Protein AF-A0A166G961-F1 (afdb_monomer_lite)

pLDDT: mean 84.99, std 19.28, range [28.06, 98.31]

Structure (mmCIF, N/CA/C/O backbone):
data_AF-A0A166G961-F1
#
_entry.id   AF-A0A166G961-F1
#
loop_
_atom_site.group_PDB
_atom_site.id
_atom_site.type_symbol
_atom_site.label_atom_id
_atom_site.label_alt_id
_atom_site.label_comp_id
_atom_site.label_asym_id
_atom_site.label_entity_id
_atom_site.label_seq_id
_atom_site.pdbx_PDB_ins_code
_atom_site.Cartn_x
_atom_site.Cartn_y
_atom_site.Cartn_z
_atom_site.occupancy
_atom_site.B_iso_or_equiv
_atom_site.auth_seq_id
_atom_site.auth_comp_id
_atom_site.auth_asym_id
_atom_site.auth_atom_id
_atom_site.pdbx_PDB_model_num
ATOM 1 N N . MET A 1 1 ? 15.643 -26.902 12.613 1.00 58.84 1 MET A N 1
ATOM 2 C CA . MET A 1 1 ? 16.186 -26.284 11.371 1.00 58.84 1 MET A CA 1
ATOM 3 C C . MET A 1 1 ? 16.336 -24.780 11.645 1.00 58.84 1 MET A C 1
ATOM 5 O O . MET A 1 1 ? 16.051 -24.405 12.773 1.00 58.84 1 MET A O 1
ATOM 9 N N . PRO A 1 2 ? 16.830 -23.907 10.752 1.00 71.38 2 PRO A N 1
ATOM 10 C CA . PRO A 1 2 ? 16.683 -22.466 10.960 1.00 71.38 2 PRO A CA 1
ATOM 11 C C . PRO A 1 2 ? 15.249 -22.025 10.631 1.00 71.38 2 PRO A C 1
ATOM 13 O O . PRO A 1 2 ? 14.584 -22.643 9.792 1.00 71.38 2 PRO A O 1
ATOM 16 N N . ASP A 1 3 ? 14.775 -20.969 11.286 1.00 80.69 3 ASP A N 1
ATOM 17 C CA . ASP A 1 3 ? 13.484 -20.352 10.976 1.00 80.69 3 ASP A CA 1
ATOM 18 C C . ASP A 1 3 ? 13.474 -19.775 9.554 1.00 80.69 3 ASP A C 1
ATOM 20 O O . ASP A 1 3 ? 14.507 -19.360 9.009 1.00 80.69 3 ASP A O 1
ATOM 24 N N . ARG A 1 4 ? 12.291 -19.762 8.942 1.00 86.44 4 ARG A N 1
ATOM 25 C CA . ARG A 1 4 ? 12.065 -19.223 7.599 1.00 86.44 4 ARG A CA 1
ATOM 26 C C . ARG A 1 4 ? 11.143 -18.024 7.640 1.00 86.44 4 ARG A C 1
ATOM 28 O O . ARG A 1 4 ? 10.336 -17.889 8.546 1.00 86.44 4 ARG A O 1
ATOM 35 N N . LEU A 1 5 ? 11.247 -17.187 6.622 1.00 89.75 5 LEU A N 1
ATOM 36 C CA . LEU A 1 5 ? 10.311 -16.112 6.350 1.00 89.75 5 LEU A CA 1
ATOM 37 C C . LEU A 1 5 ? 9.464 -16.495 5.141 1.00 89.75 5 LEU A C 1
ATOM 39 O O . LEU A 1 5 ? 10.012 -16.827 4.087 1.00 89.75 5 LEU A O 1
ATOM 43 N N . LEU A 1 6 ? 8.145 -16.442 5.303 1.00 91.12 6 LEU A N 1
ATOM 44 C CA . LEU A 1 6 ? 7.184 -16.375 4.208 1.00 91.12 6 LEU A CA 1
ATOM 45 C C . LEU A 1 6 ? 6.730 -14.918 4.118 1.00 91.12 6 LEU A C 1
ATOM 47 O O . LEU A 1 6 ? 5.975 -14.451 4.966 1.00 91.12 6 LEU A O 1
ATOM 51 N N . HIS A 1 7 ? 7.251 -14.179 3.138 1.00 92.06 7 HIS A N 1
ATOM 52 C CA . HIS A 1 7 ? 7.160 -12.719 3.096 1.00 92.06 7 HIS A CA 1
ATOM 53 C C . HIS A 1 7 ? 7.692 -12.069 4.393 1.00 92.06 7 HIS A C 1
ATOM 55 O O . HIS A 1 7 ? 8.907 -11.993 4.573 1.00 92.06 7 HIS A O 1
ATOM 61 N N . ALA A 1 8 ? 6.806 -11.635 5.292 1.00 89.62 8 ALA A N 1
ATOM 62 C CA . ALA A 1 8 ? 7.128 -11.038 6.589 1.00 89.62 8 ALA A CA 1
ATOM 63 C C . ALA A 1 8 ? 6.877 -11.991 7.771 1.00 89.62 8 ALA A C 1
ATOM 65 O O . ALA A 1 8 ? 7.285 -11.697 8.895 1.00 89.62 8 ALA A O 1
ATOM 66 N N . LEU A 1 9 ? 6.205 -13.120 7.526 1.00 89.00 9 LEU A N 1
ATOM 67 C CA . LEU A 1 9 ? 5.737 -14.045 8.552 1.00 89.00 9 LEU A CA 1
ATOM 68 C C . LEU A 1 9 ? 6.834 -15.049 8.901 1.00 89.00 9 LEU A C 1
ATOM 70 O O . LEU A 1 9 ? 7.442 -15.660 8.016 1.00 89.00 9 LEU A O 1
ATOM 74 N N . ASN A 1 10 ? 7.095 -15.229 10.197 1.00 85.38 10 ASN A N 1
ATOM 75 C CA . ASN A 1 10 ? 8.080 -16.200 10.665 1.00 85.38 10 ASN A CA 1
ATOM 76 C C . ASN A 1 10 ? 7.460 -17.600 10.674 1.00 85.38 10 ASN A C 1
ATOM 78 O O . ASN A 1 10 ? 6.551 -17.872 11.452 1.00 85.38 10 ASN A O 1
ATOM 82 N N . VAL A 1 11 ? 7.991 -18.494 9.846 1.00 82.25 11 VAL A N 1
ATOM 83 C CA . VAL A 1 11 ? 7.646 -19.915 9.796 1.00 82.25 11 VAL A CA 1
ATOM 84 C C . VAL A 1 11 ? 8.654 -20.676 10.663 1.00 82.25 11 VAL A C 1
ATOM 86 O O . VAL A 1 11 ? 9.819 -20.826 10.254 1.00 82.25 11 VAL A O 1
ATOM 89 N N . PRO A 1 12 ? 8.246 -21.155 11.856 1.00 74.06 12 PRO A N 1
ATOM 90 C CA . PRO A 1 12 ? 9.151 -21.807 12.791 1.00 74.06 12 PRO A CA 1
ATOM 91 C C . PRO A 1 12 ? 9.812 -23.030 12.175 1.00 74.06 12 PRO A C 1
ATOM 93 O O . PRO A 1 12 ? 9.230 -23.743 11.356 1.00 74.06 12 PRO A O 1
ATOM 96 N N . SER A 1 13 ? 11.031 -23.324 12.607 1.00 70.88 13 SER A N 1
ATOM 97 C CA . SER A 1 13 ? 11.761 -24.469 12.070 1.00 70.88 13 SER A CA 1
ATOM 98 C C . SER A 1 13 ? 11.125 -25.836 12.353 1.00 70.88 13 SER A C 1
ATOM 100 O O . SER A 1 13 ? 11.340 -26.780 11.590 1.00 70.88 13 SER A O 1
ATOM 102 N N . ASP A 1 14 ? 10.323 -25.938 13.415 1.00 63.56 14 ASP A N 1
ATOM 103 C CA . ASP A 1 14 ? 9.535 -27.133 13.733 1.00 63.56 14 ASP A CA 1
ATOM 104 C C . ASP A 1 14 ? 8.380 -27.331 12.741 1.00 63.56 14 ASP A C 1
ATOM 106 O O . ASP A 1 14 ? 7.979 -28.466 12.499 1.00 63.56 14 ASP A O 1
ATOM 110 N N . ALA A 1 15 ? 7.941 -26.258 12.072 1.00 58.78 15 ALA A N 1
ATOM 111 C CA . ALA A 1 15 ? 6.956 -26.293 10.994 1.00 58.78 15 ALA A CA 1
ATOM 112 C C . ALA A 1 15 ? 7.522 -26.612 9.604 1.00 58.78 15 ALA A C 1
ATOM 114 O O . ALA A 1 15 ? 6.883 -26.425 8.570 1.00 58.78 15 ALA A O 1
ATOM 115 N N . GLN A 1 16 ? 8.759 -27.098 9.569 1.00 58.25 16 GLN A N 1
ATOM 116 C CA . GLN A 1 16 ? 9.409 -27.573 8.351 1.00 58.25 16 GLN A CA 1
ATOM 117 C C . GLN A 1 16 ? 9.561 -29.103 8.356 1.00 58.25 16 GLN A C 1
ATOM 119 O O . GLN A 1 16 ? 10.095 -29.666 7.399 1.00 58.25 16 GLN A O 1
ATOM 124 N N . GLN A 1 17 ? 9.115 -29.791 9.422 1.00 47.59 17 GLN A N 1
ATOM 125 C CA . GLN A 1 17 ? 9.337 -31.230 9.616 1.00 47.59 17 GLN A CA 1
ATOM 126 C C . GLN A 1 17 ? 8.611 -32.112 8.581 1.00 47.59 17 GLN A C 1
ATOM 128 O O . GLN A 1 17 ? 9.057 -33.235 8.344 1.00 47.59 17 GLN A O 1
ATOM 133 N N . GLU A 1 18 ? 7.602 -31.585 7.877 1.00 48.62 18 GLU A N 1
ATOM 134 C CA . GLU A 1 18 ? 6.911 -32.270 6.772 1.00 48.62 18 GLU A CA 1
ATOM 135 C C . GLU A 1 18 ? 7.065 -31.586 5.401 1.00 48.62 18 GLU A C 1
ATOM 137 O O . GLU A 1 18 ? 6.311 -31.875 4.468 1.00 48.62 18 GLU A O 1
ATOM 142 N N . SER A 1 19 ? 8.080 -30.730 5.207 1.00 46.69 19 SER A N 1
ATOM 143 C CA . SER A 1 19 ? 8.430 -30.206 3.874 1.00 46.69 19 SER A CA 1
ATOM 144 C C . SER A 1 19 ? 9.091 -31.288 3.002 1.00 46.69 19 SER A C 1
ATOM 146 O O . SER A 1 19 ? 10.233 -31.179 2.554 1.00 46.69 19 SER A O 1
ATOM 148 N N . GLY A 1 20 ? 8.372 -32.380 2.754 1.00 45.19 20 GLY A N 1
ATOM 149 C CA . GLY A 1 20 ? 8.705 -33.362 1.742 1.00 45.19 20 GLY A CA 1
ATOM 150 C C . GLY A 1 20 ? 8.335 -32.805 0.375 1.00 45.19 20 GLY A C 1
ATOM 151 O O . GLY A 1 20 ? 7.162 -32.594 0.079 1.00 45.19 20 GLY A O 1
ATOM 152 N N . SER A 1 21 ? 9.312 -32.606 -0.515 1.00 44.62 21 SER A N 1
ATOM 153 C CA . SER A 1 21 ? 8.990 -32.389 -1.926 1.00 44.62 21 SER A CA 1
ATOM 154 C C . SER A 1 21 ? 8.319 -33.663 -2.446 1.00 44.62 21 SER A C 1
ATOM 156 O O . SER A 1 21 ? 9.002 -34.646 -2.757 1.00 44.62 21 SER A O 1
ATOM 158 N N . THR A 1 22 ? 6.990 -33.688 -2.516 1.00 42.59 22 THR A N 1
ATOM 159 C CA . THR A 1 22 ? 6.258 -34.847 -3.028 1.00 42.59 22 THR A CA 1
ATOM 160 C C . THR A 1 22 ? 6.424 -34.885 -4.544 1.00 42.59 22 THR A C 1
ATOM 162 O O . THR A 1 22 ? 5.573 -34.462 -5.319 1.00 42.59 22 THR A O 1
ATOM 165 N N . ARG A 1 23 ? 7.559 -35.418 -5.007 1.00 40.88 23 ARG A N 1
ATOM 166 C CA . ARG A 1 23 ? 7.759 -35.822 -6.405 1.00 40.88 23 ARG A CA 1
ATOM 167 C C . ARG A 1 23 ? 7.054 -37.161 -6.633 1.00 40.88 23 ARG A C 1
ATOM 169 O O . ARG A 1 23 ? 7.698 -38.172 -6.906 1.00 40.88 23 ARG A O 1
ATOM 176 N N . GLN A 1 24 ? 5.728 -37.197 -6.505 1.00 39.88 24 GLN A N 1
ATOM 177 C CA . GLN A 1 24 ? 4.952 -38.375 -6.893 1.00 39.88 24 GLN A CA 1
ATOM 178 C C . GLN A 1 24 ? 4.930 -38.481 -8.424 1.00 39.88 24 GLN A C 1
ATOM 180 O O . GLN A 1 24 ? 4.097 -37.883 -9.097 1.00 39.88 24 GLN A O 1
ATOM 185 N N . ARG A 1 25 ? 5.822 -39.294 -9.004 1.00 37.28 25 ARG A N 1
ATOM 186 C CA . ARG A 1 25 ? 5.559 -39.881 -10.327 1.00 37.28 25 ARG A CA 1
ATOM 187 C C . ARG A 1 25 ? 4.490 -40.960 -10.151 1.00 37.28 25 ARG A C 1
ATOM 189 O O . ARG A 1 25 ? 4.819 -42.111 -9.875 1.00 37.28 25 ARG A O 1
ATOM 196 N N . LYS A 1 26 ? 3.211 -40.606 -10.308 1.00 34.12 26 LYS A N 1
ATOM 197 C CA . LYS A 1 26 ? 2.137 -41.599 -10.464 1.00 34.12 26 LYS A CA 1
ATOM 198 C C . LYS A 1 26 ? 2.248 -42.240 -11.852 1.00 34.12 26 LYS A C 1
ATOM 200 O O . LYS A 1 26 ? 1.677 -41.759 -12.821 1.00 34.12 26 LYS A O 1
ATOM 205 N N . LEU A 1 27 ? 2.996 -43.337 -11.949 1.00 40.50 27 LEU A N 1
ATOM 206 C CA . LEU A 1 27 ? 2.911 -44.259 -13.084 1.00 40.50 27 LEU A CA 1
ATOM 207 C C . LEU A 1 27 ? 1.727 -45.200 -12.838 1.00 40.50 27 LEU A C 1
ATOM 209 O O . LEU A 1 27 ? 1.864 -46.222 -12.170 1.00 40.50 27 LEU A O 1
ATOM 213 N N . SER A 1 28 ? 0.550 -44.838 -13.352 1.00 37.84 28 SER A N 1
ATOM 214 C CA . SER A 1 28 ? -0.574 -45.775 -13.431 1.00 37.84 28 SER A CA 1
ATOM 215 C C . SER A 1 28 ? -0.277 -46.795 -14.529 1.00 37.84 28 SER A C 1
ATOM 217 O O . SER A 1 28 ? -0.246 -46.463 -15.712 1.00 37.84 28 SER A O 1
ATOM 219 N N . LYS A 1 29 ? 0.001 -48.041 -14.136 1.00 36.59 29 LYS A N 1
ATOM 220 C CA . LYS A 1 29 ? 0.215 -49.161 -15.055 1.00 36.59 29 LYS A CA 1
ATOM 221 C C . LYS A 1 29 ? -1.124 -49.860 -15.274 1.00 36.59 29 LYS A C 1
ATOM 223 O O . LYS A 1 29 ? -1.462 -50.798 -14.556 1.00 36.59 29 LYS A O 1
ATOM 228 N N . GLN A 1 30 ? -1.897 -49.399 -16.252 1.00 35.41 30 GLN A N 1
ATOM 229 C CA . GLN A 1 30 ? -3.086 -50.121 -16.692 1.00 35.41 30 GLN A CA 1
ATOM 230 C C . GLN A 1 30 ? -2.628 -51.255 -17.619 1.00 35.41 30 GLN A C 1
ATOM 232 O O . GLN A 1 30 ? -2.226 -51.035 -18.758 1.00 35.41 30 GLN A O 1
ATOM 237 N N . GLY A 1 31 ? -2.579 -52.475 -17.084 1.00 35.53 31 GLY A N 1
ATOM 238 C CA . GLY A 1 31 ? -2.207 -53.663 -17.845 1.00 35.53 31 GLY A CA 1
ATOM 239 C C . GLY A 1 31 ? -3.312 -54.044 -18.823 1.00 35.53 31 GLY A C 1
ATOM 240 O O . GLY A 1 31 ? -4.262 -54.716 -18.436 1.00 35.53 31 GLY A O 1
ATOM 241 N N . VAL A 1 32 ? -3.172 -53.638 -20.083 1.00 35.78 32 VAL A N 1
ATOM 242 C CA . VAL A 1 32 ? -3.945 -54.187 -21.202 1.00 35.78 32 VAL A CA 1
ATOM 243 C C . VAL A 1 32 ? -3.059 -55.215 -21.905 1.00 35.78 32 VAL A C 1
ATOM 245 O O . VAL A 1 32 ? -1.975 -54.900 -22.394 1.00 35.78 32 VAL A O 1
ATOM 248 N N . LEU A 1 33 ? -3.487 -56.477 -21.880 1.00 48.84 33 LEU A N 1
ATOM 249 C CA . LEU A 1 33 ? -2.863 -57.566 -22.625 1.00 48.84 33 LEU A CA 1
ATOM 250 C C . LEU A 1 33 ? -3.054 -57.311 -24.128 1.00 48.84 33 LEU A C 1
ATOM 252 O O . LEU A 1 33 ? -4.184 -57.145 -24.570 1.00 48.84 33 LEU A O 1
ATOM 256 N N . GLN A 1 34 ? -1.946 -57.359 -24.876 1.00 45.62 34 GLN A N 1
ATOM 257 C CA . GLN A 1 34 ? -1.837 -57.302 -26.345 1.00 45.62 34 GLN A CA 1
ATOM 258 C C . GLN A 1 34 ? -1.965 -55.921 -27.016 1.00 45.62 34 GLN A C 1
ATOM 260 O O . GLN A 1 34 ? -2.997 -55.613 -27.595 1.00 45.62 34 GLN A O 1
ATOM 265 N N . SER A 1 35 ? -0.861 -55.166 -27.082 1.00 35.94 35 SER A N 1
ATOM 266 C CA . SER A 1 35 ? -0.426 -54.460 -28.309 1.00 35.94 35 SER A CA 1
ATOM 267 C C . SER A 1 35 ? 0.871 -53.682 -28.066 1.00 35.94 35 SER A C 1
ATOM 269 O O . SER A 1 35 ? 1.000 -52.961 -27.081 1.00 35.94 35 SER A O 1
ATOM 271 N N . ASP A 1 36 ? 1.821 -53.827 -28.984 1.00 43.16 36 ASP A N 1
ATOM 272 C CA . ASP A 1 36 ? 3.241 -53.476 -28.854 1.00 43.16 36 ASP A CA 1
ATOM 273 C C . ASP A 1 36 ? 3.564 -52.001 -29.189 1.00 43.16 36 ASP A C 1
ATOM 275 O O . ASP A 1 36 ? 4.529 -51.705 -29.888 1.00 43.16 36 ASP A O 1
ATOM 279 N N . VAL A 1 37 ? 2.750 -51.050 -28.709 1.00 40.81 37 VAL A N 1
ATOM 280 C CA . VAL A 1 37 ? 3.069 -49.608 -28.723 1.00 40.81 37 VAL A CA 1
ATOM 281 C C . VAL A 1 37 ? 2.449 -48.946 -27.490 1.00 40.81 37 VAL A C 1
ATOM 283 O O . VAL A 1 37 ? 1.241 -48.749 -27.406 1.00 40.81 37 VAL A O 1
ATOM 286 N N . SER A 1 38 ? 3.288 -48.600 -26.514 1.00 28.83 38 SER A N 1
ATOM 287 C CA . SER A 1 38 ? 2.902 -47.843 -25.320 1.00 28.83 38 SER A CA 1
ATOM 288 C C . SER A 1 38 ? 2.848 -46.349 -25.651 1.00 28.83 38 SER A C 1
ATOM 290 O O . SER A 1 38 ? 3.865 -45.664 -25.554 1.00 28.83 38 SER A O 1
ATOM 292 N N . SER A 1 39 ? 1.679 -45.820 -26.016 1.00 35.53 39 SER A N 1
ATOM 293 C CA . SER A 1 39 ? 1.454 -44.371 -26.014 1.00 35.53 39 SER A CA 1
ATOM 294 C C . SER A 1 39 ? 1.198 -43.912 -24.579 1.00 35.53 39 SER A C 1
ATOM 296 O O . SER A 1 39 ? 0.123 -44.111 -24.018 1.00 35.53 39 SER A O 1
ATOM 298 N N . THR A 1 40 ? 2.220 -43.338 -23.955 1.00 36.28 40 THR A N 1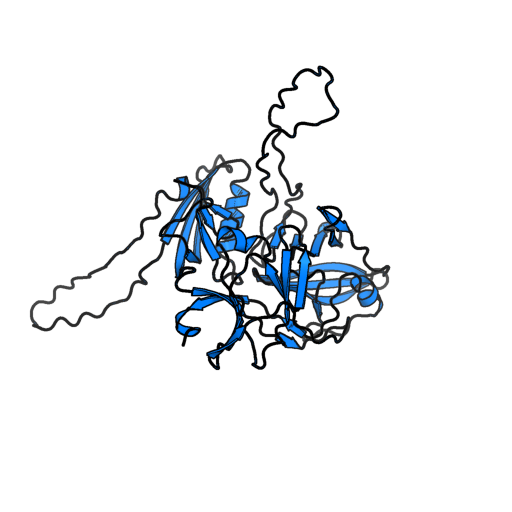
ATOM 299 C CA . THR A 1 40 ? 2.109 -42.692 -22.649 1.00 36.28 40 THR A CA 1
ATOM 300 C C . THR A 1 40 ? 1.415 -41.341 -22.812 1.00 36.28 40 THR A C 1
ATOM 302 O O . THR A 1 40 ? 2.034 -40.394 -23.294 1.00 36.28 40 THR A O 1
ATOM 305 N N . GLU A 1 41 ? 0.160 -41.217 -22.391 1.00 34.31 41 GLU A N 1
ATOM 306 C CA . GLU A 1 41 ? -0.425 -39.902 -22.121 1.00 34.31 41 GLU A CA 1
ATOM 307 C C . GLU A 1 41 ? -0.074 -39.501 -20.689 1.00 34.31 41 GLU A C 1
ATOM 309 O O . GLU A 1 41 ? -0.469 -40.135 -19.709 1.00 34.31 41 GLU A O 1
ATOM 314 N N . THR A 1 42 ? 0.756 -38.467 -20.571 1.00 28.06 42 THR A N 1
ATOM 315 C CA . THR A 1 42 ? 1.171 -37.924 -19.279 1.00 28.06 42 THR A CA 1
ATOM 316 C C . THR A 1 42 ? 0.042 -37.039 -18.767 1.00 28.06 42 THR A C 1
ATOM 318 O O . THR A 1 42 ? -0.073 -35.886 -19.174 1.00 28.06 42 THR A O 1
ATOM 321 N N . ILE A 1 43 ? -0.798 -37.558 -17.872 1.00 39.03 43 ILE A N 1
ATOM 322 C CA . ILE A 1 43 ? -1.698 -36.713 -17.080 1.00 39.03 43 ILE A CA 1
ATOM 323 C C . ILE A 1 43 ? -0.801 -35.953 -16.095 1.00 39.03 43 ILE A C 1
ATOM 325 O O . ILE A 1 43 ? -0.303 -36.512 -15.118 1.00 39.03 43 ILE A O 1
ATOM 329 N N . SER A 1 44 ? -0.493 -34.704 -16.439 1.00 31.25 44 SER A N 1
ATOM 330 C CA . SER A 1 44 ? 0.455 -33.845 -15.731 1.00 31.25 44 SER A CA 1
ATOM 331 C C . SER A 1 44 ? -0.065 -33.493 -14.333 1.00 31.25 44 SER A C 1
ATOM 333 O O . SER A 1 44 ? -0.909 -32.618 -14.175 1.00 31.25 44 SER A O 1
ATOM 335 N N . SER A 1 45 ? 0.450 -34.157 -13.299 1.00 39.47 45 SER A N 1
ATOM 336 C CA . SER A 1 45 ? 0.498 -33.584 -11.952 1.00 39.47 45 SER A CA 1
ATOM 337 C C . SER A 1 45 ? 1.559 -32.483 -11.963 1.00 39.47 45 SER A C 1
ATOM 339 O O . SER A 1 45 ? 2.716 -32.800 -12.252 1.00 39.47 45 SER A O 1
ATOM 341 N N . GLN A 1 46 ? 1.198 -31.226 -11.679 1.00 44.94 46 GLN A N 1
ATOM 342 C CA . GLN A 1 46 ? 2.149 -30.108 -11.619 1.00 44.94 46 GLN A CA 1
ATOM 343 C C . GLN A 1 46 ? 3.335 -30.474 -10.702 1.00 44.94 46 GLN A C 1
ATOM 345 O O . GLN A 1 46 ? 3.156 -30.631 -9.492 1.00 44.94 46 GLN A O 1
ATOM 350 N N . PRO A 1 47 ? 4.547 -30.679 -11.249 1.00 51.22 47 PRO A N 1
ATOM 351 C CA . PRO A 1 47 ? 5.701 -31.010 -10.436 1.00 51.22 47 PRO A CA 1
ATOM 352 C C . PRO A 1 47 ? 6.163 -29.760 -9.686 1.00 51.22 47 PRO A C 1
ATOM 354 O O . PRO A 1 47 ? 6.416 -28.736 -10.311 1.00 51.22 47 PRO A O 1
ATOM 357 N N . GLY A 1 48 ? 6.339 -29.864 -8.366 1.00 65.12 48 GLY A N 1
ATOM 358 C CA . GLY A 1 48 ? 7.065 -28.854 -7.588 1.00 65.12 48 GLY A CA 1
ATOM 359 C C . GLY A 1 48 ? 6.350 -28.265 -6.377 1.00 65.12 48 GLY A C 1
ATOM 360 O O . GLY A 1 48 ? 6.990 -27.488 -5.683 1.00 65.12 48 GLY A O 1
ATOM 361 N N . ARG A 1 49 ? 5.095 -28.631 -6.081 1.00 79.81 49 ARG A N 1
ATOM 362 C CA . ARG A 1 49 ? 4.416 -28.167 -4.858 1.00 79.81 49 ARG A CA 1
ATOM 363 C C . ARG A 1 49 ? 5.238 -28.472 -3.605 1.00 79.81 49 ARG A C 1
ATOM 365 O O . ARG A 1 49 ? 5.794 -29.567 -3.467 1.00 79.81 49 ARG A O 1
ATOM 372 N N . GLN A 1 50 ? 5.299 -27.490 -2.719 1.00 79.38 50 GLN A N 1
ATOM 373 C CA . GLN A 1 50 ? 5.968 -27.560 -1.435 1.00 79.38 50 GLN A CA 1
ATOM 374 C C . GLN A 1 50 ? 4.926 -27.403 -0.335 1.00 79.38 50 GLN A C 1
ATOM 376 O O . GLN A 1 50 ? 4.210 -26.409 -0.300 1.00 79.38 50 GLN A O 1
ATOM 381 N N . THR A 1 51 ? 4.847 -28.385 0.552 1.00 81.62 51 THR A N 1
ATOM 382 C CA . THR A 1 51 ? 4.026 -28.308 1.759 1.00 81.62 51 THR A CA 1
ATOM 383 C C . THR A 1 51 ? 4.823 -27.632 2.870 1.00 81.62 51 THR A C 1
ATOM 385 O O . THR A 1 51 ? 6.022 -27.895 3.051 1.00 81.62 51 THR A O 1
ATOM 388 N N . ILE A 1 52 ? 4.168 -26.729 3.587 1.00 79.75 52 ILE A N 1
ATOM 389 C CA . ILE A 1 52 ? 4.648 -26.157 4.840 1.00 79.75 52 ILE A CA 1
ATOM 390 C C . ILE A 1 52 ? 3.645 -26.568 5.906 1.00 79.75 52 ILE A C 1
ATOM 392 O O . ILE A 1 52 ? 2.463 -26.303 5.758 1.00 79.75 52 ILE A O 1
ATOM 396 N N . ALA A 1 53 ? 4.094 -27.266 6.939 1.00 80.06 53 ALA A N 1
ATOM 397 C CA . ALA A 1 53 ? 3.187 -27.755 7.962 1.00 80.06 53 ALA A CA 1
ATOM 398 C C . ALA A 1 53 ? 3.869 -27.730 9.317 1.00 80.06 53 ALA A C 1
ATOM 400 O O . ALA A 1 53 ? 4.990 -28.228 9.468 1.00 80.06 53 ALA A O 1
ATOM 401 N N . GLY A 1 54 ? 3.174 -27.185 10.305 1.00 76.81 54 GLY A N 1
ATOM 402 C CA . GLY A 1 54 ? 3.556 -27.329 11.693 1.00 76.81 54 GLY A CA 1
ATOM 403 C C . GLY A 1 54 ? 2.844 -26.376 12.607 1.00 76.81 54 GLY A C 1
ATOM 404 O O . GLY A 1 54 ? 1.678 -26.083 12.412 1.00 76.81 54 GLY A O 1
ATOM 405 N N . GLN A 1 55 ? 3.558 -25.950 13.643 1.00 81.81 55 GLN A N 1
ATOM 406 C CA . GLN A 1 55 ? 2.921 -25.431 14.835 1.00 81.81 55 GLN A CA 1
ATOM 407 C C . GLN A 1 55 ? 3.504 -24.083 15.233 1.00 81.81 55 GLN A C 1
ATOM 409 O O . GLN A 1 55 ? 4.715 -23.954 15.444 1.00 81.81 55 GLN A O 1
ATOM 414 N N . VAL A 1 56 ? 2.633 -23.091 15.391 1.00 80.81 56 VAL A N 1
ATOM 415 C CA . VAL A 1 56 ? 2.975 -21.828 16.040 1.00 80.81 56 VAL A CA 1
ATOM 416 C C . VAL A 1 56 ? 2.643 -21.947 17.519 1.00 80.81 56 VAL A C 1
ATOM 418 O O . VAL A 1 56 ? 1.579 -22.429 17.907 1.00 80.81 56 VAL A O 1
ATOM 421 N N . ARG A 1 57 ? 3.582 -21.521 18.367 1.00 81.00 57 ARG A N 1
ATOM 422 C CA . ARG A 1 57 ? 3.438 -21.577 19.822 1.00 81.00 57 ARG A CA 1
ATOM 423 C C . ARG A 1 57 ? 3.621 -20.212 20.453 1.00 81.00 57 ARG A C 1
ATOM 425 O O . ARG A 1 57 ? 4.455 -19.419 20.024 1.00 81.00 57 ARG A O 1
ATOM 432 N N . GLY A 1 58 ? 2.915 -19.999 21.553 1.00 82.44 58 GLY A N 1
ATOM 433 C CA . GLY A 1 58 ? 3.073 -18.839 22.415 1.00 82.44 58 GLY A CA 1
ATOM 434 C C . GLY A 1 58 ? 1.885 -17.893 22.361 1.00 82.44 58 GLY A C 1
ATOM 435 O O . GLY A 1 58 ? 0.855 -18.158 21.754 1.00 82.44 58 GLY A O 1
ATOM 436 N N . ARG A 1 59 ? 2.028 -16.759 23.047 1.00 81.81 59 ARG A N 1
ATOM 437 C CA . ARG A 1 59 ? 0.927 -15.813 23.266 1.00 81.81 59 ARG A CA 1
ATOM 438 C C . ARG A 1 59 ? 0.356 -15.219 21.976 1.00 81.81 59 ARG A C 1
ATOM 440 O O . ARG A 1 59 ? -0.817 -14.872 21.948 1.00 81.81 59 ARG A O 1
ATOM 447 N N . LEU A 1 60 ? 1.191 -15.064 20.952 1.00 85.62 60 LEU A N 1
ATOM 448 C CA . LEU A 1 60 ? 0.800 -14.512 19.655 1.00 85.62 60 LEU A CA 1
ATOM 449 C C . LEU A 1 60 ? 0.514 -15.612 18.620 1.00 85.62 60 LEU A C 1
ATOM 451 O O . LEU A 1 60 ? 0.387 -15.297 17.446 1.00 85.62 60 LEU A O 1
ATOM 455 N N . ALA A 1 61 ? 0.413 -16.886 19.023 1.00 85.69 61 ALA A N 1
ATOM 456 C CA . ALA A 1 61 ? 0.149 -17.973 18.081 1.00 85.69 61 ALA A CA 1
ATOM 457 C C . ALA A 1 61 ? -1.170 -17.804 17.305 1.00 85.69 61 ALA A C 1
ATOM 459 O O . ALA A 1 61 ? -1.110 -17.944 16.089 1.00 85.69 61 ALA A O 1
ATOM 460 N N . PRO A 1 62 ? -2.306 -17.418 17.930 1.00 87.81 62 PRO A N 1
ATOM 461 C CA . PRO A 1 62 ? -3.532 -17.128 17.181 1.00 87.81 62 PRO A CA 1
ATOM 462 C C . PRO A 1 62 ? -3.370 -16.002 16.158 1.00 87.81 62 PRO A C 1
ATOM 464 O O . PRO A 1 62 ? -3.928 -16.077 15.076 1.00 87.81 62 PRO A O 1
ATOM 467 N N . LEU A 1 63 ? -2.586 -14.974 16.503 1.00 90.19 63 LEU A N 1
ATOM 468 C CA . LEU A 1 63 ? -2.343 -13.822 15.633 1.00 90.19 63 LEU A CA 1
ATOM 469 C C . LEU A 1 63 ? -1.563 -14.245 14.384 1.00 90.19 63 LEU A C 1
ATOM 471 O O . LEU A 1 63 ? -1.959 -13.947 13.271 1.00 90.19 63 LEU A O 1
ATOM 475 N N . ILE A 1 64 ? -0.465 -14.977 14.579 1.00 88.75 64 ILE A N 1
ATOM 476 C CA . ILE A 1 64 ? 0.397 -15.440 13.484 1.00 88.75 64 ILE A CA 1
ATOM 477 C C . ILE A 1 64 ? -0.336 -16.454 12.596 1.00 88.75 64 ILE A C 1
ATOM 479 O O . ILE A 1 64 ? -0.102 -16.468 11.393 1.00 88.75 64 ILE A O 1
ATOM 483 N N . ALA A 1 65 ? -1.180 -17.308 13.185 1.00 89.12 65 ALA A N 1
ATOM 484 C CA . ALA A 1 65 ? -2.037 -18.221 12.435 1.00 89.12 65 ALA A CA 1
ATOM 485 C C . ALA A 1 65 ? -2.992 -17.417 11.537 1.00 89.12 65 ALA A C 1
ATOM 487 O O . ALA A 1 65 ? -2.860 -17.476 10.326 1.00 89.12 65 ALA A O 1
ATOM 488 N N . ALA A 1 66 ? -3.773 -16.489 12.097 1.00 92.06 66 ALA A N 1
ATOM 489 C CA . ALA A 1 66 ? -4.656 -15.634 11.300 1.00 92.06 66 ALA A CA 1
ATOM 490 C C . ALA A 1 66 ? -3.926 -14.853 10.179 1.00 92.06 66 ALA A C 1
ATOM 492 O O . ALA A 1 66 ? -4.423 -14.767 9.059 1.00 92.06 66 ALA A O 1
ATOM 493 N N . GLU A 1 67 ? -2.711 -14.340 10.426 1.00 94.00 67 GLU A N 1
ATOM 494 C CA . GLU A 1 67 ? -1.889 -13.705 9.378 1.00 94.00 67 GLU A CA 1
ATOM 495 C C . GLU A 1 67 ? -1.508 -14.675 8.244 1.00 94.00 67 GLU A C 1
ATOM 497 O O . GLU A 1 67 ? -1.436 -14.273 7.078 1.00 94.00 67 GLU A O 1
ATOM 502 N N . LEU A 1 68 ? -1.219 -15.940 8.573 1.00 92.38 68 LEU A N 1
ATOM 503 C CA . LEU A 1 68 ? -0.956 -16.985 7.587 1.00 92.38 68 LEU A CA 1
ATOM 504 C C . LEU A 1 68 ? -2.233 -17.308 6.810 1.00 92.38 68 LEU A C 1
ATOM 506 O O . LEU A 1 68 ? -2.181 -17.290 5.581 1.00 92.38 68 LEU A O 1
ATOM 510 N N . GLU A 1 69 ? -3.360 -17.542 7.485 1.00 92.69 69 GLU A N 1
ATOM 511 C CA . GLU A 1 69 ? -4.655 -17.783 6.843 1.00 92.69 69 GLU A CA 1
ATOM 512 C C . GLU A 1 69 ? -4.973 -16.712 5.797 1.00 92.69 69 GLU A C 1
ATOM 514 O O . GLU A 1 69 ? -5.234 -17.010 4.627 1.00 92.69 69 GLU A O 1
ATOM 519 N N . GLU A 1 70 ? -4.874 -15.448 6.194 1.00 95.44 70 GLU A N 1
ATOM 520 C CA . GLU A 1 70 ? -5.159 -14.330 5.309 1.00 95.44 70 GLU A CA 1
ATOM 521 C C . GLU A 1 70 ? -4.183 -14.229 4.144 1.00 95.44 70 GLU A C 1
ATOM 523 O O . GLU A 1 70 ? -4.611 -13.994 3.015 1.00 95.44 70 GLU A O 1
ATOM 528 N N . LEU A 1 71 ? -2.882 -14.440 4.371 1.00 94.88 71 LEU A N 1
ATOM 529 C CA . LEU A 1 71 ? -1.900 -14.398 3.288 1.00 94.88 71 LEU A CA 1
ATOM 530 C C . LEU A 1 71 ? -2.189 -15.458 2.216 1.00 94.88 71 LEU A C 1
ATOM 532 O O . LEU A 1 71 ? -1.946 -15.224 1.032 1.00 94.88 71 LEU A O 1
ATOM 536 N N . PHE A 1 72 ? -2.692 -16.626 2.614 1.00 94.19 72 PHE A N 1
ATOM 537 C CA . PHE A 1 72 ? -3.057 -17.697 1.688 1.00 94.19 72 PHE A CA 1
ATOM 538 C C . PHE A 1 72 ? -4.378 -17.445 0.955 1.00 94.19 72 PHE A C 1
ATOM 540 O O . PHE A 1 72 ? -4.547 -17.945 -0.157 1.00 94.19 72 PHE A O 1
ATOM 547 N N . ASN A 1 73 ? -5.275 -16.654 1.543 1.00 93.88 73 ASN A N 1
ATOM 548 C CA . ASN A 1 73 ? -6.540 -16.237 0.936 1.00 93.88 73 ASN A CA 1
ATOM 549 C C . ASN A 1 73 ? -6.439 -14.892 0.185 1.00 93.88 73 ASN A C 1
ATOM 551 O O . ASN A 1 73 ? -7.407 -14.448 -0.435 1.00 93.88 73 ASN A O 1
ATOM 555 N N . ALA A 1 74 ? -5.271 -14.248 0.205 1.00 93.50 74 ALA A N 1
ATOM 556 C CA . ALA A 1 74 ? -5.043 -12.932 -0.373 1.00 93.50 74 ALA A CA 1
ATOM 557 C C . ALA A 1 74 ? -5.146 -12.938 -1.906 1.00 93.50 74 ALA A C 1
ATOM 559 O O . ALA A 1 74 ? -4.280 -13.457 -2.610 1.00 93.50 74 ALA A O 1
ATOM 560 N N . SER A 1 75 ? -6.158 -12.265 -2.453 1.00 91.25 75 SER A N 1
ATOM 561 C CA . SER A 1 75 ? -6.323 -12.139 -3.908 1.00 91.25 75 SER A CA 1
ATOM 562 C C . SER A 1 75 ? -5.396 -11.104 -4.554 1.00 91.25 75 SER A C 1
ATOM 564 O O . SER A 1 75 ? -5.221 -11.117 -5.769 1.00 91.25 75 SER A O 1
ATOM 566 N N . GLY A 1 76 ? -4.842 -10.168 -3.777 1.00 89.56 76 GLY A N 1
ATOM 567 C CA . GLY A 1 76 ? -3.922 -9.134 -4.270 1.00 89.56 76 GLY A CA 1
ATOM 568 C C . GLY A 1 76 ? -2.438 -9.475 -4.098 1.00 89.56 76 GLY A C 1
ATOM 569 O O . GLY A 1 76 ? -1.578 -8.651 -4.423 1.00 89.56 76 GLY A O 1
ATOM 570 N N . VAL A 1 77 ? -2.118 -10.674 -3.594 1.00 93.06 77 VAL A N 1
ATOM 571 C CA . VAL A 1 77 ? -0.745 -11.130 -3.336 1.00 93.06 77 VAL A CA 1
ATOM 572 C C . VAL A 1 77 ? -0.487 -12.473 -4.022 1.00 93.06 77 VAL A C 1
ATOM 574 O O . VAL A 1 77 ? -0.556 -13.538 -3.420 1.00 93.06 77 VAL A O 1
ATOM 577 N N . ASP A 1 78 ? -0.109 -12.425 -5.298 1.00 91.75 78 ASP A N 1
ATOM 578 C CA . ASP A 1 78 ? 0.098 -13.646 -6.089 1.00 91.75 78 ASP A CA 1
ATOM 579 C C . ASP A 1 78 ? 1.390 -14.398 -5.740 1.00 91.75 78 ASP A C 1
ATOM 581 O O . ASP A 1 78 ? 1.465 -15.630 -5.828 1.00 91.75 78 ASP A O 1
ATOM 585 N N . VAL A 1 79 ? 2.456 -13.651 -5.433 1.00 94.69 79 VAL A N 1
ATOM 586 C CA . VAL A 1 79 ? 3.813 -14.189 -5.284 1.00 94.69 79 VAL A CA 1
ATOM 587 C C . VAL A 1 79 ? 4.547 -13.521 -4.133 1.00 94.69 79 VAL A C 1
ATOM 589 O O . VAL A 1 79 ? 4.710 -12.298 -4.110 1.00 94.69 79 VAL A O 1
ATOM 592 N N . VAL A 1 80 ? 5.090 -14.350 -3.244 1.00 95.19 80 VAL A N 1
ATOM 593 C CA . VAL A 1 80 ? 5.873 -13.955 -2.073 1.00 95.19 80 VAL A CA 1
ATOM 594 C C . VAL A 1 80 ? 7.225 -14.667 -2.021 1.00 95.19 80 VAL A C 1
ATOM 596 O O . VAL A 1 80 ? 7.371 -15.778 -2.548 1.00 95.19 80 VAL A O 1
ATOM 599 N N . PRO A 1 81 ? 8.243 -14.063 -1.387 1.00 95.06 81 PRO A N 1
ATOM 600 C CA . PRO A 1 81 ? 9.481 -14.766 -1.100 1.00 95.06 81 PRO A CA 1
ATOM 601 C C . PRO A 1 81 ? 9.277 -15.784 0.030 1.00 95.06 81 PRO A C 1
ATOM 603 O O . PRO A 1 81 ? 8.635 -15.496 1.037 1.00 95.06 81 PRO A O 1
ATOM 606 N N . TYR A 1 82 ? 9.877 -16.962 -0.118 1.00 93.62 82 TYR A N 1
ATOM 607 C CA . TYR A 1 82 ? 10.048 -17.939 0.955 1.00 93.62 82 TYR A CA 1
ATOM 608 C C . TYR A 1 82 ? 11.538 -18.222 1.108 1.00 93.62 82 TYR A C 1
ATOM 610 O O . TYR A 1 82 ? 12.179 -18.705 0.171 1.00 93.62 82 TYR A O 1
ATOM 618 N N . THR A 1 83 ? 12.107 -17.877 2.260 1.00 92.38 83 THR A N 1
ATOM 619 C CA . THR A 1 83 ? 13.562 -17.860 2.466 1.00 92.38 83 THR A CA 1
ATOM 620 C C . THR A 1 83 ? 13.936 -18.268 3.881 1.00 92.38 83 THR A C 1
ATOM 622 O O . THR A 1 83 ? 13.130 -18.125 4.796 1.00 92.38 83 THR A O 1
ATOM 625 N N . LEU A 1 84 ? 15.161 -18.748 4.103 1.00 88.00 84 LEU A N 1
ATOM 626 C CA . LEU A 1 84 ? 15.717 -18.767 5.458 1.00 88.00 84 LEU A CA 1
ATOM 627 C C . LEU A 1 84 ? 15.807 -17.341 6.010 1.00 88.00 84 LEU A C 1
ATOM 629 O O . LEU A 1 84 ? 16.123 -16.404 5.274 1.00 88.00 84 LEU A O 1
ATOM 633 N N . ARG A 1 85 ? 15.539 -17.189 7.312 1.00 79.19 85 ARG A N 1
ATOM 634 C CA . ARG A 1 85 ? 15.711 -15.911 8.013 1.00 79.19 85 ARG A CA 1
ATOM 635 C C . ARG A 1 85 ? 17.180 -15.495 8.061 1.00 79.19 85 ARG A C 1
ATOM 637 O O . ARG A 1 85 ? 17.495 -14.319 7.922 1.00 79.19 85 ARG A O 1
ATOM 644 N N . GLU A 1 86 ? 18.064 -16.475 8.228 1.00 77.69 86 GLU A N 1
ATOM 645 C CA . GLU A 1 86 ? 19.512 -16.299 8.205 1.00 77.69 86 GLU A CA 1
ATOM 646 C C . GLU A 1 86 ? 20.166 -17.358 7.312 1.00 77.69 86 GLU A C 1
ATOM 648 O O . GLU A 1 86 ? 19.904 -18.557 7.444 1.00 77.69 86 GLU A O 1
ATOM 653 N N . GLY A 1 87 ? 21.054 -16.908 6.423 1.00 77.31 87 GLY A N 1
ATOM 654 C CA . GLY A 1 87 ? 21.754 -17.759 5.462 1.00 77.31 87 GLY A CA 1
ATOM 655 C C . GLY A 1 87 ? 20.967 -18.010 4.174 1.00 77.31 87 GLY A C 1
ATOM 656 O O . GLY A 1 87 ? 19.948 -17.380 3.920 1.00 77.31 87 GLY A O 1
ATOM 657 N N . ASP A 1 88 ? 21.477 -18.937 3.363 1.00 78.50 88 ASP A N 1
ATOM 658 C CA . ASP A 1 88 ? 20.889 -19.325 2.080 1.00 78.50 88 ASP A CA 1
ATOM 659 C C . ASP A 1 88 ? 20.505 -20.812 2.096 1.00 78.50 88 ASP A C 1
ATOM 661 O O . ASP A 1 88 ? 21.234 -21.661 2.622 1.00 78.50 88 ASP A O 1
ATOM 665 N N . SER A 1 89 ? 19.397 -21.152 1.445 1.00 83.31 89 SER A N 1
ATOM 666 C CA . SER A 1 89 ? 18.956 -22.523 1.202 1.00 83.31 89 SER A CA 1
ATOM 667 C C . SER A 1 89 ? 18.672 -22.787 -0.270 1.00 83.31 89 SER A C 1
ATOM 669 O O . SER A 1 89 ? 18.288 -21.920 -1.049 1.00 83.31 89 SER A O 1
ATOM 671 N N . THR A 1 90 ? 18.787 -24.057 -0.656 1.00 82.19 90 THR A N 1
ATOM 672 C CA . THR A 1 90 ? 18.405 -24.518 -2.001 1.00 82.19 90 THR A CA 1
ATOM 673 C C . THR A 1 90 ? 16.908 -24.400 -2.292 1.00 82.19 90 THR A C 1
ATOM 675 O O . THR A 1 90 ? 16.513 -24.498 -3.451 1.00 82.19 90 THR A O 1
ATOM 678 N N . THR A 1 91 ? 16.085 -24.202 -1.261 1.00 84.38 91 THR A N 1
ATOM 679 C CA . THR A 1 91 ? 14.632 -24.020 -1.371 1.00 84.38 91 THR A CA 1
ATOM 680 C C . THR A 1 91 ? 14.217 -22.553 -1.249 1.00 84.38 91 THR A C 1
ATOM 682 O O . THR A 1 91 ? 13.037 -22.284 -1.064 1.00 84.38 91 THR A O 1
ATOM 685 N N . ASP A 1 92 ? 15.160 -21.608 -1.285 1.00 91.81 92 ASP A N 1
ATOM 686 C CA . ASP A 1 92 ? 14.814 -20.190 -1.223 1.00 91.81 92 ASP A CA 1
ATOM 687 C C . ASP A 1 92 ? 14.372 -19.697 -2.601 1.00 91.81 92 ASP A C 1
ATOM 689 O O . ASP A 1 92 ? 15.073 -19.851 -3.613 1.00 91.81 92 ASP A O 1
ATOM 693 N N . GLY A 1 93 ? 13.188 -19.100 -2.657 1.00 94.38 93 GLY A N 1
ATOM 694 C CA . GLY A 1 93 ? 12.494 -18.883 -3.916 1.00 94.38 93 GLY A CA 1
ATOM 695 C C . GLY A 1 93 ? 11.312 -17.940 -3.812 1.00 94.38 93 GLY A C 1
ATOM 696 O O . GLY A 1 93 ? 10.950 -17.461 -2.742 1.00 94.38 93 GLY A O 1
ATOM 697 N N . TYR A 1 94 ? 10.704 -17.712 -4.966 1.00 96.00 94 TYR A N 1
ATOM 698 C CA . TYR A 1 94 ? 9.406 -17.080 -5.105 1.00 96.00 94 TYR A CA 1
ATOM 699 C C . TYR A 1 94 ? 8.338 -18.159 -5.170 1.00 96.00 94 TYR A C 1
ATOM 701 O O . TYR A 1 94 ? 8.453 -19.097 -5.968 1.00 96.00 94 TYR A O 1
ATOM 709 N N . TYR A 1 95 ? 7.306 -18.011 -4.353 1.00 95.12 95 TYR A N 1
ATOM 710 C CA . TYR A 1 95 ? 6.229 -18.974 -4.200 1.00 95.12 95 TYR A CA 1
ATOM 711 C C . TYR A 1 95 ? 4.882 -18.270 -4.240 1.00 95.12 95 TYR A C 1
ATOM 713 O O . TYR A 1 95 ? 4.770 -17.103 -3.883 1.00 95.12 95 TYR A O 1
ATOM 721 N N . SER A 1 96 ? 3.870 -18.999 -4.684 1.00 94.38 96 SER A N 1
ATOM 722 C CA . SER A 1 96 ? 2.475 -18.580 -4.635 1.00 94.38 96 SER A CA 1
ATOM 723 C C . SER A 1 96 ? 1.764 -19.424 -3.580 1.00 94.38 96 SER A C 1
ATOM 725 O O . SER A 1 96 ? 1.812 -20.658 -3.695 1.00 94.38 96 SER A O 1
ATOM 727 N N . PRO A 1 97 ? 1.205 -18.798 -2.533 1.00 92.38 97 PRO A N 1
ATOM 728 C CA . PRO A 1 97 ? 0.321 -19.467 -1.586 1.00 92.38 97 PRO A CA 1
ATOM 729 C C . PRO A 1 97 ? -0.930 -19.967 -2.321 1.00 92.38 97 PRO A C 1
ATOM 731 O O . PRO A 1 97 ? -1.479 -19.239 -3.140 1.00 92.38 97 PRO A O 1
ATOM 734 N N . GLU A 1 98 ? -1.343 -21.220 -2.104 1.00 87.56 98 GLU A N 1
ATOM 735 C CA . GLU A 1 98 ? -2.536 -21.774 -2.775 1.00 87.56 98 GLU A CA 1
ATOM 736 C C . GLU A 1 98 ? -3.667 -22.126 -1.814 1.00 87.56 98 GLU A C 1
ATOM 738 O O . GLU A 1 98 ? -4.822 -21.870 -2.121 1.00 87.56 98 GLU A O 1
ATOM 743 N N . ASN A 1 99 ? -3.354 -22.813 -0.716 1.00 82.75 99 ASN A N 1
ATOM 744 C CA . ASN A 1 99 ? -4.326 -23.231 0.293 1.00 82.75 99 ASN A CA 1
ATOM 745 C C . ASN A 1 99 ? -3.618 -23.368 1.633 1.00 82.75 99 ASN A C 1
ATOM 747 O O . ASN A 1 99 ? -2.455 -23.783 1.654 1.00 82.75 99 ASN A O 1
ATOM 751 N N . ILE A 1 100 ? -4.343 -23.111 2.713 1.00 88.81 100 ILE A N 1
ATOM 752 C CA . ILE A 1 100 ? -3.930 -23.399 4.080 1.00 88.81 100 ILE A CA 1
ATOM 753 C C . ILE A 1 100 ? -5.112 -23.986 4.841 1.00 88.81 100 ILE A C 1
ATOM 755 O O . ILE A 1 100 ? -6.257 -23.615 4.598 1.00 88.81 100 ILE A O 1
ATOM 759 N N . ASN A 1 101 ? -4.830 -24.944 5.712 1.00 82.94 101 ASN A N 1
ATOM 760 C CA . ASN A 1 101 ? -5.758 -25.396 6.734 1.00 82.94 101 ASN A CA 1
ATOM 761 C C . ASN A 1 101 ? -5.158 -25.036 8.084 1.00 82.94 101 ASN A C 1
ATOM 763 O O . ASN A 1 101 ? -3.985 -25.331 8.322 1.00 82.94 101 ASN A O 1
ATOM 767 N N . GLU A 1 102 ? -5.965 -24.440 8.949 1.00 78.88 102 GLU A N 1
ATOM 768 C CA . GLU A 1 102 ? -5.586 -24.128 10.320 1.00 78.88 102 GLU A CA 1
ATOM 769 C C . GLU A 1 102 ? -6.465 -24.916 11.273 1.00 78.88 102 GLU A C 1
ATOM 771 O O . GLU A 1 102 ? -7.683 -24.983 11.109 1.00 78.88 102 GLU A O 1
ATOM 776 N N . ASP A 1 103 ? -5.829 -25.533 12.260 1.00 75.75 103 ASP A N 1
ATOM 777 C CA . ASP A 1 103 ? -6.496 -26.328 13.275 1.00 75.75 103 ASP A CA 1
ATOM 778 C C . ASP A 1 103 ? -5.914 -25.991 14.650 1.00 75.75 103 ASP A C 1
ATOM 780 O O . ASP A 1 103 ? -4.708 -25.808 14.837 1.00 75.75 103 ASP A O 1
ATOM 784 N N . PHE A 1 104 ? -6.776 -25.981 15.665 1.00 66.75 104 PHE A N 1
ATOM 785 C CA . PHE A 1 104 ? -6.305 -25.940 17.044 1.00 66.75 104 PHE A CA 1
ATOM 786 C C . PHE A 1 104 ? -5.579 -27.248 17.360 1.00 66.75 104 PHE A C 1
ATOM 788 O O . PHE A 1 104 ? -6.195 -28.318 17.376 1.00 66.75 104 PHE A O 1
ATOM 795 N N . ALA A 1 105 ? -4.293 -27.159 17.698 1.00 68.62 105 ALA A N 1
ATOM 796 C CA . ALA A 1 105 ? -3.519 -28.329 18.105 1.00 68.62 105 ALA A CA 1
ATOM 797 C C . ALA A 1 105 ? -4.072 -28.955 19.401 1.00 68.62 105 ALA A C 1
ATOM 799 O O . ALA A 1 105 ? -4.053 -30.173 19.594 1.00 68.62 105 ALA A O 1
ATOM 800 N N . ASP A 1 106 ? -4.580 -28.107 20.302 1.00 72.94 106 ASP A N 1
ATOM 801 C CA . ASP A 1 106 ? -5.328 -28.497 21.492 1.00 72.94 106 ASP A CA 1
ATOM 802 C C . ASP A 1 106 ? -6.527 -27.556 21.663 1.00 72.94 106 ASP A C 1
ATOM 804 O O . ASP A 1 106 ? -6.373 -26.354 21.864 1.00 72.94 106 ASP A O 1
ATOM 808 N N . ALA A 1 107 ? -7.742 -28.108 21.664 1.00 73.56 107 ALA A N 1
ATOM 809 C CA . ALA A 1 107 ? -8.975 -27.346 21.881 1.00 73.56 107 ALA A CA 1
ATOM 810 C C . ALA A 1 107 ? -9.037 -26.629 23.249 1.00 73.56 107 ALA A C 1
ATOM 812 O O . ALA A 1 107 ? -9.970 -25.868 23.508 1.00 73.56 107 ALA A O 1
ATOM 813 N N . ARG A 1 108 ? -8.097 -26.909 24.162 1.00 77.94 108 ARG A N 1
ATOM 814 C CA . ARG A 1 108 ? -7.992 -26.281 25.485 1.00 77.94 108 ARG A CA 1
ATOM 815 C C . ARG A 1 108 ? -6.905 -25.210 25.582 1.00 77.94 108 ARG A C 1
ATOM 817 O O . ARG A 1 108 ? -6.882 -24.522 26.602 1.00 77.94 108 ARG A O 1
ATOM 824 N N . ASP A 1 109 ? -6.015 -25.088 24.597 1.00 81.56 109 ASP A N 1
ATOM 825 C CA . ASP A 1 109 ? -4.906 -24.126 24.615 1.00 81.56 109 ASP A CA 1
ATOM 826 C C . ASP A 1 109 ? -4.738 -23.469 23.239 1.00 81.56 109 ASP A C 1
ATOM 828 O O . ASP A 1 109 ? -4.116 -24.014 22.331 1.00 81.56 109 ASP A O 1
ATOM 832 N N . ASP A 1 110 ? -5.274 -22.258 23.106 1.00 80.44 110 ASP A N 1
ATOM 833 C CA . ASP A 1 110 ? -5.205 -21.441 21.891 1.00 80.44 110 ASP A CA 1
ATOM 834 C C . ASP A 1 110 ? -3.787 -20.948 21.567 1.00 80.44 110 ASP A C 1
ATOM 836 O O . ASP A 1 110 ? -3.517 -20.495 20.454 1.00 80.44 110 ASP A O 1
ATOM 840 N N . ARG A 1 111 ? -2.844 -21.075 22.506 1.00 84.44 111 ARG A N 1
ATOM 841 C CA . ARG A 1 111 ? -1.435 -20.702 22.320 1.00 84.44 111 ARG A CA 1
ATOM 842 C C . ARG A 1 111 ? -0.663 -21.718 21.489 1.00 84.44 111 ARG A C 1
ATOM 844 O O . ARG A 1 111 ? 0.559 -21.594 21.382 1.00 84.44 111 ARG A O 1
ATOM 851 N N . ILE A 1 112 ? -1.337 -22.738 20.967 1.00 83.62 112 ILE A N 1
ATOM 852 C CA . ILE A 1 112 ? -0.769 -23.756 20.100 1.00 83.62 112 ILE A CA 1
ATOM 853 C C . ILE A 1 112 ? -1.700 -23.921 18.894 1.00 83.62 112 ILE A C 1
ATOM 855 O O . ILE A 1 112 ? -2.779 -24.498 19.009 1.00 83.62 112 ILE A O 1
ATOM 859 N N . GLN A 1 113 ? -1.267 -23.406 17.746 1.00 84.06 113 GLN A N 1
ATOM 860 C CA . GLN A 1 113 ? -2.003 -23.470 16.481 1.00 84.06 113 GLN A CA 1
ATOM 861 C C . GLN A 1 113 ? -1.228 -24.341 15.500 1.00 84.06 113 GLN A C 1
ATOM 863 O O . GLN A 1 113 ? -0.030 -24.107 15.310 1.00 84.06 113 GLN A O 1
ATOM 868 N N . ASP A 1 114 ? -1.893 -25.329 14.910 1.00 85.25 114 ASP A N 1
ATOM 869 C CA . ASP A 1 114 ? -1.353 -26.115 13.808 1.00 85.25 114 ASP A CA 1
ATOM 870 C C . ASP A 1 114 ? -1.808 -25.500 12.482 1.00 85.25 114 ASP A C 1
ATOM 872 O O . ASP A 1 114 ? -2.940 -25.045 12.343 1.00 85.25 114 ASP A O 1
ATOM 876 N N . PHE A 1 115 ? -0.920 -25.498 11.495 1.00 85.00 115 PHE A N 1
ATOM 877 C CA . PHE A 1 115 ? -1.224 -25.071 10.138 1.00 85.00 115 PHE A CA 1
ATOM 878 C C . PHE A 1 115 ? -0.605 -26.033 9.124 1.00 85.00 115 PHE A C 1
ATOM 880 O O . PHE A 1 115 ? 0.494 -26.556 9.334 1.00 85.00 115 PHE A O 1
ATOM 887 N N . ASP A 1 116 ? -1.293 -26.234 8.004 1.00 86.94 116 ASP A N 1
ATOM 888 C CA . ASP A 1 116 ? -0.819 -26.987 6.842 1.00 86.94 116 ASP A CA 1
ATOM 889 C C . ASP A 1 116 ? -1.154 -26.223 5.558 1.00 86.94 116 ASP A C 1
ATOM 891 O O . ASP A 1 116 ? -2.308 -26.134 5.139 1.00 86.94 116 ASP A O 1
ATOM 895 N N . GLY A 1 117 ? -0.121 -25.646 4.948 1.00 86.94 117 GLY A N 1
ATOM 896 C CA . GLY A 1 117 ? -0.195 -24.828 3.749 1.00 86.94 117 GLY A CA 1
ATOM 897 C C . GLY A 1 117 ? 0.513 -25.454 2.550 1.00 86.94 117 GLY A C 1
ATOM 898 O O . GLY A 1 117 ? 1.560 -26.096 2.657 1.00 86.94 117 GLY A O 1
ATOM 899 N N . THR A 1 118 ? -0.015 -25.206 1.352 1.00 90.56 118 THR A N 1
ATOM 900 C CA . THR A 1 118 ? 0.624 -25.582 0.084 1.00 90.56 118 THR A CA 1
ATOM 901 C C . THR A 1 118 ? 1.131 -24.356 -0.665 1.00 90.56 118 THR A C 1
ATOM 903 O O . THR A 1 118 ? 0.372 -23.444 -0.987 1.00 90.56 118 THR A O 1
ATOM 906 N N . LEU A 1 119 ? 2.419 -24.379 -1.005 1.00 91.31 119 LEU A N 1
ATOM 907 C CA . LEU A 1 119 ? 3.101 -23.375 -1.810 1.00 91.31 119 LEU A CA 1
ATOM 908 C C . LEU A 1 119 ? 3.449 -23.934 -3.195 1.00 91.31 119 LEU A C 1
ATOM 910 O O . LEU A 1 119 ? 4.036 -25.017 -3.319 1.00 91.31 119 LEU A O 1
ATOM 914 N N . THR A 1 120 ? 3.188 -23.160 -4.246 1.00 92.75 120 THR A N 1
ATOM 915 C CA . THR A 1 120 ? 3.633 -23.485 -5.608 1.00 92.75 120 THR A CA 1
ATOM 916 C C . THR A 1 120 ? 4.847 -22.641 -5.995 1.00 92.75 120 THR A C 1
ATOM 918 O O . THR A 1 120 ? 4.759 -21.411 -5.994 1.00 92.75 120 THR A O 1
ATOM 921 N N . PRO A 1 121 ? 5.991 -23.256 -6.358 1.00 93.62 121 PRO A N 1
ATOM 922 C CA . PRO A 1 121 ? 7.183 -22.514 -6.739 1.00 93.62 121 PRO A CA 1
ATOM 923 C C . PRO A 1 121 ? 6.949 -21.770 -8.054 1.00 93.62 121 PRO A C 1
ATOM 925 O O . PRO A 1 121 ? 6.557 -22.355 -9.065 1.00 93.62 121 PRO A O 1
ATOM 928 N N . LYS A 1 122 ? 7.248 -20.475 -8.050 1.00 95.31 122 LYS A N 1
ATOM 929 C CA . LYS A 1 122 ? 7.240 -19.610 -9.235 1.00 95.31 122 LYS A CA 1
ATOM 930 C C . LYS A 1 122 ? 8.641 -19.433 -9.797 1.00 95.31 122 LYS A C 1
ATOM 932 O O . LYS A 1 122 ? 8.809 -19.362 -11.008 1.00 95.31 122 LYS A O 1
ATOM 937 N N . GLY A 1 123 ? 9.661 -19.446 -8.943 1.00 94.12 123 GLY A N 1
ATOM 938 C CA . GLY A 1 123 ? 11.041 -19.346 -9.389 1.00 94.12 123 GLY A CA 1
ATOM 939 C C . GLY A 1 123 ? 12.010 -18.987 -8.280 1.00 94.12 123 GLY A C 1
ATOM 940 O O . GLY A 1 123 ? 11.755 -19.196 -7.104 1.00 94.12 123 GLY A O 1
ATOM 941 N N . THR A 1 124 ? 13.150 -18.438 -8.672 1.00 95.75 124 THR A N 1
ATOM 942 C CA . THR A 1 124 ? 14.198 -17.945 -7.775 1.00 95.75 124 THR A CA 1
ATOM 943 C C . THR A 1 124 ? 14.753 -16.641 -8.327 1.00 95.75 124 THR A C 1
ATOM 945 O O . THR A 1 124 ? 14.655 -16.405 -9.531 1.00 95.75 124 THR A O 1
ATOM 948 N N . ARG A 1 125 ? 15.464 -15.854 -7.517 1.00 94.75 125 ARG A N 1
ATOM 949 C CA . ARG A 1 125 ? 16.200 -14.656 -7.973 1.00 94.75 125 ARG A CA 1
ATOM 950 C C . ARG A 1 125 ? 17.145 -14.902 -9.153 1.00 94.75 125 ARG A C 1
ATOM 952 O O . ARG A 1 125 ? 17.451 -13.984 -9.909 1.00 94.75 125 ARG A O 1
ATOM 959 N N . ARG A 1 126 ? 17.623 -16.141 -9.339 1.00 93.69 126 ARG A N 1
ATOM 960 C CA . ARG A 1 126 ? 18.485 -16.538 -10.471 1.00 93.69 126 ARG A CA 1
ATOM 961 C C . ARG A 1 126 ? 17.726 -16.862 -11.753 1.00 93.69 126 ARG A C 1
ATOM 963 O O . ARG A 1 126 ? 18.345 -16.868 -12.808 1.00 93.69 126 ARG A O 1
ATOM 970 N N . SER A 1 127 ? 16.436 -17.171 -11.672 1.00 95.69 127 SER A N 1
ATOM 971 C CA . SER A 1 127 ? 15.597 -17.520 -12.829 1.00 95.69 127 SER A CA 1
ATOM 972 C C . SER A 1 127 ? 14.580 -16.432 -13.168 1.00 95.69 127 SER A C 1
ATOM 974 O O . SER A 1 127 ? 14.172 -16.325 -14.321 1.00 95.69 127 SER A O 1
ATOM 976 N N . HIS A 1 128 ? 14.209 -15.614 -12.186 1.00 97.19 128 HIS A N 1
ATOM 977 C CA . HIS A 1 128 ? 13.213 -14.561 -12.294 1.00 97.19 128 HIS A CA 1
ATOM 978 C C . HIS A 1 128 ? 13.741 -13.250 -11.708 1.00 97.19 128 HIS A C 1
ATOM 980 O O . HIS A 1 128 ? 14.617 -13.239 -10.838 1.00 97.19 128 HIS A O 1
ATOM 986 N N . TRP A 1 129 ? 13.202 -12.157 -12.221 1.00 97.44 129 TRP A N 1
ATOM 987 C CA . TRP A 1 129 ? 13.241 -10.832 -11.629 1.00 97.44 129 TRP A CA 1
ATOM 988 C C . TRP A 1 129 ? 12.017 -10.645 -10.740 1.00 97.44 129 TRP A C 1
ATOM 990 O O . TRP A 1 129 ? 10.950 -11.179 -11.057 1.00 97.44 129 TRP A O 1
ATOM 1000 N N . ARG A 1 130 ? 12.150 -9.857 -9.671 1.00 97.19 130 ARG A N 1
ATOM 1001 C CA . ARG A 1 130 ? 10.975 -9.273 -9.027 1.00 97.19 130 ARG A CA 1
ATOM 1002 C C . ARG A 1 130 ? 10.442 -8.167 -9.929 1.00 97.19 130 ARG A C 1
ATOM 1004 O O . ARG A 1 130 ? 11.233 -7.521 -10.617 1.00 97.19 130 ARG A O 1
ATOM 1011 N N . ALA A 1 131 ? 9.130 -7.994 -9.968 1.00 96.94 131 ALA A N 1
ATOM 1012 C CA . ALA A 1 131 ? 8.488 -7.046 -10.860 1.00 96.94 131 ALA A CA 1
ATOM 1013 C C . ALA A 1 131 ? 7.359 -6.299 -10.154 1.00 96.94 131 ALA A C 1
ATOM 1015 O O . ALA A 1 131 ? 6.641 -6.880 -9.342 1.00 96.94 131 ALA A O 1
ATOM 1016 N N . VAL A 1 132 ? 7.177 -5.032 -10.516 1.00 96.75 132 VAL A N 1
ATOM 1017 C CA . VAL A 1 132 ? 5.947 -4.290 -10.251 1.00 96.75 132 VAL A CA 1
ATOM 1018 C C . VAL A 1 132 ? 5.365 -3.823 -11.576 1.00 96.75 132 VAL A C 1
ATOM 1020 O O . VAL A 1 132 ? 5.989 -3.066 -12.322 1.00 96.75 132 VAL A O 1
ATOM 1023 N N . ARG A 1 133 ? 4.161 -4.298 -11.882 1.00 95.94 133 ARG A N 1
ATOM 1024 C CA . ARG A 1 133 ? 3.376 -3.844 -13.032 1.00 95.94 133 ARG A CA 1
ATOM 1025 C C . ARG A 1 133 ? 2.740 -2.518 -12.657 1.00 95.94 133 ARG A C 1
ATOM 1027 O O . ARG A 1 133 ? 2.011 -2.481 -11.677 1.00 95.94 133 ARG A O 1
ATOM 1034 N N . THR A 1 134 ? 3.037 -1.449 -13.391 1.00 95.12 134 THR A N 1
ATOM 1035 C CA . THR A 1 134 ? 2.633 -0.093 -12.979 1.00 95.12 134 THR A CA 1
ATOM 1036 C C . THR A 1 134 ? 1.291 0.350 -13.552 1.00 95.12 134 THR A C 1
ATOM 1038 O O . THR A 1 134 ? 0.552 1.041 -12.870 1.00 95.12 134 THR A O 1
ATOM 1041 N N . ASN A 1 135 ? 0.977 -0.028 -14.795 1.00 93.56 135 ASN A N 1
ATOM 1042 C CA . ASN A 1 135 ? -0.249 0.335 -15.520 1.00 93.56 135 ASN A CA 1
ATOM 1043 C C . ASN A 1 135 ? -0.845 1.719 -15.141 1.00 93.56 135 ASN A C 1
ATOM 1045 O O . ASN A 1 135 ? -1.945 1.764 -14.589 1.00 93.56 135 ASN A O 1
ATOM 1049 N N . PRO A 1 136 ? -0.149 2.842 -15.411 1.00 94.00 136 PRO A N 1
ATOM 1050 C CA . PRO A 1 136 ? -0.638 4.168 -15.035 1.00 94.00 136 PRO A CA 1
ATOM 1051 C C . PRO A 1 136 ? -1.993 4.470 -15.682 1.00 94.00 136 PRO A C 1
ATOM 1053 O O . PRO A 1 136 ? -2.144 4.258 -16.887 1.00 94.00 136 PRO A O 1
ATOM 1056 N N . GLN A 1 137 ? -2.959 4.969 -14.915 1.00 93.6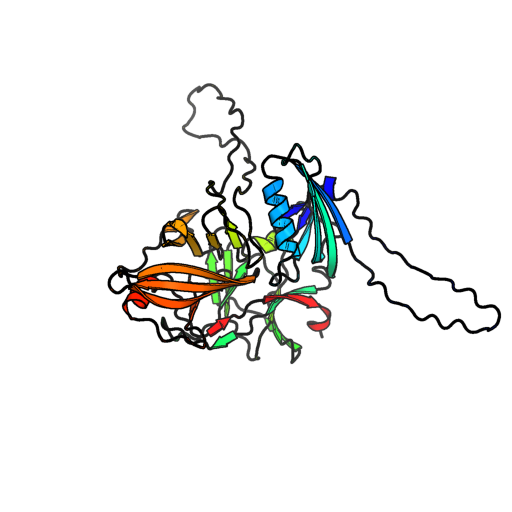2 137 GLN A N 1
ATOM 1057 C CA . GLN A 1 137 ? -4.278 5.397 -15.401 1.00 93.62 137 GLN A CA 1
ATOM 1058 C C . GLN A 1 137 ? -4.509 6.870 -15.069 1.00 93.62 137 GLN A C 1
ATOM 1060 O O . GLN A 1 137 ? -3.975 7.362 -14.079 1.00 93.62 137 GLN A O 1
ATOM 1065 N N . THR A 1 138 ? -5.269 7.568 -15.912 1.00 94.81 138 THR A N 1
ATOM 1066 C CA . THR A 1 138 ? -5.741 8.925 -15.611 1.00 94.81 138 THR A CA 1
ATOM 1067 C C . THR A 1 138 ? -7.078 8.823 -14.896 1.00 94.81 138 THR A C 1
ATOM 1069 O O . THR A 1 138 ? -8.003 8.220 -15.437 1.00 94.81 138 THR A O 1
ATOM 1072 N N . GLU A 1 139 ? -7.169 9.428 -13.721 1.00 94.75 139 GLU A N 1
ATOM 1073 C CA . GLU A 1 139 ? -8.337 9.388 -12.845 1.00 94.75 139 GLU A CA 1
ATOM 1074 C C . GLU A 1 139 ? -8.850 10.807 -12.553 1.00 94.75 139 GLU A C 1
ATOM 1076 O O . GLU A 1 139 ? -8.129 11.792 -12.710 1.00 94.75 139 GLU A O 1
ATOM 1081 N N . ASP A 1 140 ? -10.106 10.922 -12.118 1.00 95.50 140 ASP A N 1
ATOM 1082 C CA . ASP A 1 140 ? -10.686 12.200 -11.690 1.00 95.50 140 ASP A CA 1
ATOM 1083 C C . ASP A 1 140 ? -10.210 12.540 -10.267 1.00 95.50 140 ASP A C 1
ATOM 1085 O O . ASP A 1 140 ? -10.823 12.117 -9.281 1.00 95.50 140 ASP A O 1
ATOM 1089 N N . ASN A 1 141 ? -9.076 13.243 -10.160 1.00 96.25 141 ASN A N 1
ATOM 1090 C CA . ASN A 1 141 ? -8.517 13.714 -8.892 1.00 96.25 141 ASN A CA 1
ATOM 1091 C C . ASN A 1 141 ? -8.967 15.167 -8.603 1.00 96.25 141 ASN A C 1
ATOM 1093 O O . ASN A 1 141 ? -8.532 16.099 -9.281 1.00 96.25 141 ASN A O 1
ATOM 1097 N N . PRO A 1 142 ? -9.791 15.410 -7.566 1.00 96.56 142 PRO A N 1
ATOM 1098 C CA . PRO A 1 142 ? -10.255 16.754 -7.225 1.00 96.56 142 PRO A CA 1
ATOM 1099 C C . PRO A 1 142 ? -9.208 17.617 -6.493 1.00 96.56 142 PRO A C 1
ATOM 1101 O O . PRO A 1 142 ? -9.464 18.796 -6.244 1.00 96.56 142 PRO A O 1
ATOM 1104 N N . PHE A 1 143 ? -8.049 17.057 -6.134 1.00 96.31 143 PHE A N 1
ATOM 1105 C CA . PHE A 1 143 ? -6.969 17.728 -5.403 1.00 96.31 143 PHE A CA 1
ATOM 1106 C C . PHE A 1 143 ? -5.857 18.256 -6.315 1.00 96.31 143 PHE A C 1
ATOM 1108 O O . PHE A 1 143 ? -5.068 19.098 -5.886 1.00 96.31 143 PHE A O 1
ATOM 1115 N N . GLY A 1 144 ? -5.811 17.835 -7.582 1.00 92.56 144 GLY A N 1
ATOM 1116 C CA . GLY A 1 144 ? -4.799 18.317 -8.511 1.00 92.56 144 GLY A CA 1
ATOM 1117 C C . GLY A 1 144 ? -4.846 17.689 -9.897 1.00 92.56 144 GLY A C 1
ATOM 1118 O O . GLY A 1 144 ? -5.728 16.910 -10.232 1.00 92.56 144 GLY A O 1
ATOM 1119 N N . THR A 1 145 ? -3.894 18.113 -10.727 1.00 92.38 145 THR A N 1
ATOM 1120 C CA . THR A 1 145 ? -3.723 17.665 -12.124 1.00 92.38 145 THR A CA 1
ATOM 1121 C C . THR A 1 145 ? -2.249 17.406 -12.443 1.00 92.38 145 THR A C 1
ATOM 1123 O O . THR A 1 145 ? -1.817 17.517 -13.592 1.00 92.38 145 THR A O 1
ATOM 1126 N N . ALA A 1 146 ? -1.429 17.142 -11.419 1.00 87.88 146 ALA A N 1
ATOM 1127 C CA . ALA A 1 146 ? -0.063 16.701 -11.655 1.00 87.88 146 ALA A CA 1
ATOM 1128 C C . ALA A 1 146 ? -0.121 15.347 -12.378 1.00 87.88 146 ALA A C 1
ATOM 1130 O O . ALA A 1 146 ? -0.957 14.514 -12.079 1.00 87.88 146 ALA A O 1
ATOM 1131 N N . SER A 1 147 ? 0.720 15.106 -13.377 1.00 87.69 147 SER A N 1
ATOM 1132 C CA . SER A 1 147 ? 0.610 13.888 -14.196 1.00 87.69 147 SER A CA 1
ATOM 1133 C C . SER A 1 147 ? 1.798 12.956 -13.979 1.00 87.69 147 SER A C 1
ATOM 1135 O O . SER A 1 147 ? 2.397 12.482 -14.947 1.00 87.69 147 SER A O 1
ATOM 1137 N N . THR A 1 148 ? 2.148 12.712 -12.715 1.00 91.50 148 THR A N 1
ATOM 1138 C CA . THR A 1 148 ? 3.339 11.954 -12.297 1.00 91.50 148 THR A CA 1
ATOM 1139 C C . THR A 1 148 ? 2.939 10.650 -11.596 1.00 91.50 148 THR A C 1
ATOM 1141 O O . THR A 1 148 ? 2.688 10.650 -10.391 1.00 91.50 148 THR A O 1
ATOM 1144 N N . PRO A 1 149 ? 2.845 9.525 -12.329 1.00 94.81 149 PRO A N 1
ATOM 1145 C CA . PRO A 1 149 ? 2.528 8.226 -11.748 1.00 94.81 149 PRO A CA 1
ATOM 1146 C C . PRO A 1 149 ? 3.761 7.613 -11.073 1.00 94.81 149 PRO A C 1
ATOM 1148 O O . PRO A 1 149 ? 4.588 6.970 -11.722 1.00 94.81 149 PRO A O 1
ATOM 1151 N N . GLU A 1 150 ? 3.882 7.786 -9.760 1.00 96.31 150 GLU A N 1
ATOM 1152 C CA . GLU A 1 150 ? 5.082 7.402 -9.013 1.00 96.31 150 GLU A CA 1
ATOM 1153 C C . GLU A 1 150 ? 4.943 6.111 -8.198 1.00 96.31 150 GLU A C 1
ATOM 1155 O O . GLU A 1 150 ? 3.860 5.728 -7.760 1.00 96.31 150 GLU A O 1
ATOM 1160 N N . ILE A 1 151 ? 6.073 5.437 -7.968 1.00 96.81 151 ILE A N 1
ATOM 1161 C CA . ILE A 1 151 ? 6.176 4.280 -7.075 1.00 96.81 151 ILE A CA 1
ATOM 1162 C C . ILE A 1 151 ? 7.553 4.202 -6.407 1.00 96.81 151 ILE A C 1
ATOM 1164 O O . ILE A 1 151 ? 8.581 4.442 -7.044 1.00 96.81 151 ILE A O 1
ATOM 1168 N N . GLY A 1 152 ? 7.591 3.838 -5.124 1.00 96.75 152 GLY A N 1
ATOM 1169 C CA . GLY A 1 152 ? 8.827 3.636 -4.371 1.00 96.75 152 GLY A CA 1
ATOM 1170 C C . GLY A 1 152 ? 9.316 2.187 -4.354 1.00 96.75 152 GLY A C 1
ATOM 1171 O O . GLY A 1 152 ? 8.534 1.252 -4.183 1.00 96.75 152 GLY A O 1
ATOM 1172 N N . LEU A 1 153 ? 10.634 1.997 -4.455 1.00 96.94 153 LEU A N 1
ATOM 1173 C CA . LEU A 1 153 ? 11.318 0.736 -4.144 1.00 96.94 153 LEU A CA 1
ATOM 1174 C C . LEU A 1 153 ? 12.396 0.963 -3.081 1.00 96.94 153 LEU A C 1
ATOM 1176 O O . LEU A 1 153 ? 13.056 1.998 -3.080 1.00 96.94 153 LEU A O 1
ATOM 1180 N N . SER A 1 154 ? 12.640 -0.029 -2.219 1.00 96.69 154 SER A N 1
ATOM 1181 C CA . SER A 1 154 ? 13.788 -0.003 -1.300 1.00 96.69 154 SER A CA 1
ATOM 1182 C C . SER A 1 154 ? 15.104 0.203 -2.061 1.00 96.69 154 SER A C 1
ATOM 1184 O O . SER A 1 154 ? 15.351 -0.435 -3.086 1.00 96.69 154 SER A O 1
ATOM 1186 N N . ILE A 1 155 ? 16.009 1.001 -1.489 1.00 96.19 155 ILE A N 1
ATOM 1187 C CA . ILE A 1 155 ? 17.388 1.197 -1.969 1.00 96.19 155 ILE A CA 1
ATOM 1188 C C . ILE A 1 155 ? 18.191 -0.115 -2.078 1.00 96.19 155 ILE A C 1
ATOM 1190 O O . ILE A 1 155 ? 19.230 -0.181 -2.741 1.00 96.19 155 ILE A O 1
ATOM 1194 N N . ARG A 1 156 ? 17.743 -1.185 -1.406 1.00 96.25 156 ARG A N 1
ATOM 1195 C CA . ARG A 1 156 ? 18.360 -2.516 -1.494 1.00 96.25 156 ARG A CA 1
ATOM 1196 C C . ARG A 1 156 ? 18.034 -3.227 -2.803 1.00 96.25 156 ARG A C 1
ATOM 1198 O O . ARG A 1 156 ? 18.735 -4.186 -3.141 1.00 96.25 156 ARG A O 1
ATOM 1205 N N . ALA A 1 157 ? 17.027 -2.765 -3.546 1.00 96.94 157 ALA A N 1
ATOM 1206 C CA . ALA A 1 157 ? 16.773 -3.211 -4.904 1.00 96.94 157 ALA A CA 1
ATOM 1207 C C . ALA A 1 157 ? 17.966 -2.860 -5.806 1.00 96.94 157 ALA A C 1
ATOM 1209 O O . ALA A 1 157 ? 18.548 -1.778 -5.753 1.00 96.94 157 ALA A O 1
ATOM 1210 N N . ARG A 1 158 ? 18.372 -3.810 -6.644 1.00 96.94 158 ARG A N 1
ATOM 1211 C CA . ARG A 1 158 ? 19.497 -3.673 -7.571 1.00 96.94 158 ARG A CA 1
ATOM 1212 C C . ARG A 1 158 ? 19.068 -4.037 -8.977 1.00 96.94 158 ARG A C 1
ATOM 1214 O O . ARG A 1 158 ? 18.131 -4.805 -9.174 1.00 96.94 158 ARG A O 1
ATOM 1221 N N . LYS A 1 159 ? 19.840 -3.545 -9.952 1.00 96.62 159 LYS A N 1
ATOM 1222 C CA . LYS A 1 159 ? 19.610 -3.792 -11.386 1.00 96.62 159 LYS A CA 1
ATOM 1223 C C . LYS A 1 159 ? 18.180 -3.407 -11.794 1.00 96.62 159 LYS A C 1
ATOM 1225 O O . LYS A 1 159 ? 17.520 -4.166 -12.496 1.00 96.62 159 LYS A O 1
ATOM 1230 N N . VAL A 1 160 ? 17.716 -2.265 -11.287 1.00 98.25 160 VAL A N 1
ATOM 1231 C CA . VAL A 1 160 ? 16.360 -1.767 -11.518 1.00 98.25 160 VAL A CA 1
ATOM 1232 C C . VAL A 1 160 ? 16.240 -1.286 -12.963 1.00 98.25 160 VAL A C 1
ATOM 1234 O O . VAL A 1 160 ? 17.080 -0.515 -13.431 1.00 98.25 160 VAL A O 1
ATOM 1237 N N . ARG A 1 161 ? 15.235 -1.782 -13.685 1.00 98.06 161 ARG A N 1
ATOM 1238 C CA . ARG A 1 161 ? 15.013 -1.501 -15.109 1.00 98.06 161 ARG A CA 1
ATOM 1239 C C . ARG A 1 161 ? 13.529 -1.412 -15.420 1.00 98.06 161 ARG A C 1
ATOM 1241 O O . ARG A 1 161 ? 12.731 -2.115 -14.807 1.00 98.06 161 ARG A O 1
ATOM 1248 N N . TRP A 1 162 ? 13.183 -0.609 -16.414 1.00 98.00 162 TRP A N 1
ATOM 1249 C CA . TRP A 1 162 ? 11.875 -0.660 -17.049 1.00 98.00 162 TRP A CA 1
ATOM 1250 C C . TRP A 1 162 ? 11.872 -1.738 -18.129 1.00 98.00 162 TRP A C 1
ATOM 1252 O O . TRP A 1 162 ? 12.807 -1.834 -18.927 1.00 98.00 162 TRP A O 1
ATOM 1262 N N . PHE A 1 163 ? 10.812 -2.535 -18.154 1.00 97.56 163 PHE A N 1
ATOM 1263 C CA . PHE A 1 163 ? 10.585 -3.605 -19.113 1.00 97.56 163 PHE A CA 1
ATOM 1264 C C . PHE A 1 163 ? 9.220 -3.433 -19.781 1.00 97.56 163 PHE A C 1
ATOM 1266 O O . PHE A 1 163 ? 8.212 -3.246 -19.100 1.00 97.56 163 PHE A O 1
ATOM 1273 N N . ASP A 1 164 ? 9.206 -3.502 -21.107 1.00 96.06 164 ASP A N 1
ATOM 1274 C CA . ASP A 1 164 ? 8.000 -3.567 -21.928 1.00 96.06 164 ASP A CA 1
ATOM 1275 C C . ASP A 1 164 ? 7.614 -5.039 -22.113 1.00 96.06 164 ASP A C 1
ATOM 1277 O O . ASP A 1 164 ? 8.285 -5.781 -22.837 1.00 96.06 164 ASP A O 1
ATOM 1281 N N . ASP A 1 165 ? 6.545 -5.480 -21.452 1.00 90.88 165 ASP A N 1
ATOM 1282 C CA . ASP A 1 165 ? 6.107 -6.875 -21.506 1.00 90.88 165 ASP A CA 1
ATOM 1283 C C . ASP A 1 165 ? 5.438 -7.260 -22.838 1.00 90.88 165 ASP A C 1
ATOM 1285 O O . ASP A 1 165 ? 5.271 -8.452 -23.119 1.00 90.88 165 ASP A O 1
ATOM 1289 N N . VAL A 1 166 ? 5.121 -6.276 -23.688 1.00 89.56 166 VAL A N 1
ATOM 1290 C CA . VAL A 1 166 ? 4.553 -6.474 -25.025 1.00 89.56 166 VAL A CA 1
ATOM 1291 C C . VAL A 1 166 ? 5.644 -6.420 -26.095 1.00 89.56 166 VAL A C 1
ATOM 1293 O O . VAL A 1 166 ? 5.776 -7.351 -26.894 1.00 89.56 166 VAL A O 1
ATOM 1296 N N . GLY A 1 167 ? 6.421 -5.337 -26.134 1.00 88.62 167 GLY A N 1
ATOM 1297 C CA . GLY A 1 167 ? 7.453 -5.091 -27.145 1.00 88.62 167 GLY A CA 1
ATOM 1298 C C . GLY A 1 167 ? 8.830 -5.667 -26.808 1.00 88.62 167 GLY A C 1
ATOM 1299 O O . GLY A 1 167 ? 9.670 -5.791 -27.701 1.00 88.62 167 GLY A O 1
ATOM 1300 N N . GLY A 1 168 ? 9.072 -6.059 -25.554 1.00 93.00 168 GLY A N 1
ATOM 1301 C CA . GLY A 1 168 ? 10.328 -6.660 -25.096 1.00 93.00 168 GLY A CA 1
ATOM 1302 C C . GLY A 1 168 ? 11.480 -5.670 -24.901 1.00 93.00 168 GLY A C 1
ATOM 1303 O O . GLY A 1 168 ? 12.616 -6.093 -24.692 1.00 93.00 168 GLY A O 1
ATOM 1304 N N . ALA A 1 169 ? 11.221 -4.362 -24.990 1.00 94.81 169 ALA A N 1
ATOM 1305 C CA . ALA A 1 169 ? 12.221 -3.331 -24.745 1.00 94.81 169 ALA A CA 1
ATOM 1306 C C . ALA A 1 169 ? 12.633 -3.294 -23.265 1.00 94.81 169 ALA A C 1
ATOM 1308 O O . ALA A 1 169 ? 11.817 -3.485 -22.364 1.00 94.81 169 ALA A O 1
ATOM 1309 N N . VAL A 1 170 ? 13.912 -3.011 -23.015 1.00 96.69 170 VAL A N 1
ATOM 1310 C CA . VAL A 1 170 ? 14.471 -2.869 -21.667 1.00 96.69 170 VAL A CA 1
ATOM 1311 C C . VAL A 1 170 ? 15.290 -1.589 -21.613 1.00 96.69 170 VAL A C 1
ATOM 1313 O O . VAL A 1 170 ? 16.188 -1.396 -22.435 1.00 96.69 170 VAL A O 1
ATOM 1316 N N . VAL A 1 171 ? 15.014 -0.734 -20.631 1.00 97.19 171 VAL A N 1
ATOM 1317 C CA . VAL A 1 171 ? 15.801 0.477 -20.361 1.00 97.19 171 VAL A CA 1
ATOM 1318 C C . VAL A 1 171 ? 16.146 0.555 -18.877 1.00 97.19 171 VAL A C 1
ATOM 1320 O O . VAL A 1 171 ? 15.386 0.089 -18.029 1.00 97.19 171 VAL A O 1
ATOM 1323 N N . ASP A 1 172 ? 17.318 1.097 -18.543 1.00 97.31 172 ASP A N 1
ATOM 1324 C CA . ASP A 1 172 ? 17.694 1.287 -17.139 1.00 97.31 172 ASP A CA 1
ATOM 1325 C C . ASP A 1 172 ? 16.759 2.321 -16.487 1.00 97.31 172 ASP A C 1
ATOM 1327 O O . ASP A 1 172 ? 16.465 3.359 -17.079 1.00 97.31 172 ASP A O 1
ATOM 1331 N N . ALA A 1 173 ? 16.273 2.023 -15.279 1.00 97.81 173 ALA A N 1
ATOM 1332 C CA . ALA A 1 173 ? 15.354 2.904 -14.566 1.00 97.81 173 ALA A CA 1
ATOM 1333 C C . ALA A 1 173 ? 16.141 3.937 -13.752 1.00 97.81 173 ALA A C 1
ATOM 1335 O O . ALA A 1 173 ? 17.020 3.574 -12.963 1.00 97.81 173 ALA A O 1
ATOM 1336 N N . THR A 1 174 ? 15.804 5.216 -13.913 1.00 97.38 174 THR A N 1
ATOM 1337 C CA . THR A 1 174 ? 16.432 6.304 -13.154 1.00 97.38 174 THR A CA 1
ATOM 1338 C C . THR A 1 174 ? 15.513 6.733 -12.010 1.00 97.38 174 THR A C 1
ATOM 1340 O O . THR A 1 174 ? 14.354 7.063 -12.264 1.00 97.38 174 THR A O 1
ATOM 1343 N N . PRO A 1 175 ? 15.987 6.735 -10.752 1.00 97.56 175 PRO A N 1
ATOM 1344 C CA . PRO A 1 175 ? 15.190 7.246 -9.647 1.00 97.56 175 PRO A CA 1
ATOM 1345 C C . PRO A 1 175 ? 15.053 8.770 -9.754 1.00 97.56 175 PRO A C 1
ATOM 1347 O O . PRO A 1 175 ? 16.047 9.475 -9.936 1.00 97.56 175 PRO A O 1
ATOM 1350 N N . GLN A 1 176 ? 13.830 9.276 -9.613 1.00 97.25 176 GLN A N 1
ATOM 1351 C CA . GLN A 1 176 ? 13.516 10.708 -9.645 1.00 97.25 176 GLN A CA 1
ATOM 1352 C C . GLN A 1 176 ? 13.981 11.401 -8.366 1.00 97.25 176 GLN A C 1
ATOM 1354 O O . GLN A 1 176 ? 14.542 12.497 -8.389 1.00 97.25 176 GLN A O 1
ATOM 1359 N N . ARG A 1 177 ? 13.768 10.734 -7.228 1.00 97.31 177 ARG A N 1
ATOM 1360 C CA . ARG A 1 177 ? 14.233 11.180 -5.916 1.00 97.31 177 ARG A CA 1
ATOM 1361 C C . ARG A 1 177 ? 14.471 10.002 -4.985 1.00 97.31 177 ARG A C 1
ATOM 1363 O O . ARG A 1 177 ? 13.927 8.920 -5.185 1.00 97.31 177 ARG A O 1
ATOM 1370 N N . ARG A 1 178 ? 15.254 10.255 -3.939 1.00 97.50 178 ARG A N 1
ATOM 1371 C CA . ARG A 1 178 ? 15.429 9.354 -2.800 1.00 97.50 178 ARG A CA 1
ATOM 1372 C C . ARG A 1 178 ? 14.768 9.952 -1.572 1.00 97.50 178 ARG A C 1
ATOM 1374 O O . ARG A 1 178 ? 14.970 11.129 -1.280 1.00 97.50 178 ARG A O 1
ATOM 1381 N N . VAL A 1 179 ? 14.024 9.128 -0.855 1.00 97.06 179 VAL A N 1
ATOM 1382 C CA . VAL A 1 179 ? 13.305 9.487 0.366 1.00 97.06 179 VAL A CA 1
ATOM 1383 C C . VAL A 1 179 ? 13.638 8.496 1.477 1.00 97.06 179 VAL A C 1
ATOM 1385 O O . VAL A 1 179 ? 14.140 7.406 1.213 1.00 97.06 179 VAL A O 1
ATOM 1388 N N . GLU A 1 180 ? 13.402 8.882 2.724 1.00 96.88 180 GLU A N 1
ATOM 1389 C CA . GLU A 1 180 ? 13.612 8.027 3.894 1.00 96.88 180 GLU A CA 1
ATOM 1390 C C . GLU A 1 180 ? 12.250 7.624 4.468 1.00 96.88 180 GLU A C 1
ATOM 1392 O O . GLU A 1 180 ? 11.384 8.487 4.649 1.00 96.88 180 GLU A O 1
ATOM 1397 N N . GLY A 1 181 ? 12.054 6.324 4.693 1.00 94.81 181 GLY A N 1
ATOM 1398 C CA . GLY A 1 181 ? 10.879 5.743 5.343 1.00 94.81 181 GLY A CA 1
ATOM 1399 C C . GLY A 1 181 ? 11.224 5.100 6.684 1.00 94.81 181 GLY A C 1
ATOM 1400 O O . GLY A 1 181 ? 12.357 5.209 7.159 1.00 94.81 181 GLY A O 1
ATOM 1401 N N . GLU A 1 182 ? 10.237 4.464 7.315 1.00 92.81 182 GLU A N 1
ATOM 1402 C CA . GLU A 1 182 ? 10.377 3.831 8.633 1.00 92.81 182 GLU A CA 1
ATOM 1403 C C . GLU A 1 182 ? 11.476 2.761 8.649 1.00 92.81 182 GLU A C 1
ATOM 1405 O O . GLU A 1 182 ? 12.243 2.678 9.612 1.00 92.81 182 GLU A O 1
ATOM 1410 N N . HIS A 1 183 ? 11.578 1.957 7.588 1.00 91.31 183 HIS A N 1
ATOM 1411 C CA . HIS A 1 183 ? 12.462 0.789 7.582 1.00 91.31 183 HIS A CA 1
ATOM 1412 C C . HIS A 1 183 ? 13.727 0.940 6.725 1.00 91.31 183 HIS A C 1
ATOM 1414 O O . HIS A 1 183 ? 14.702 0.204 6.941 1.00 91.31 183 HIS A O 1
ATOM 1420 N N . ASP A 1 184 ? 13.720 1.816 5.718 1.00 91.75 184 ASP A N 1
ATOM 1421 C CA . ASP A 1 184 ? 14.852 2.010 4.808 1.00 91.75 184 ASP A CA 1
ATOM 1422 C C . ASP A 1 184 ? 14.753 3.322 4.011 1.00 91.75 184 ASP A C 1
ATOM 1424 O O . ASP A 1 184 ? 13.748 4.032 4.040 1.00 91.75 184 ASP A O 1
ATOM 1428 N N . TYR A 1 185 ? 15.791 3.615 3.226 1.00 96.19 185 TYR A N 1
ATOM 1429 C CA . TYR A 1 185 ? 15.661 4.565 2.123 1.00 96.19 185 TYR A CA 1
ATOM 1430 C C . TYR A 1 185 ? 14.897 3.936 0.956 1.00 96.19 185 TYR A C 1
ATOM 1432 O O . TYR A 1 185 ? 15.109 2.765 0.618 1.00 96.19 185 TYR A O 1
ATOM 1440 N N . LEU A 1 186 ? 14.077 4.745 0.288 1.00 97.31 186 LEU A N 1
ATOM 1441 C CA . LEU A 1 186 ? 13.366 4.378 -0.929 1.00 97.31 186 LEU A CA 1
ATOM 1442 C C . LEU A 1 186 ? 13.781 5.279 -2.088 1.00 97.31 186 LEU A C 1
ATOM 1444 O O . LEU A 1 186 ? 13.900 6.496 -1.945 1.00 97.31 186 LEU A O 1
ATOM 1448 N N . ASP A 1 187 ? 13.969 4.666 -3.244 1.00 98.19 187 ASP A N 1
ATOM 1449 C CA . ASP A 1 187 ? 14.120 5.345 -4.520 1.00 98.19 187 ASP A CA 1
ATOM 1450 C C . ASP A 1 187 ? 12.741 5.408 -5.199 1.00 98.19 187 ASP A C 1
ATOM 1452 O O . ASP A 1 187 ? 12.070 4.384 -5.349 1.00 98.19 187 ASP A O 1
ATOM 1456 N N . ILE A 1 188 ? 12.306 6.616 -5.569 1.00 97.94 188 ILE A N 1
ATOM 1457 C CA . ILE A 1 188 ? 11.022 6.868 -6.234 1.00 97.94 188 ILE A CA 1
ATOM 1458 C C . ILE A 1 188 ? 11.227 6.888 -7.744 1.00 97.94 188 ILE A C 1
ATOM 1460 O O . ILE A 1 188 ? 12.106 7.589 -8.250 1.00 97.94 188 ILE A O 1
ATOM 1464 N N . TYR A 1 189 ? 10.397 6.138 -8.455 1.00 98.12 189 TYR A N 1
ATOM 1465 C CA . TYR A 1 189 ? 10.416 5.997 -9.903 1.00 98.12 189 TYR A CA 1
ATOM 1466 C C . TYR A 1 189 ? 9.118 6.535 -10.502 1.00 98.12 189 TYR A C 1
ATOM 1468 O O . TYR A 1 189 ? 8.045 6.289 -9.959 1.00 98.12 189 TYR A O 1
ATOM 1476 N N . ASP A 1 190 ? 9.224 7.226 -11.635 1.00 96.81 190 ASP A N 1
ATOM 1477 C CA . ASP A 1 190 ? 8.082 7.709 -12.415 1.00 96.81 190 ASP A CA 1
ATOM 1478 C C . ASP A 1 190 ? 7.784 6.714 -13.541 1.00 96.81 190 ASP A C 1
ATOM 1480 O O . ASP A 1 190 ? 8.605 6.493 -14.432 1.00 96.81 190 ASP A O 1
ATOM 1484 N N . ALA A 1 191 ? 6.601 6.106 -13.500 1.00 96.00 191 ALA A N 1
ATOM 1485 C CA . ALA A 1 191 ? 6.141 5.131 -14.480 1.00 96.00 191 ALA A CA 1
ATOM 1486 C C . ALA A 1 191 ? 5.817 5.740 -15.859 1.00 96.00 191 ALA A C 1
ATOM 1488 O O . ALA A 1 191 ? 5.393 5.017 -16.756 1.00 96.00 191 ALA A O 1
ATOM 1489 N N . SER A 1 192 ? 5.994 7.046 -16.051 1.00 95.19 192 SER A N 1
ATOM 1490 C CA . SER A 1 192 ? 5.918 7.720 -17.351 1.00 95.19 192 SER A CA 1
ATOM 1491 C C . SER A 1 192 ? 7.283 8.024 -17.983 1.00 95.19 192 SER A C 1
ATOM 1493 O O . SER A 1 192 ? 7.329 8.440 -19.139 1.00 95.19 192 SER A O 1
ATOM 1495 N N . ASP A 1 193 ? 8.385 7.771 -17.265 1.00 95.19 193 ASP A N 1
ATOM 1496 C CA . ASP A 1 193 ? 9.763 7.934 -17.753 1.00 95.19 193 ASP A CA 1
ATOM 1497 C C . ASP A 1 193 ? 10.092 7.082 -19.004 1.00 95.19 193 ASP A C 1
ATOM 1499 O O . ASP A 1 193 ? 10.650 7.616 -19.970 1.00 95.19 193 ASP A O 1
ATOM 1503 N N . PRO A 1 194 ? 9.754 5.775 -19.072 1.00 95.19 194 PRO A N 1
ATOM 1504 C CA . PRO A 1 194 ? 10.009 4.995 -20.279 1.00 95.19 194 PRO A CA 1
ATOM 1505 C C . PRO A 1 194 ? 9.030 5.354 -21.409 1.00 95.19 194 PRO A C 1
ATOM 1507 O O . PRO A 1 194 ? 7.855 5.625 -21.194 1.00 95.19 194 PRO A O 1
ATOM 1510 N N . ALA A 1 195 ? 9.500 5.273 -22.657 1.00 93.88 195 ALA A N 1
ATOM 1511 C CA . ALA A 1 195 ? 8.733 5.675 -23.844 1.00 93.88 195 ALA A CA 1
ATOM 1512 C C . ALA A 1 195 ? 7.641 4.678 -24.299 1.00 93.88 195 ALA A C 1
ATOM 1514 O O . ALA A 1 195 ? 7.079 4.853 -25.381 1.00 93.88 195 ALA A O 1
ATOM 1515 N N . PHE A 1 196 ? 7.388 3.613 -23.538 1.00 92.62 196 PHE A N 1
ATOM 1516 C CA . PHE A 1 196 ? 6.426 2.563 -23.878 1.00 92.62 196 PHE A CA 1
ATOM 1517 C C . PHE A 1 196 ? 5.264 2.522 -22.889 1.00 92.62 196 PHE A C 1
ATOM 1519 O O . PHE A 1 196 ? 5.396 2.885 -21.721 1.00 92.62 196 PHE A O 1
ATOM 1526 N N . ASP A 1 197 ? 4.122 2.049 -23.378 1.00 87.31 197 ASP A N 1
ATOM 1527 C CA . ASP A 1 197 ? 2.905 1.946 -22.587 1.00 87.31 197 ASP A CA 1
ATOM 1528 C C . ASP A 1 197 ? 3.016 0.817 -21.550 1.00 87.31 197 ASP A C 1
ATOM 1530 O O . ASP A 1 197 ? 3.561 -0.249 -21.824 1.00 87.31 197 ASP A O 1
ATOM 1534 N N . ARG A 1 198 ? 2.438 1.037 -20.362 1.00 90.25 198 ARG A N 1
ATOM 1535 C CA . ARG A 1 198 ? 2.308 0.040 -19.276 1.00 90.25 198 ARG A CA 1
ATOM 1536 C C . ARG A 1 198 ? 3.650 -0.575 -18.829 1.00 90.25 198 ARG A C 1
ATOM 1538 O O . ARG A 1 198 ? 3.778 -1.799 -18.779 1.00 90.25 198 ARG A O 1
ATOM 1545 N N . PRO A 1 199 ? 4.642 0.242 -18.443 1.00 96.25 199 PRO A N 1
ATOM 1546 C CA . PRO A 1 199 ? 5.959 -0.271 -18.105 1.00 96.25 199 PRO A CA 1
ATOM 1547 C C . PRO A 1 199 ? 5.945 -1.158 -16.855 1.00 96.25 199 PRO A C 1
ATOM 1549 O O . PRO A 1 199 ? 5.237 -0.907 -15.875 1.00 96.25 199 PRO A O 1
ATOM 1552 N N . VAL A 1 200 ? 6.774 -2.196 -16.862 1.00 97.56 200 VAL A N 1
ATOM 1553 C CA . VAL A 1 200 ? 6.996 -3.071 -15.709 1.00 97.56 200 VAL A CA 1
ATOM 1554 C C . VAL A 1 200 ? 8.343 -2.725 -15.089 1.00 97.56 200 VAL A C 1
ATOM 1556 O O . VAL A 1 200 ? 9.375 -2.796 -15.756 1.00 97.56 200 VAL A O 1
ATOM 1559 N N . LEU A 1 201 ? 8.354 -2.357 -13.810 1.00 97.69 201 LEU A N 1
ATOM 1560 C CA . LEU A 1 201 ? 9.589 -2.089 -13.078 1.00 97.69 201 LEU A CA 1
ATOM 1561 C C . LEU A 1 201 ? 10.155 -3.413 -12.564 1.00 97.69 201 LEU A C 1
ATOM 1563 O O . LEU A 1 201 ? 9.592 -4.014 -11.650 1.00 97.69 201 LEU A O 1
ATOM 1567 N N . ILE A 1 202 ? 11.249 -3.886 -13.155 1.00 98.00 202 ILE A N 1
ATOM 1568 C CA . ILE A 1 202 ? 11.914 -5.134 -12.766 1.00 98.00 202 ILE A CA 1
ATOM 1569 C C . ILE A 1 202 ? 13.172 -4.859 -11.945 1.00 98.00 202 ILE A C 1
ATOM 1571 O O . ILE A 1 202 ? 13.894 -3.894 -12.192 1.00 98.00 202 ILE A O 1
ATOM 1575 N N . TYR A 1 203 ? 13.455 -5.716 -10.967 1.00 98.00 203 TYR A N 1
ATOM 1576 C CA . TYR A 1 203 ? 14.595 -5.556 -10.066 1.00 98.00 203 TYR A CA 1
ATOM 1577 C C . TYR A 1 203 ? 14.998 -6.869 -9.385 1.00 98.00 203 TYR A C 1
ATOM 1579 O O . TYR A 1 203 ? 14.310 -7.891 -9.440 1.00 98.00 203 TYR A O 1
ATOM 1587 N N . ASP A 1 204 ? 16.167 -6.850 -8.751 1.00 97.62 204 ASP A N 1
ATOM 1588 C CA . ASP A 1 204 ? 16.676 -7.917 -7.894 1.00 97.62 204 ASP A CA 1
ATOM 1589 C C . ASP A 1 204 ? 16.850 -7.392 -6.465 1.00 97.62 204 ASP A C 1
ATOM 1591 O O . ASP A 1 204 ? 17.582 -6.430 -6.245 1.00 97.62 204 ASP A O 1
ATOM 1595 N N . ILE A 1 205 ? 16.209 -8.032 -5.491 1.00 95.69 205 ILE A N 1
ATOM 1596 C CA . ILE A 1 205 ? 16.278 -7.673 -4.070 1.00 95.69 205 ILE A CA 1
ATOM 1597 C C . ILE A 1 205 ? 16.508 -8.941 -3.235 1.00 95.69 205 ILE A C 1
ATOM 1599 O O . ILE A 1 205 ? 16.010 -10.008 -3.611 1.00 95.69 205 ILE A O 1
ATOM 1603 N N . PRO A 1 206 ? 17.286 -8.896 -2.136 1.00 94.38 206 PRO A N 1
ATOM 1604 C CA . PRO A 1 206 ? 17.345 -10.013 -1.200 1.00 94.38 206 PRO A CA 1
ATOM 1605 C C . PRO A 1 206 ? 15.958 -10.352 -0.642 1.00 94.38 206 PRO A C 1
ATOM 1607 O O . PRO A 1 206 ? 15.203 -9.459 -0.275 1.00 94.38 206 PRO A O 1
ATOM 1610 N N . TYR A 1 207 ? 15.637 -11.644 -0.543 1.00 94.38 207 TYR A N 1
ATOM 1611 C CA . TYR A 1 207 ? 14.310 -12.104 -0.116 1.00 94.38 207 TYR A CA 1
ATOM 1612 C C . TYR A 1 207 ? 13.889 -11.545 1.252 1.00 94.38 207 TYR A C 1
ATOM 1614 O O . TYR A 1 207 ? 12.758 -11.104 1.414 1.00 94.38 207 TYR A O 1
ATOM 1622 N N . ALA A 1 208 ? 14.813 -11.520 2.218 1.00 90.06 208 ALA A N 1
ATOM 1623 C CA . ALA A 1 208 ? 14.560 -11.040 3.578 1.00 90.06 208 ALA A CA 1
ATOM 1624 C C . ALA A 1 208 ? 14.402 -9.508 3.688 1.00 90.06 208 ALA A C 1
ATOM 1626 O O . ALA A 1 208 ? 14.029 -9.007 4.747 1.00 90.06 208 ALA A O 1
ATOM 1627 N N . ASP A 1 209 ? 14.698 -8.765 2.618 1.00 91.38 209 ASP A N 1
ATOM 1628 C CA . ASP A 1 209 ? 14.569 -7.307 2.574 1.00 91.38 209 ASP A CA 1
ATOM 1629 C C . ASP A 1 209 ? 13.295 -6.843 1.858 1.00 91.38 209 ASP A C 1
ATOM 1631 O O . ASP A 1 209 ? 12.955 -5.666 1.940 1.00 91.38 209 ASP A O 1
ATOM 1635 N N . GLU A 1 210 ? 12.593 -7.743 1.164 1.00 90.25 210 GLU A N 1
ATOM 1636 C CA . GLU A 1 210 ? 11.510 -7.373 0.253 1.00 90.25 210 GLU A CA 1
ATOM 1637 C C . GLU A 1 210 ? 10.312 -6.746 0.972 1.00 90.25 210 GLU A C 1
ATOM 1639 O O . GLU A 1 210 ? 9.838 -5.700 0.554 1.00 90.25 210 GLU A O 1
ATOM 1644 N N . TYR A 1 211 ? 9.875 -7.335 2.086 1.00 91.19 211 TYR A N 1
ATOM 1645 C CA . TYR A 1 211 ? 8.623 -6.967 2.755 1.00 91.19 211 TYR A CA 1
ATOM 1646 C C . TYR A 1 211 ? 8.653 -5.623 3.500 1.00 91.19 211 TYR A C 1
ATOM 1648 O O . TYR A 1 211 ? 7.613 -5.146 3.946 1.00 91.19 211 TYR A O 1
ATOM 1656 N N . ARG A 1 212 ? 9.837 -5.047 3.737 1.00 90.19 212 ARG A N 1
ATOM 1657 C CA . ARG A 1 212 ? 10.011 -3.946 4.704 1.00 90.19 212 ARG A CA 1
ATOM 1658 C C . ARG A 1 212 ? 9.378 -2.639 4.251 1.00 90.19 212 ARG A C 1
ATOM 1660 O O . ARG A 1 212 ? 8.889 -1.890 5.078 1.00 90.19 212 ARG A O 1
ATOM 1667 N N . THR A 1 213 ? 9.418 -2.384 2.951 1.00 90.69 213 THR A N 1
ATOM 1668 C CA . THR A 1 213 ? 8.897 -1.156 2.343 1.00 90.69 213 THR A CA 1
ATOM 1669 C C . THR A 1 213 ? 7.545 -1.374 1.675 1.00 90.69 213 THR A C 1
ATOM 1671 O O . THR A 1 213 ? 7.110 -0.517 0.919 1.00 90.69 213 THR A O 1
ATOM 1674 N N . ASP A 1 214 ? 6.928 -2.543 1.853 1.00 95.00 214 ASP A N 1
ATOM 1675 C CA . ASP A 1 214 ? 5.663 -2.888 1.211 1.00 95.00 214 ASP A CA 1
ATOM 1676 C C . ASP A 1 214 ? 4.498 -2.184 1.913 1.00 95.00 214 ASP A C 1
ATOM 1678 O O . ASP A 1 214 ? 4.549 -1.909 3.116 1.00 95.00 214 ASP A O 1
ATOM 1682 N N . CYS A 1 215 ? 3.429 -1.911 1.163 1.00 96.50 215 CYS A N 1
ATOM 1683 C CA . CYS A 1 215 ? 2.197 -1.434 1.771 1.00 96.50 215 CYS A CA 1
ATOM 1684 C C . CYS A 1 215 ? 1.698 -2.481 2.767 1.00 96.50 215 CYS A C 1
ATOM 1686 O O . CYS A 1 215 ? 1.671 -3.673 2.456 1.00 96.50 215 CYS A O 1
ATOM 1688 N N . THR A 1 216 ? 1.332 -2.038 3.965 1.00 95.88 216 THR A N 1
ATOM 1689 C CA . THR A 1 216 ? 0.877 -2.933 5.029 1.00 95.88 216 THR A CA 1
ATOM 1690 C C . THR A 1 216 ? -0.412 -2.406 5.631 1.00 95.88 216 THR A C 1
ATOM 1692 O O . THR A 1 216 ? -0.550 -1.208 5.872 1.00 95.88 216 THR A O 1
ATOM 1695 N N . ILE A 1 217 ? -1.344 -3.319 5.880 1.00 97.50 217 ILE A N 1
ATOM 1696 C CA . ILE A 1 217 ? -2.563 -3.058 6.632 1.00 97.50 217 ILE A CA 1
ATOM 1697 C C . ILE A 1 217 ? -2.430 -3.750 7.983 1.00 97.50 217 ILE A C 1
ATOM 1699 O O . ILE A 1 217 ? -1.930 -4.875 8.044 1.00 97.50 217 ILE A O 1
ATOM 1703 N N . TRP A 1 218 ? -2.858 -3.083 9.050 1.00 97.44 218 TRP A N 1
ATOM 1704 C CA . TRP A 1 218 ? -2.852 -3.649 10.389 1.00 97.44 218 TRP A CA 1
ATOM 1705 C C . TRP A 1 218 ? -4.206 -3.544 11.077 1.00 97.44 218 TRP A C 1
ATOM 1707 O O . TRP A 1 218 ? -4.793 -2.464 11.074 1.00 97.44 218 TRP A O 1
ATOM 1717 N N . ASP A 1 219 ? -4.617 -4.615 11.756 1.00 97.38 219 ASP A N 1
ATOM 1718 C CA . ASP A 1 219 ? -5.567 -4.539 12.870 1.00 97.38 219 ASP A CA 1
ATOM 1719 C C . ASP A 1 219 ? -4.773 -4.377 14.174 1.00 97.38 219 ASP A C 1
ATOM 1721 O O . ASP A 1 219 ? -3.911 -5.195 14.527 1.00 97.38 219 ASP A O 1
ATOM 1725 N N . THR A 1 220 ? -5.047 -3.295 14.904 1.00 95.88 220 THR A N 1
ATOM 1726 C CA . THR A 1 220 ? -4.357 -3.014 16.166 1.00 95.88 220 THR A CA 1
ATOM 1727 C C . THR A 1 220 ? -4.738 -3.947 17.313 1.00 95.88 220 THR A C 1
ATOM 1729 O O . THR A 1 220 ? -4.024 -3.981 18.324 1.00 95.88 220 THR A O 1
ATOM 1732 N N . TYR A 1 221 ? -5.863 -4.662 17.222 1.00 93.62 221 TYR A N 1
ATOM 1733 C CA . TYR A 1 221 ? -6.448 -5.454 18.308 1.00 93.62 221 TYR A CA 1
ATOM 1734 C C . TYR A 1 221 ? -6.651 -4.649 19.609 1.00 93.62 221 TYR A C 1
ATOM 1736 O O . TYR A 1 221 ? -6.677 -5.223 20.705 1.00 93.62 221 TYR A O 1
ATOM 1744 N N . ASN A 1 222 ? -6.739 -3.314 19.515 1.00 92.38 222 ASN A N 1
ATOM 1745 C CA . ASN A 1 222 ? -6.725 -2.379 20.646 1.00 92.38 222 ASN A CA 1
ATOM 1746 C C . ASN A 1 222 ? -5.504 -2.561 21.568 1.00 92.38 222 ASN A C 1
ATOM 1748 O O . ASN A 1 222 ? -5.590 -2.461 22.798 1.00 92.38 22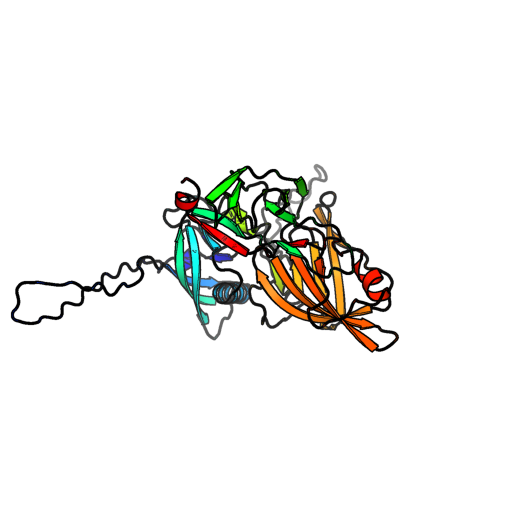2 ASN A O 1
ATOM 1752 N N . ARG A 1 223 ? -4.347 -2.878 20.979 1.00 91.00 223 ARG A N 1
ATOM 1753 C CA . ARG A 1 223 ? -3.080 -3.133 21.677 1.00 91.00 223 ARG A CA 1
ATOM 1754 C C . ARG A 1 223 ? -1.990 -2.175 21.197 1.00 91.00 223 ARG A C 1
ATOM 1756 O O . ARG A 1 223 ? -2.076 -1.630 20.101 1.00 91.00 223 ARG A O 1
ATOM 1763 N N . PRO A 1 224 ? -0.919 -1.960 21.976 1.00 88.06 224 PRO A N 1
ATOM 1764 C CA . PRO A 1 224 ? 0.276 -1.289 21.470 1.00 88.06 224 PRO A CA 1
ATOM 1765 C C . PRO A 1 224 ? 0.939 -2.108 20.353 1.00 88.06 224 PRO A C 1
ATOM 1767 O O . PRO A 1 224 ? 1.058 -3.322 20.495 1.00 88.06 224 PRO A O 1
ATOM 1770 N N . LYS A 1 225 ? 1.467 -1.451 19.304 1.00 84.94 225 LYS A N 1
ATOM 1771 C CA . LYS A 1 225 ? 2.166 -2.129 18.185 1.00 84.94 225 LYS A CA 1
ATOM 1772 C C . LYS A 1 225 ? 3.257 -3.073 18.680 1.00 84.94 225 LYS A C 1
ATOM 1774 O O . LYS A 1 225 ? 3.409 -4.167 18.167 1.00 84.94 225 LYS A O 1
ATOM 1779 N N . ILE A 1 226 ? 4.004 -2.661 19.701 1.00 83.00 226 ILE A N 1
ATOM 1780 C CA . ILE A 1 226 ? 5.191 -3.365 20.190 1.00 83.00 226 ILE A CA 1
ATOM 1781 C C . ILE A 1 226 ? 4.896 -4.067 21.514 1.00 83.00 226 ILE A C 1
ATOM 1783 O O . ILE A 1 226 ? 4.585 -3.412 22.513 1.00 83.00 226 ILE A O 1
ATOM 1787 N N . TYR A 1 227 ? 5.112 -5.386 21.557 1.00 73.94 227 TYR A N 1
ATOM 1788 C CA . TYR A 1 227 ? 5.239 -6.084 22.832 1.00 73.94 227 TYR A CA 1
ATOM 1789 C C . TYR A 1 227 ? 6.625 -5.857 23.432 1.00 73.94 227 TYR A C 1
ATOM 1791 O O . TYR A 1 227 ? 7.642 -6.083 22.779 1.00 73.94 227 TYR A O 1
ATOM 1799 N N . LYS A 1 228 ? 6.669 -5.463 24.706 1.00 68.62 228 LYS A N 1
ATOM 1800 C CA . LYS A 1 228 ? 7.893 -5.495 25.509 1.00 68.62 228 LYS A CA 1
ATOM 1801 C C . LYS A 1 228 ? 7.706 -6.539 26.596 1.00 68.62 228 LYS A C 1
ATOM 1803 O O . LYS A 1 228 ? 6.915 -6.336 27.517 1.00 68.62 228 LYS A O 1
ATOM 1808 N N . GLU A 1 229 ? 8.413 -7.655 26.481 1.00 60.75 229 GLU A N 1
ATOM 1809 C CA . GLU A 1 229 ? 8.528 -8.581 27.600 1.00 60.75 229 GLU A CA 1
ATOM 1810 C C . GLU A 1 229 ? 9.452 -7.952 28.648 1.00 60.75 229 GLU A C 1
ATOM 1812 O O . GLU A 1 229 ? 10.540 -7.468 28.328 1.00 60.75 229 GLU A O 1
ATOM 1817 N N . SER A 1 230 ? 9.004 -7.904 29.903 1.00 54.88 230 SER A N 1
ATOM 1818 C CA . SER A 1 230 ? 9.858 -7.465 31.002 1.00 54.88 230 SER A CA 1
ATOM 1819 C C . SER A 1 230 ? 10.868 -8.573 31.280 1.00 54.88 230 SER A C 1
ATOM 1821 O O . SER A 1 230 ? 10.595 -9.468 32.074 1.00 54.88 230 SER A O 1
ATOM 1823 N N . GLY A 1 231 ? 12.028 -8.531 30.627 1.00 50.25 231 GLY A N 1
ATOM 1824 C CA . GLY A 1 231 ? 13.178 -9.301 31.089 1.00 50.25 231 GLY A CA 1
ATOM 1825 C C . GLY A 1 231 ? 13.526 -8.869 32.514 1.00 50.25 231 GLY A C 1
ATOM 1826 O O . GLY A 1 231 ? 13.401 -7.688 32.844 1.00 50.25 231 GLY A O 1
ATOM 1827 N N . ASP A 1 232 ? 13.940 -9.809 33.363 1.00 42.44 232 ASP A N 1
ATOM 1828 C CA . ASP A 1 232 ? 14.551 -9.497 34.656 1.00 42.44 232 ASP A CA 1
ATOM 1829 C C . ASP A 1 232 ? 15.776 -8.611 34.388 1.00 42.44 232 ASP A C 1
ATOM 1831 O O . ASP A 1 232 ? 16.864 -9.079 34.041 1.00 42.44 232 ASP A O 1
ATOM 1835 N N . VAL A 1 233 ? 15.589 -7.294 34.479 1.00 44.19 233 VAL A N 1
ATOM 1836 C CA . VAL A 1 233 ? 16.693 -6.348 34.418 1.00 44.19 233 VAL A CA 1
ATOM 1837 C C . VAL A 1 233 ? 17.452 -6.564 35.713 1.00 44.19 233 VAL A C 1
ATOM 1839 O O . VAL A 1 233 ? 17.033 -6.116 36.779 1.00 44.19 233 VAL A O 1
ATOM 1842 N N . ALA A 1 234 ? 18.566 -7.289 35.638 1.00 39.81 234 ALA A N 1
ATOM 1843 C CA . ALA A 1 234 ? 19.545 -7.290 36.704 1.00 39.81 234 ALA A CA 1
ATOM 1844 C C . ALA A 1 234 ? 19.963 -5.832 36.937 1.00 39.81 234 ALA A C 1
ATOM 1846 O O . ALA A 1 234 ? 20.767 -5.270 36.193 1.00 39.81 234 ALA A O 1
ATOM 1847 N N . THR A 1 235 ? 19.379 -5.201 37.956 1.00 39.56 235 THR A N 1
ATOM 1848 C CA . THR A 1 235 ? 19.810 -3.905 38.467 1.00 39.56 235 THR A CA 1
ATOM 1849 C C . THR A 1 235 ? 21.237 -4.085 38.968 1.00 39.56 235 THR A C 1
ATOM 1851 O O . THR A 1 235 ? 21.464 -4.524 40.096 1.00 39.56 235 THR A O 1
ATOM 1854 N N . VAL A 1 236 ? 22.223 -3.801 38.118 1.00 39.47 236 VAL A N 1
ATOM 1855 C CA . VAL A 1 236 ? 23.613 -3.715 38.558 1.00 39.47 236 VAL A CA 1
ATOM 1856 C C . VAL A 1 236 ? 23.667 -2.521 39.503 1.00 39.47 236 VAL A C 1
ATOM 1858 O O . VAL A 1 236 ? 23.392 -1.391 39.099 1.00 39.47 236 VAL A O 1
ATOM 1861 N N . GLY A 1 237 ? 23.924 -2.792 40.784 1.00 37.78 237 GLY A N 1
ATOM 1862 C CA . GLY A 1 237 ? 23.977 -1.783 41.833 1.00 37.78 237 GLY A CA 1
ATOM 1863 C C . GLY A 1 237 ? 24.817 -0.587 41.395 1.00 37.78 237 GLY A C 1
ATOM 1864 O O . GLY A 1 237 ? 25.967 -0.731 40.982 1.00 37.78 237 GLY A O 1
ATOM 1865 N N . SER A 1 238 ? 24.215 0.595 41.463 1.00 37.69 238 SER A N 1
ATOM 1866 C CA . SER A 1 238 ? 24.818 1.863 41.083 1.00 37.69 238 SER A CA 1
ATOM 1867 C C . SER A 1 238 ? 26.049 2.167 41.946 1.00 37.69 238 SER A C 1
ATOM 1869 O O . SER A 1 238 ? 25.933 2.724 43.037 1.00 37.69 238 SER A O 1
ATOM 1871 N N . ALA A 1 239 ? 27.240 1.850 41.444 1.00 39.00 239 ALA A N 1
ATOM 1872 C CA . ALA A 1 239 ? 28.412 2.675 41.690 1.00 39.00 239 ALA A CA 1
ATOM 1873 C C . ALA A 1 239 ? 28.504 3.648 40.511 1.00 39.00 239 ALA A C 1
ATOM 1875 O O . ALA A 1 239 ? 28.714 3.242 39.372 1.00 39.00 239 ALA A O 1
ATOM 1876 N N . THR A 1 240 ? 28.255 4.925 40.787 1.00 45.41 240 THR A N 1
ATOM 1877 C CA . THR A 1 240 ? 28.225 6.021 39.818 1.00 45.41 240 THR A CA 1
ATOM 1878 C C . THR A 1 240 ? 29.483 6.046 38.947 1.00 45.41 240 THR A C 1
ATOM 1880 O O . THR A 1 240 ? 30.536 6.494 39.397 1.00 45.41 240 THR A O 1
ATOM 1883 N N . VAL A 1 241 ? 29.358 5.637 37.682 1.00 36.41 241 VAL A N 1
ATOM 1884 C CA . VAL A 1 241 ? 30.300 5.983 36.610 1.00 36.41 241 VAL A CA 1
ATOM 1885 C C . VAL A 1 241 ? 29.495 6.327 35.355 1.00 36.41 241 VAL A C 1
ATOM 1887 O O . VAL A 1 241 ? 29.186 5.460 34.550 1.00 36.41 241 VAL A O 1
ATOM 1890 N N . GLY A 1 242 ? 29.147 7.606 35.199 1.00 37.75 242 GLY A N 1
ATOM 1891 C CA . GLY A 1 242 ? 28.540 8.139 33.975 1.00 37.75 242 GLY A CA 1
ATOM 1892 C C . GLY A 1 242 ? 27.063 7.776 33.780 1.00 37.75 242 GLY A C 1
ATOM 1893 O O . GLY A 1 242 ? 26.614 6.672 34.057 1.00 37.75 242 GLY A O 1
ATOM 1894 N N . SER A 1 243 ? 26.280 8.726 33.282 1.00 40.50 243 SER A N 1
ATOM 1895 C CA . SER A 1 243 ? 24.856 8.574 32.955 1.00 40.50 243 SER A CA 1
ATOM 1896 C C . SER A 1 243 ? 24.625 7.767 31.667 1.00 40.50 243 SER A C 1
ATOM 1898 O O . SER A 1 243 ? 23.794 8.136 30.842 1.00 40.50 243 SER A O 1
ATOM 1900 N N . ALA A 1 244 ? 25.401 6.706 31.451 1.00 37.72 244 ALA A N 1
ATOM 1901 C CA . ALA A 1 244 ? 25.222 5.816 30.318 1.00 37.72 244 ALA A CA 1
ATOM 1902 C C . ALA A 1 244 ? 24.287 4.680 30.737 1.00 37.72 244 ALA A C 1
ATOM 1904 O O . ALA A 1 244 ? 24.693 3.738 31.416 1.00 37.72 244 ALA A O 1
ATOM 1905 N N . THR A 1 245 ? 23.024 4.773 30.329 1.00 35.44 245 THR A N 1
ATOM 1906 C CA . THR A 1 245 ? 22.132 3.615 30.286 1.00 35.44 245 THR A CA 1
ATOM 1907 C C . THR A 1 245 ? 22.746 2.608 29.319 1.00 35.44 245 THR A C 1
ATOM 1909 O O . THR A 1 245 ? 22.734 2.814 28.107 1.00 35.44 245 THR A O 1
ATOM 1912 N N . VAL A 1 246 ? 23.330 1.532 29.843 1.00 40.66 246 VAL A N 1
ATOM 1913 C CA . VAL A 1 246 ? 23.718 0.378 29.029 1.00 40.66 246 VAL A CA 1
ATOM 1914 C C . VAL A 1 246 ? 22.410 -0.292 28.601 1.00 40.66 246 VAL A C 1
ATOM 1916 O O . VAL A 1 246 ? 21.772 -0.956 29.414 1.00 40.66 246 VAL A O 1
ATOM 1919 N N . SER A 1 247 ? 21.963 -0.052 27.364 1.00 39.09 247 SER A N 1
ATOM 1920 C CA . SER A 1 247 ? 20.812 -0.745 26.772 1.00 39.09 247 SER A CA 1
ATOM 1921 C C . SER A 1 247 ? 21.144 -2.235 26.709 1.00 39.09 247 SER A C 1
ATOM 1923 O O . SER A 1 247 ? 21.924 -2.668 25.863 1.00 39.09 247 SER A O 1
ATOM 1925 N N . GLY A 1 248 ? 20.641 -3.005 27.674 1.00 38.38 248 GLY A N 1
ATOM 1926 C CA . GLY A 1 248 ? 20.732 -4.457 27.656 1.00 38.38 248 GLY A CA 1
ATOM 1927 C C . GLY A 1 248 ? 19.900 -5.005 26.502 1.00 38.38 248 GLY A C 1
ATOM 1928 O O . GLY A 1 248 ? 18.738 -4.643 26.411 1.00 38.38 248 GLY A O 1
ATOM 1929 N N . TYR A 1 249 ? 20.547 -5.836 25.679 1.00 38.97 249 TYR A N 1
ATOM 1930 C CA . TYR A 1 249 ? 20.045 -6.871 24.760 1.00 38.97 249 TYR A CA 1
ATOM 1931 C C . TYR A 1 249 ? 18.798 -6.584 23.904 1.00 38.97 249 TYR A C 1
ATOM 1933 O O . TYR A 1 249 ? 17.788 -6.079 24.378 1.00 38.97 249 TYR A O 1
ATOM 1941 N N . ASP A 1 250 ? 18.854 -7.006 22.636 1.00 38.44 250 ASP A N 1
ATOM 1942 C CA . ASP A 1 250 ? 17.726 -6.995 21.702 1.00 38.44 250 ASP A CA 1
ATOM 1943 C C . ASP A 1 250 ? 16.499 -7.666 22.337 1.00 38.44 250 ASP A C 1
ATOM 1945 O O . ASP A 1 250 ? 16.387 -8.892 22.413 1.00 38.44 250 ASP A O 1
ATOM 1949 N N . ILE A 1 251 ? 15.569 -6.849 22.831 1.00 44.19 251 ILE A N 1
ATOM 1950 C CA . ILE A 1 251 ? 14.224 -7.305 23.150 1.00 44.19 251 ILE A CA 1
ATOM 1951 C C . ILE A 1 251 ? 13.639 -7.713 21.802 1.00 44.19 251 ILE A C 1
ATOM 1953 O O . ILE A 1 251 ? 13.537 -6.879 20.901 1.00 44.19 251 ILE A O 1
ATOM 1957 N N . TYR A 1 252 ? 13.274 -8.986 21.644 1.00 46.50 252 TYR A N 1
ATOM 1958 C CA . TYR A 1 252 ? 12.480 -9.422 20.500 1.00 46.50 252 TYR A CA 1
ATOM 1959 C C . TYR A 1 252 ? 11.132 -8.705 20.564 1.00 46.50 252 TYR A C 1
ATOM 1961 O O . TYR A 1 252 ? 10.207 -9.110 21.265 1.00 46.50 252 TYR A O 1
ATOM 1969 N N . VAL A 1 253 ? 11.052 -7.585 19.856 1.00 59.75 253 VAL A N 1
ATOM 1970 C CA . VAL A 1 253 ? 9.846 -6.791 19.694 1.00 59.75 253 VAL A CA 1
ATOM 1971 C C . VAL A 1 253 ? 9.016 -7.460 18.604 1.00 59.75 253 VAL A C 1
ATOM 1973 O O . VAL A 1 253 ? 9.214 -7.221 17.416 1.00 59.75 253 VAL A O 1
ATOM 1976 N N . ALA A 1 254 ? 8.119 -8.357 19.005 1.00 68.38 254 ALA A N 1
ATOM 1977 C CA . ALA A 1 254 ? 7.078 -8.844 18.109 1.00 68.38 254 ALA A CA 1
ATOM 1978 C C . ALA A 1 254 ? 5.972 -7.787 17.996 1.00 68.38 254 ALA A C 1
ATOM 1980 O O . ALA A 1 254 ? 5.601 -7.163 19.002 1.00 68.38 254 ALA A O 1
ATOM 1981 N N . SER A 1 255 ? 5.455 -7.599 16.778 1.00 84.12 255 SER A N 1
ATOM 1982 C CA . SER A 1 255 ? 4.230 -6.827 16.584 1.00 84.12 255 SER A CA 1
ATOM 1983 C C . SER A 1 255 ? 3.085 -7.529 17.313 1.00 84.12 255 SER A C 1
ATOM 1985 O O . SER A 1 255 ? 2.971 -8.750 17.238 1.00 84.12 255 SER A O 1
ATOM 1987 N N . GLN A 1 256 ? 2.261 -6.782 18.044 1.00 89.31 256 GLN A N 1
ATOM 1988 C CA . GLN A 1 256 ? 0.986 -7.296 18.566 1.00 89.31 256 GLN A CA 1
ATOM 1989 C C . GLN A 1 256 ? -0.190 -7.004 17.640 1.00 89.31 256 GLN A C 1
ATOM 1991 O O . GLN A 1 256 ? -1.305 -7.426 17.941 1.00 89.31 256 GLN A O 1
ATOM 1996 N N . TRP A 1 257 ? 0.060 -6.239 16.582 1.00 94.38 257 TRP A N 1
ATOM 1997 C CA . TRP A 1 257 ? -0.906 -5.952 15.537 1.00 94.38 257 TRP A CA 1
ATOM 1998 C C . TRP A 1 257 ? -0.847 -7.047 14.486 1.00 94.38 257 TRP A C 1
ATOM 2000 O O . TRP A 1 257 ? 0.259 -7.478 14.146 1.00 94.38 257 TRP A O 1
ATOM 2010 N N . GLN A 1 258 ? -2.015 -7.444 13.990 1.00 95.38 258 GLN A N 1
ATOM 2011 C CA . GLN A 1 258 ? -2.162 -8.407 12.904 1.00 95.38 258 GLN A CA 1
ATOM 2012 C C . GLN A 1 258 ? -1.928 -7.714 11.575 1.00 95.38 258 GLN A C 1
ATOM 2014 O O . GLN A 1 258 ? -2.540 -6.678 11.327 1.00 95.38 258 GLN A O 1
ATOM 2019 N N . ARG A 1 259 ? -1.087 -8.278 10.713 1.00 95.69 259 ARG A N 1
ATOM 2020 C CA . ARG A 1 259 ? -1.062 -7.914 9.295 1.00 95.69 259 ARG A CA 1
ATOM 2021 C C . ARG A 1 259 ? -2.311 -8.437 8.606 1.00 95.69 259 ARG A C 1
ATOM 2023 O O . ARG A 1 259 ? -2.599 -9.624 8.699 1.00 95.69 259 ARG A O 1
ATOM 2030 N N . VAL A 1 260 ? -2.974 -7.559 7.866 1.00 97.00 260 VAL A N 1
ATOM 2031 C CA . VAL A 1 260 ? -4.177 -7.896 7.107 1.00 97.00 260 VAL A CA 1
ATOM 2032 C C . VAL A 1 260 ? -3.851 -8.009 5.619 1.00 97.00 260 VAL A C 1
ATOM 2034 O O . VAL A 1 260 ? -3.202 -7.121 5.056 1.00 97.00 260 VAL A O 1
ATOM 2037 N N . TYR A 1 261 ? -4.294 -9.093 4.978 1.00 96.62 261 TYR A N 1
ATOM 2038 C CA . TYR A 1 261 ? -4.050 -9.365 3.551 1.00 96.62 261 TYR A CA 1
ATOM 2039 C C . TYR A 1 261 ? -5.323 -9.486 2.702 1.00 96.62 261 TYR A C 1
ATOM 2041 O O . TYR A 1 261 ? -5.231 -9.540 1.471 1.00 96.62 261 TYR A O 1
ATOM 2049 N N . VAL A 1 262 ? -6.495 -9.512 3.334 1.00 96.69 262 VAL A N 1
ATOM 2050 C CA . VAL A 1 262 ? -7.799 -9.654 2.671 1.00 96.69 262 VAL A CA 1
ATOM 2051 C C . VAL A 1 262 ? -8.666 -8.412 2.874 1.00 96.69 262 VAL A C 1
ATOM 2053 O O . VAL A 1 262 ? -8.473 -7.639 3.809 1.00 96.69 262 VAL A O 1
ATOM 2056 N N . THR A 1 263 ? -9.611 -8.183 1.963 1.00 96.81 263 THR A N 1
ATOM 2057 C CA . THR A 1 263 ? -10.507 -7.013 2.001 1.00 96.81 263 THR A CA 1
ATOM 2058 C C . THR A 1 263 ? -11.672 -7.175 2.976 1.00 96.81 263 THR A C 1
ATOM 2060 O O . THR A 1 263 ? -12.236 -6.179 3.412 1.00 96.81 263 THR A O 1
ATOM 2063 N N . ASP A 1 264 ? -12.047 -8.412 3.302 1.00 95.06 264 ASP A N 1
ATOM 2064 C CA . ASP A 1 264 ? -13.199 -8.790 4.130 1.00 95.06 264 ASP A CA 1
ATOM 2065 C C . ASP A 1 264 ? -12.811 -9.183 5.568 1.00 95.06 264 ASP A C 1
ATOM 2067 O O . ASP A 1 264 ? -13.532 -9.927 6.232 1.00 95.06 264 ASP A O 1
ATOM 2071 N N . HIS A 1 265 ? -11.675 -8.672 6.051 1.00 95.75 265 HIS A N 1
ATOM 2072 C CA . HIS A 1 265 ? -11.212 -8.855 7.426 1.00 95.75 265 HIS A CA 1
ATOM 2073 C C . HIS A 1 265 ? -12.203 -8.268 8.448 1.00 95.75 265 HIS A C 1
ATOM 2075 O O . HIS A 1 265 ? -12.720 -7.165 8.258 1.00 95.75 265 HIS A O 1
ATOM 2081 N N . ASP A 1 266 ? -12.436 -8.995 9.545 1.00 94.38 266 ASP A N 1
ATOM 2082 C CA . ASP A 1 266 ? -13.293 -8.558 10.653 1.00 94.38 266 ASP A CA 1
ATOM 2083 C C . ASP A 1 266 ? -12.461 -7.860 11.737 1.00 94.38 266 ASP A C 1
ATOM 2085 O O . ASP A 1 266 ? -11.646 -8.487 12.415 1.00 94.38 266 ASP A O 1
ATOM 2089 N N . TRP A 1 267 ? -12.670 -6.554 11.885 1.00 94.31 267 TRP A N 1
ATOM 2090 C CA . TRP A 1 267 ? -11.825 -5.673 12.688 1.00 94.31 267 TRP A CA 1
ATOM 2091 C C . TRP A 1 267 ? -12.133 -5.768 14.180 1.00 94.31 267 TRP A C 1
ATOM 2093 O O . TRP A 1 267 ? -13.271 -5.579 14.617 1.00 94.31 267 TRP A O 1
ATOM 2103 N N . ILE A 1 268 ? -11.097 -5.967 14.994 1.00 94.69 268 ILE A N 1
ATOM 2104 C CA . ILE A 1 268 ? -11.205 -5.924 16.457 1.00 94.69 268 ILE A CA 1
ATOM 2105 C C . ILE A 1 268 ? -10.754 -4.569 17.009 1.00 94.69 268 ILE A C 1
ATOM 2107 O O . ILE A 1 268 ? -11.354 -4.062 17.964 1.00 94.69 268 ILE A O 1
ATOM 2111 N N . GLY A 1 269 ? -9.675 -4.004 16.473 1.00 94.69 269 GLY A N 1
ATOM 2112 C CA . GLY A 1 269 ? -9.179 -2.673 16.817 1.00 94.69 269 GLY A CA 1
ATOM 2113 C C . GLY A 1 269 ? -9.222 -1.698 15.647 1.00 94.69 269 GLY A C 1
ATOM 2114 O O . GLY A 1 269 ? -9.888 -1.925 14.642 1.00 94.69 269 GLY A O 1
ATOM 2115 N N . ASP A 1 270 ? -8.484 -0.597 15.792 1.00 96.38 270 ASP A N 1
ATOM 2116 C CA . ASP A 1 270 ? -8.312 0.385 14.722 1.00 96.38 270 ASP A CA 1
ATOM 2117 C C . ASP A 1 270 ? -7.692 -0.259 13.473 1.00 96.38 270 ASP A C 1
ATOM 2119 O O . ASP A 1 270 ? -6.770 -1.078 13.574 1.00 96.38 270 ASP A O 1
ATOM 2123 N N . MET A 1 271 ? -8.139 0.191 12.302 1.00 97.50 271 MET A N 1
ATOM 2124 C CA . MET A 1 271 ? -7.514 -0.119 11.020 1.00 97.50 271 MET A CA 1
ATOM 2125 C C . MET A 1 271 ? -6.336 0.830 10.792 1.00 97.50 271 MET A C 1
ATOM 2127 O O . MET A 1 271 ? -6.471 2.050 10.911 1.00 97.50 271 MET A O 1
ATOM 2131 N N . VAL A 1 272 ? -5.175 0.293 10.415 1.00 98.00 272 VAL A N 1
ATOM 2132 C CA . VAL A 1 272 ? -3.994 1.101 10.083 1.00 98.00 272 VAL A CA 1
ATOM 2133 C C . VAL A 1 272 ? -3.495 0.780 8.682 1.00 98.00 272 VAL A C 1
ATOM 2135 O O . VAL A 1 272 ? -3.129 -0.357 8.412 1.00 98.00 272 VAL A O 1
ATOM 2138 N N . LEU A 1 273 ? -3.417 1.785 7.810 1.00 98.12 273 LEU A N 1
ATOM 2139 C CA . LEU A 1 273 ? -2.882 1.665 6.448 1.00 98.12 273 LEU A CA 1
ATOM 2140 C C . LEU A 1 273 ? -1.504 2.334 6.379 1.00 98.12 273 LEU A C 1
ATOM 2142 O O . LEU A 1 273 ? -1.380 3.506 6.736 1.00 98.12 273 LEU A O 1
ATOM 2146 N N . GLU A 1 274 ? -0.471 1.620 5.928 1.00 97.00 274 GLU A N 1
ATOM 2147 C CA . GLU A 1 274 ? 0.918 2.100 5.897 1.00 97.00 274 GLU A CA 1
ATOM 2148 C C . GLU A 1 274 ? 1.571 1.945 4.515 1.00 97.00 274 GLU A C 1
ATOM 2150 O O . GLU A 1 274 ? 1.413 0.919 3.857 1.00 97.00 274 GLU A O 1
ATOM 2155 N N . THR A 1 275 ? 2.377 2.935 4.115 1.00 96.19 275 THR A N 1
ATOM 2156 C CA . THR A 1 275 ? 3.208 2.931 2.886 1.00 96.19 275 THR A CA 1
ATOM 2157 C C . THR A 1 275 ? 4.709 3.058 3.176 1.00 96.19 275 THR A C 1
ATOM 2159 O O . THR A 1 275 ? 5.473 3.429 2.284 1.00 96.19 275 THR A O 1
ATOM 2162 N N . ASP A 1 276 ? 5.128 2.817 4.424 1.00 95.06 276 ASP A N 1
ATOM 2163 C CA . ASP A 1 276 ? 6.459 3.117 4.997 1.00 95.06 276 ASP A CA 1
ATOM 2164 C C . ASP A 1 276 ? 6.738 4.614 5.259 1.00 95.06 276 ASP A C 1
ATOM 2166 O 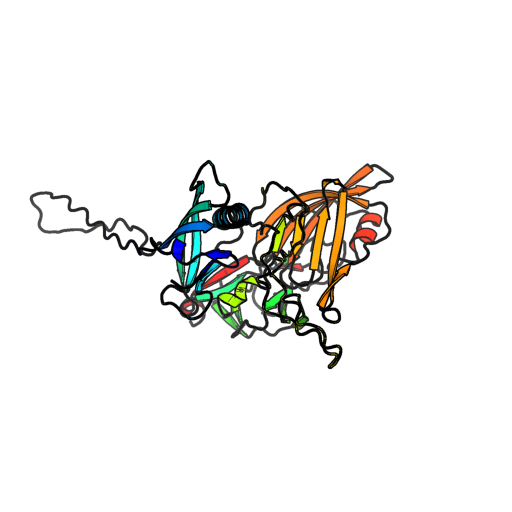O . ASP A 1 276 ? 7.608 4.951 6.065 1.00 95.06 276 ASP A O 1
ATOM 2170 N N . ARG A 1 277 ? 5.993 5.532 4.622 1.00 96.81 277 ARG A N 1
ATOM 2171 C CA . ARG A 1 277 ? 6.119 6.992 4.833 1.00 96.81 277 ARG A CA 1
ATOM 2172 C C . ARG A 1 277 ? 4.834 7.668 5.292 1.00 96.81 277 ARG A C 1
ATOM 2174 O O . ARG A 1 277 ? 4.909 8.646 6.037 1.00 96.81 277 ARG A O 1
ATOM 2181 N N . LEU A 1 278 ? 3.680 7.142 4.897 1.00 97.94 278 LEU A N 1
ATOM 2182 C CA . LEU A 1 278 ? 2.367 7.543 5.388 1.00 97.94 278 LEU A CA 1
ATOM 2183 C C . LEU A 1 278 ? 1.798 6.439 6.280 1.00 97.94 278 LEU A C 1
ATOM 2185 O O . LEU A 1 278 ? 1.933 5.254 5.977 1.00 97.94 278 LEU A O 1
ATOM 2189 N N . ARG A 1 279 ? 1.135 6.845 7.362 1.00 97.94 279 ARG A N 1
ATOM 2190 C CA . ARG A 1 279 ? 0.285 5.990 8.188 1.00 97.94 279 ARG A CA 1
ATOM 2191 C C . ARG A 1 279 ? -1.074 6.654 8.353 1.00 97.94 279 ARG A C 1
ATOM 2193 O O . ARG A 1 279 ? -1.157 7.751 8.906 1.00 97.94 279 ARG A O 1
ATOM 2200 N N . LEU A 1 280 ? -2.130 5.976 7.931 1.00 98.25 280 LEU A N 1
ATOM 2201 C CA . LEU A 1 280 ? -3.506 6.336 8.255 1.00 98.25 280 LEU A CA 1
ATOM 2202 C C . LEU A 1 280 ? -3.981 5.433 9.385 1.00 98.25 280 LEU A C 1
ATOM 2204 O O . LEU A 1 280 ? -3.813 4.224 9.298 1.00 98.25 280 LEU A O 1
ATOM 2208 N N . VAL A 1 281 ? -4.538 6.014 10.440 1.00 97.75 281 VAL A N 1
ATOM 2209 C CA . VAL A 1 281 ? -5.187 5.292 11.537 1.00 97.75 281 VAL A CA 1
ATOM 2210 C C . VAL A 1 281 ? -6.663 5.643 11.497 1.00 97.75 281 VAL A C 1
ATOM 2212 O O . VAL A 1 281 ? -7.024 6.822 11.581 1.00 97.75 281 VAL A O 1
ATOM 2215 N N . ILE A 1 282 ? -7.484 4.617 11.348 1.00 97.12 282 ILE A N 1
ATOM 2216 C CA . ILE A 1 282 ? -8.924 4.701 11.197 1.00 97.12 282 ILE A CA 1
ATOM 2217 C C . ILE A 1 282 ? -9.566 4.035 12.406 1.00 97.12 282 ILE A C 1
ATOM 2219 O O . ILE A 1 282 ? -9.451 2.832 12.627 1.00 97.12 282 ILE A O 1
ATOM 2223 N N . ASP A 1 283 ? -10.234 4.870 13.180 1.00 94.75 283 ASP A N 1
ATOM 2224 C CA . ASP A 1 283 ? -10.948 4.532 14.400 1.00 94.75 283 ASP A CA 1
ATOM 2225 C C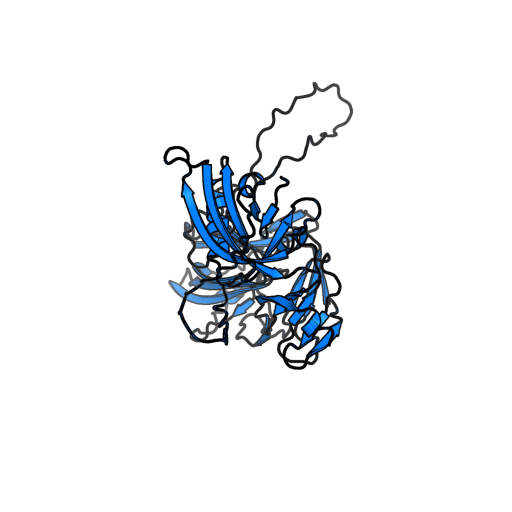 . ASP A 1 283 ? -12.437 4.593 14.046 1.00 94.75 283 ASP A C 1
ATOM 2227 O O . ASP A 1 283 ? -13.063 5.654 14.114 1.00 94.75 283 ASP A O 1
ATOM 2231 N N . GLN A 1 284 ? -12.956 3.475 13.521 1.00 86.38 284 GLN A N 1
ATOM 2232 C CA . GLN A 1 284 ? -14.346 3.373 13.064 1.00 86.38 284 GLN A CA 1
ATOM 2233 C C . GLN A 1 284 ? -15.363 3.613 14.192 1.00 86.38 284 GLN A C 1
ATOM 2235 O O . GLN A 1 284 ? -16.321 4.337 13.945 1.00 86.38 284 GLN A O 1
ATOM 2240 N N . PRO A 1 285 ? -15.194 3.093 15.430 1.00 88.75 285 PRO A N 1
ATOM 2241 C CA . PRO A 1 285 ? -16.165 3.335 16.500 1.00 88.75 285 PRO A CA 1
ATOM 2242 C C . PRO A 1 285 ? -16.371 4.817 16.838 1.00 88.75 285 PRO A C 1
ATOM 2244 O O . PRO A 1 285 ? -17.456 5.195 17.282 1.00 88.75 285 PRO A O 1
ATOM 2247 N N . GLU A 1 286 ? -15.341 5.643 16.643 1.00 90.56 286 GLU A N 1
ATOM 2248 C CA . GLU A 1 286 ? -15.379 7.083 16.913 1.00 90.56 286 GLU A CA 1
ATOM 2249 C C . GLU A 1 286 ? -15.473 7.941 15.638 1.00 90.56 286 GLU A C 1
ATOM 2251 O O . GLU A 1 286 ? -15.464 9.170 15.738 1.00 90.56 286 GLU A O 1
ATOM 2256 N N . ASP A 1 287 ? -15.579 7.337 14.447 1.00 94.12 287 ASP A N 1
ATOM 2257 C CA . ASP A 1 287 ? -15.643 8.037 13.154 1.00 94.12 287 ASP A CA 1
ATOM 2258 C C . ASP A 1 287 ? -14.413 8.943 12.885 1.00 94.12 287 ASP A C 1
ATOM 2260 O O . ASP A 1 287 ? -14.508 10.048 12.325 1.00 94.12 287 ASP A O 1
ATOM 2264 N N . VAL A 1 288 ? -13.220 8.510 13.317 1.00 94.81 288 VAL A N 1
ATOM 2265 C CA . VAL A 1 288 ? -11.999 9.330 13.282 1.00 94.81 288 VAL A CA 1
ATOM 2266 C C . VAL A 1 288 ? -10.963 8.801 12.287 1.00 94.81 288 VAL A C 1
ATOM 2268 O O . VAL A 1 288 ? -10.444 7.696 12.408 1.00 94.81 288 VAL A O 1
ATOM 2271 N N . LEU A 1 289 ? -10.549 9.684 11.372 1.00 97.44 289 LEU A N 1
ATOM 2272 C CA . LEU A 1 289 ? -9.358 9.525 10.536 1.00 97.44 289 LEU A CA 1
ATOM 2273 C C . LEU A 1 289 ? -8.195 10.353 11.101 1.00 97.44 289 LEU A C 1
ATOM 2275 O O . LEU A 1 289 ? -8.281 11.583 11.200 1.00 97.44 289 LEU A O 1
ATOM 2279 N N . ARG A 1 290 ? -7.083 9.690 11.428 1.00 97.75 290 ARG A N 1
ATOM 2280 C CA . ARG A 1 290 ? -5.808 10.326 11.797 1.00 97.75 290 ARG A CA 1
ATOM 2281 C C . ARG A 1 290 ? -4.760 9.970 10.756 1.00 97.75 290 ARG A C 1
ATOM 2283 O O . ARG A 1 290 ? -4.627 8.813 10.377 1.00 97.75 290 ARG A O 1
ATOM 2290 N N . ALA A 1 291 ? -3.981 10.954 10.334 1.00 98.12 291 ALA A N 1
ATOM 2291 C CA . ALA A 1 291 ? -2.878 10.743 9.413 1.00 98.12 291 ALA A CA 1
ATOM 2292 C C . ALA A 1 291 ? -1.556 11.086 10.084 1.00 98.12 291 ALA A C 1
ATOM 2294 O O . ALA A 1 291 ? -1.465 12.026 10.879 1.00 98.12 291 ALA A O 1
ATOM 2295 N N . TYR A 1 292 ? -0.525 10.329 9.745 1.00 98.31 292 TYR A N 1
ATOM 2296 C CA . TYR A 1 292 ? 0.820 10.533 10.237 1.00 98.31 292 TYR A CA 1
ATOM 2297 C C . TYR A 1 292 ? 1.819 10.378 9.102 1.00 98.31 292 TYR A C 1
ATOM 2299 O O . TYR A 1 292 ? 1.681 9.487 8.270 1.00 98.31 292 TYR A O 1
ATOM 2307 N N . ARG A 1 293 ? 2.869 11.196 9.118 1.00 97.94 293 ARG A N 1
ATOM 2308 C CA . ARG A 1 293 ? 4.011 11.054 8.213 1.00 97.94 293 ARG A CA 1
ATOM 2309 C C . ARG A 1 293 ? 5.252 10.664 8.986 1.00 97.94 293 ARG A C 1
ATOM 2311 O O . ARG A 1 293 ? 5.477 11.155 10.098 1.00 97.94 293 ARG A O 1
ATOM 2318 N N . TRP A 1 294 ? 6.055 9.798 8.389 1.00 96.69 294 TRP A N 1
ATOM 2319 C CA . TRP A 1 294 ? 7.369 9.467 8.909 1.00 96.69 294 TRP A CA 1
ATOM 2320 C C . TRP A 1 294 ? 8.245 10.724 8.968 1.00 96.69 294 TRP A C 1
ATOM 2322 O O . TRP A 1 294 ? 8.395 11.433 7.972 1.00 96.69 294 TRP A O 1
ATOM 2332 N N . SER A 1 295 ? 8.814 11.001 10.143 1.00 96.31 295 SER A N 1
ATOM 2333 C CA . SER A 1 295 ? 9.833 12.029 10.352 1.00 96.31 295 SER A CA 1
ATOM 2334 C C . SER A 1 295 ? 11.189 11.341 10.501 1.00 96.31 295 SER A C 1
ATOM 2336 O O . SER A 1 295 ? 11.477 10.801 11.573 1.00 96.31 295 SER A O 1
ATOM 2338 N N . PRO A 1 296 ? 12.056 11.383 9.472 1.00 92.38 296 PRO A N 1
ATOM 2339 C CA . PRO A 1 296 ? 13.420 10.866 9.570 1.00 92.38 296 PRO A CA 1
ATOM 2340 C C . PRO A 1 296 ? 14.233 11.541 10.677 1.00 92.38 296 PRO A C 1
ATOM 2342 O O . PRO A 1 296 ? 15.049 10.909 11.338 1.00 92.38 296 PRO A O 1
ATOM 2345 N N . ALA A 1 297 ? 13.981 12.834 10.909 1.00 93.19 297 ALA A N 1
ATOM 2346 C CA . ALA A 1 297 ? 14.677 13.611 11.929 1.00 93.19 297 ALA A CA 1
ATOM 2347 C C . ALA A 1 297 ? 14.386 13.102 13.349 1.00 93.19 297 ALA A C 1
ATOM 2349 O O . ALA A 1 297 ? 15.277 13.115 14.197 1.00 93.19 297 ALA A O 1
ATOM 2350 N N . ASP A 1 298 ? 13.157 12.643 13.589 1.00 92.12 298 ASP A N 1
ATOM 2351 C CA . ASP A 1 298 ? 12.714 12.173 14.901 1.00 92.12 298 ASP A CA 1
ATOM 2352 C C . ASP A 1 298 ? 12.701 10.640 15.019 1.00 92.12 298 ASP A C 1
ATOM 2354 O O . ASP A 1 298 ? 12.510 10.116 16.116 1.00 92.12 298 ASP A O 1
ATOM 2358 N N . GLY A 1 299 ? 12.874 9.916 13.906 1.00 91.81 299 GLY A N 1
ATOM 2359 C CA . GLY A 1 299 ? 12.773 8.457 13.850 1.00 91.81 299 GLY A CA 1
ATOM 2360 C C . GLY A 1 299 ? 11.396 7.935 14.271 1.00 91.81 299 GLY A C 1
ATOM 2361 O O . GLY A 1 299 ? 11.305 6.898 14.928 1.00 91.81 299 GLY A O 1
ATOM 2362 N N . GLN A 1 300 ? 10.328 8.682 13.971 1.00 92.75 300 GLN A N 1
ATOM 2363 C CA . GLN A 1 300 ? 8.957 8.333 14.351 1.00 92.75 300 GLN A CA 1
ATOM 2364 C C . GLN A 1 300 ? 7.916 8.948 13.412 1.00 92.75 300 GLN A C 1
ATOM 2366 O O . GLN A 1 300 ? 8.169 9.928 12.713 1.00 92.75 300 GLN A O 1
ATOM 2371 N N . TYR A 1 301 ? 6.700 8.408 13.458 1.00 94.81 301 TYR A N 1
ATOM 2372 C CA . TYR A 1 301 ? 5.543 9.011 12.807 1.00 94.81 301 TYR A CA 1
ATOM 2373 C C . TYR A 1 301 ? 5.062 10.238 13.578 1.00 94.81 301 TYR A C 1
ATOM 2375 O O . TYR A 1 301 ? 4.815 10.187 14.783 1.00 94.81 301 TYR A O 1
ATOM 2383 N N . THR A 1 302 ? 4.884 11.335 12.854 1.00 97.31 302 THR A N 1
ATOM 2384 C CA . THR A 1 302 ? 4.382 12.609 13.370 1.00 97.31 302 THR A CA 1
ATOM 2385 C C . THR A 1 302 ? 2.987 12.869 12.830 1.00 97.31 302 THR A C 1
ATOM 2387 O O . THR A 1 302 ? 2.705 12.591 11.667 1.00 97.31 302 THR A O 1
ATOM 2390 N N . ILE A 1 303 ? 2.091 13.361 13.687 1.00 97.38 303 ILE A N 1
ATOM 2391 C CA . ILE A 1 303 ? 0.698 13.598 13.307 1.00 97.38 303 ILE A CA 1
ATOM 2392 C C . ILE A 1 303 ? 0.600 14.730 12.278 1.00 97.38 303 ILE A C 1
ATOM 2394 O O . ILE A 1 303 ? 1.147 15.816 12.479 1.00 97.38 303 ILE A O 1
ATOM 2398 N N . VAL A 1 304 ? -0.143 14.491 11.201 1.00 98.00 304 VAL A N 1
ATOM 2399 C CA . VAL A 1 304 ? -0.525 15.510 10.224 1.00 98.00 304 VAL A CA 1
ATOM 2400 C C . VAL A 1 304 ? -1.886 16.062 10.623 1.00 98.00 304 VAL A C 1
ATOM 2402 O O . VAL A 1 304 ? -2.859 15.323 10.775 1.00 98.00 304 VAL A O 1
ATOM 2405 N N . GLN A 1 305 ? -1.957 17.378 10.815 1.00 97.62 305 GLN A N 1
ATOM 2406 C CA . GLN A 1 305 ? -3.228 18.042 11.074 1.00 97.62 305 GLN A CA 1
ATOM 2407 C C . GLN A 1 305 ? -4.018 18.135 9.770 1.00 97.62 305 GLN A C 1
ATOM 2409 O O . GLN A 1 305 ? -3.618 18.832 8.840 1.00 97.62 305 GLN A O 1
ATOM 2414 N N . LEU A 1 306 ? -5.140 17.426 9.724 1.00 97.19 306 LEU A N 1
ATOM 2415 C CA . LEU A 1 306 ? -6.132 17.562 8.666 1.00 97.19 306 LEU A CA 1
ATOM 2416 C C . LEU A 1 306 ? -6.793 18.952 8.721 1.00 97.19 306 LEU A C 1
ATOM 2418 O O . LEU A 1 306 ? -6.795 19.614 9.764 1.00 97.19 306 LEU A O 1
ATOM 2422 N N . GLY A 1 307 ? -7.371 19.396 7.605 1.00 97.38 307 GLY A N 1
ATOM 2423 C CA . GLY A 1 307 ? -7.953 20.732 7.485 1.00 97.38 307 GLY A CA 1
ATOM 2424 C C . GLY A 1 307 ? -9.121 20.967 8.443 1.00 97.38 307 GLY A C 1
ATOM 2425 O O . GLY A 1 307 ? -9.821 20.037 8.848 1.00 97.38 307 GLY A O 1
ATOM 2426 N N . ASN A 1 308 ? -9.337 22.224 8.827 1.00 96.12 308 ASN A N 1
ATOM 2427 C CA . ASN A 1 308 ? -10.433 22.595 9.718 1.00 96.12 308 ASN A CA 1
ATOM 2428 C C . ASN A 1 308 ? -11.743 22.732 8.930 1.00 96.12 308 ASN A C 1
ATOM 2430 O O . ASN A 1 308 ? -12.086 23.821 8.472 1.00 96.12 308 ASN A O 1
ATOM 2434 N N . ALA A 1 309 ? -12.459 21.624 8.777 1.00 96.31 309 ALA A N 1
ATOM 2435 C CA . ALA A 1 309 ? -13.740 21.557 8.092 1.00 96.31 309 ALA A CA 1
ATOM 2436 C C . ALA A 1 309 ? -14.675 20.579 8.826 1.00 96.31 309 ALA A C 1
ATOM 2438 O O . ALA A 1 309 ? -14.184 19.671 9.500 1.00 96.31 309 ALA A O 1
ATOM 2439 N N . PRO A 1 310 ? -16.006 20.732 8.704 1.00 96.19 310 PRO A N 1
ATOM 2440 C CA . PRO A 1 310 ? -16.997 19.935 9.433 1.00 96.19 310 PRO A CA 1
ATOM 2441 C C . PRO A 1 310 ? -17.160 18.510 8.877 1.00 96.19 310 PRO A C 1
ATOM 2443 O O . PRO A 1 310 ? -18.200 17.903 9.076 1.00 96.19 310 PRO A O 1
ATOM 2446 N N . TRP A 1 311 ? -16.166 17.980 8.168 1.00 97.81 311 TRP A N 1
ATOM 2447 C CA . TRP A 1 311 ? -16.222 16.658 7.555 1.00 97.81 311 TRP A CA 1
ATOM 2448 C C . TRP A 1 311 ? -15.528 15.634 8.444 1.00 97.81 311 TRP A C 1
ATOM 2450 O O . TRP A 1 311 ? -14.364 15.818 8.830 1.00 97.81 311 TRP A O 1
ATOM 2460 N N . ARG A 1 312 ? -16.232 14.544 8.740 1.00 96.56 312 ARG A N 1
ATOM 2461 C CA . ARG A 1 312 ? -15.692 13.383 9.453 1.00 96.56 312 ARG A CA 1
ATOM 2462 C C . ARG A 1 312 ? -15.779 12.128 8.599 1.00 96.56 312 ARG A C 1
ATOM 2464 O O . ARG A 1 312 ? -16.567 12.084 7.658 1.00 96.56 312 ARG A O 1
ATOM 2471 N N . LEU A 1 313 ? -14.952 11.144 8.935 1.00 97.19 313 LEU A N 1
ATOM 2472 C CA . LEU A 1 313 ? -15.080 9.804 8.378 1.00 97.19 313 LEU A CA 1
ATOM 2473 C C . LEU A 1 313 ? -16.454 9.250 8.778 1.00 97.19 313 LEU A C 1
ATOM 2475 O O . LEU A 1 313 ? -16.934 9.565 9.859 1.00 97.19 313 LEU A O 1
ATOM 2479 N N . TRP A 1 314 ? -17.093 8.486 7.907 1.00 97.12 314 TRP A N 1
ATOM 2480 C CA . TRP A 1 314 ? -18.323 7.765 8.221 1.00 97.12 314 TRP A CA 1
ATOM 2481 C C . TRP A 1 314 ? -18.138 6.262 8.027 1.00 97.12 314 TRP A C 1
ATOM 2483 O O . TRP A 1 314 ? -18.566 5.480 8.866 1.00 97.12 314 TRP A O 1
ATOM 2493 N N . ASP A 1 315 ? -17.493 5.861 6.931 1.00 96.19 315 ASP A N 1
ATOM 2494 C CA . ASP A 1 315 ? -17.246 4.450 6.641 1.00 96.19 315 ASP A CA 1
ATOM 2495 C C . ASP A 1 315 ? -15.997 4.270 5.776 1.00 96.19 315 ASP A C 1
ATOM 2497 O O . ASP A 1 315 ? -15.551 5.206 5.098 1.00 96.19 315 ASP A O 1
ATOM 2501 N N . ILE A 1 316 ? -15.432 3.067 5.803 1.00 96.81 316 ILE A N 1
ATOM 2502 C CA . ILE A 1 316 ? -14.359 2.657 4.906 1.00 96.81 316 ILE A CA 1
ATOM 2503 C C . ILE A 1 316 ? -14.490 1.185 4.520 1.00 96.81 316 ILE A C 1
ATOM 2505 O O . ILE A 1 316 ? -14.511 0.301 5.372 1.00 96.81 316 ILE A O 1
ATOM 2509 N N . ASP A 1 317 ? -14.432 0.937 3.216 1.00 96.81 317 ASP A N 1
ATOM 2510 C CA . ASP A 1 317 ? -14.415 -0.393 2.623 1.00 96.81 317 ASP A CA 1
ATOM 2511 C C . ASP A 1 317 ? -13.105 -0.610 1.866 1.00 96.81 317 ASP A C 1
ATOM 2513 O O . ASP A 1 317 ? -12.777 0.138 0.941 1.00 96.81 317 ASP A O 1
ATOM 2517 N N . LEU A 1 318 ? -12.347 -1.652 2.212 1.00 97.44 318 LEU A N 1
ATOM 2518 C CA . LEU A 1 318 ? -11.171 -2.039 1.433 1.00 97.44 318 LEU A CA 1
ATOM 2519 C C . LEU A 1 318 ? -11.614 -2.685 0.118 1.00 97.44 318 LEU A C 1
ATOM 2521 O O . LEU A 1 318 ? -12.377 -3.648 0.107 1.00 97.44 318 LEU A O 1
ATOM 2525 N N . THR A 1 319 ? -11.099 -2.191 -1.004 1.00 96.94 319 THR A N 1
ATOM 2526 C CA . THR A 1 319 ? -11.408 -2.728 -2.341 1.00 96.94 319 THR A CA 1
ATOM 2527 C C . THR A 1 319 ? -10.237 -3.500 -2.936 1.00 96.94 319 THR A C 1
ATOM 2529 O O . THR A 1 319 ? -10.434 -4.369 -3.788 1.00 96.94 319 THR A O 1
ATOM 2532 N N . HIS A 1 320 ? -9.015 -3.228 -2.470 1.00 96.56 320 HIS A N 1
ATOM 2533 C CA . HIS A 1 320 ? -7.815 -3.939 -2.888 1.00 96.56 320 HIS A CA 1
ATOM 2534 C C . HIS A 1 320 ? -6.743 -3.920 -1.795 1.00 96.56 320 HIS A C 1
ATOM 2536 O O . HIS A 1 320 ? -6.360 -2.857 -1.305 1.00 96.56 320 HIS A O 1
ATOM 2542 N N . VAL A 1 321 ? -6.186 -5.093 -1.485 1.00 97.06 321 VAL A N 1
ATOM 2543 C CA . VAL A 1 321 ? -5.031 -5.242 -0.592 1.00 97.06 321 VAL A CA 1
ATOM 2544 C C . VAL A 1 321 ? -3.887 -5.887 -1.363 1.00 97.06 321 VAL A C 1
ATOM 2546 O O . VAL A 1 321 ? -3.935 -7.069 -1.695 1.00 97.06 321 VAL A O 1
ATOM 2549 N N . GLY A 1 322 ? -2.857 -5.102 -1.671 1.00 96.12 322 GLY A N 1
ATOM 2550 C CA . GLY A 1 322 ? -1.671 -5.560 -2.380 1.00 96.12 322 GLY A CA 1
ATOM 2551 C C . GLY A 1 322 ? -0.389 -5.028 -1.750 1.00 96.12 322 GLY A C 1
ATOM 2552 O O . GLY A 1 322 ? -0.361 -4.000 -1.077 1.00 96.12 322 GLY A O 1
ATOM 2553 N N . LEU A 1 323 ? 0.728 -5.705 -2.018 1.00 95.00 323 LEU A N 1
ATOM 2554 C CA . LEU A 1 323 ? 2.022 -5.315 -1.445 1.00 95.00 323 LEU A CA 1
ATOM 2555 C C . LEU A 1 323 ? 2.535 -3.973 -1.992 1.00 95.00 323 LEU A C 1
ATOM 2557 O O . LEU A 1 323 ? 3.372 -3.315 -1.372 1.00 95.00 323 LEU A O 1
ATOM 2561 N N . ALA A 1 324 ? 2.137 -3.597 -3.207 1.00 96.31 324 ALA A N 1
ATOM 2562 C CA . ALA A 1 324 ? 2.572 -2.359 -3.856 1.00 96.31 324 ALA A CA 1
ATOM 2563 C C . ALA A 1 324 ? 1.564 -1.213 -3.705 1.00 96.31 324 ALA A C 1
ATOM 2565 O O . ALA A 1 324 ? 1.913 -0.058 -3.959 1.00 96.31 324 ALA A O 1
ATOM 2566 N N . ARG A 1 325 ? 0.328 -1.535 -3.316 1.00 96.44 325 ARG A N 1
ATOM 2567 C CA . ARG A 1 325 ? -0.779 -0.592 -3.285 1.00 96.44 325 ARG A CA 1
ATOM 2568 C C . ARG A 1 325 ? -1.936 -1.120 -2.446 1.00 96.44 325 ARG A C 1
ATOM 2570 O O . ARG A 1 325 ? -2.250 -2.305 -2.507 1.00 96.44 325 ARG A O 1
ATOM 2577 N N . ILE A 1 326 ? -2.602 -0.212 -1.748 1.00 98.00 326 ILE A N 1
ATOM 2578 C CA . ILE A 1 326 ? -3.879 -0.448 -1.071 1.00 98.00 326 ILE A CA 1
ATOM 2579 C C . ILE A 1 326 ? -4.921 0.477 -1.697 1.00 98.00 326 ILE A C 1
ATOM 2581 O O . ILE A 1 326 ? -4.612 1.637 -1.981 1.00 98.00 326 ILE A O 1
ATOM 2585 N N . GLU A 1 327 ? -6.137 -0.022 -1.894 1.00 97.88 327 GLU A N 1
ATOM 2586 C CA . GLU A 1 327 ? -7.279 0.785 -2.326 1.00 97.88 327 GLU A CA 1
ATOM 2587 C C . GLU A 1 327 ? -8.454 0.593 -1.375 1.00 97.88 327 GLU A C 1
ATOM 2589 O O . GLU A 1 327 ? -8.722 -0.515 -0.901 1.00 97.88 327 GLU A O 1
ATOM 2594 N N . ALA A 1 328 ? -9.152 1.692 -1.116 1.00 97.88 328 ALA A N 1
ATOM 2595 C CA . ALA A 1 328 ? -10.352 1.716 -0.305 1.00 97.88 328 ALA A CA 1
ATOM 2596 C C . ALA A 1 328 ? -11.377 2.695 -0.882 1.00 97.88 328 ALA A C 1
ATOM 2598 O O . ALA A 1 328 ? -11.014 3.682 -1.525 1.00 97.88 328 ALA A O 1
ATOM 2599 N N . GLN A 1 329 ? -12.652 2.448 -0.616 1.00 97.62 329 GLN A N 1
ATOM 2600 C CA . GLN A 1 329 ? -13.715 3.431 -0.757 1.00 97.62 329 GLN A CA 1
ATOM 2601 C C . GLN A 1 329 ? -14.003 4.022 0.623 1.00 97.62 329 GLN A C 1
ATOM 2603 O O . GLN A 1 329 ? -14.180 3.285 1.585 1.00 97.62 329 GLN A O 1
ATOM 2608 N N . ILE A 1 330 ? -14.011 5.348 0.728 1.00 97.44 330 ILE A N 1
ATOM 2609 C CA . ILE A 1 330 ? -14.182 6.065 1.991 1.00 97.44 330 ILE A CA 1
ATOM 2610 C C . ILE A 1 330 ? -15.402 6.980 1.885 1.00 97.44 330 ILE A C 1
ATOM 2612 O O . ILE A 1 330 ? -15.476 7.804 0.968 1.00 97.44 330 ILE A O 1
ATOM 2616 N N . GLU A 1 331 ? -16.333 6.853 2.830 1.00 97.69 331 GLU A N 1
ATOM 2617 C CA . GLU A 1 331 ? -17.495 7.734 2.980 1.00 97.69 331 GLU A CA 1
ATOM 2618 C C . GLU A 1 331 ? -17.207 8.785 4.060 1.00 97.69 331 GLU A C 1
ATOM 2620 O O . GLU A 1 331 ? -16.713 8.471 5.145 1.00 97.69 331 GLU A O 1
ATOM 2625 N N . PHE A 1 332 ? -17.527 10.046 3.774 1.00 98.06 332 PHE A N 1
ATOM 2626 C CA . PHE A 1 332 ? -17.440 11.159 4.717 1.00 98.06 332 PHE A CA 1
ATOM 2627 C C . PHE A 1 332 ? -18.808 11.804 4.922 1.00 98.06 332 PHE A C 1
ATOM 2629 O O . PHE A 1 332 ? -19.603 11.882 3.988 1.00 98.06 332 PHE A O 1
ATOM 2636 N N . GLU A 1 333 ? -19.050 12.337 6.118 1.00 98.06 333 GLU A N 1
ATOM 2637 C CA . GLU A 1 333 ? -20.281 13.045 6.488 1.00 98.06 333 GLU A CA 1
ATOM 2638 C C . GLU A 1 333 ? -19.978 14.495 6.903 1.00 98.06 333 GLU A C 1
ATOM 2640 O O . GLU A 1 333 ? -19.063 14.745 7.697 1.00 98.06 333 GLU A O 1
ATOM 2645 N N . ASP A 1 334 ? -20.762 15.453 6.395 1.00 97.88 334 ASP A N 1
ATOM 2646 C CA . ASP A 1 334 ? -20.762 16.840 6.872 1.00 97.88 334 ASP A CA 1
ATOM 2647 C C . ASP A 1 334 ? -21.577 16.951 8.166 1.00 97.88 334 ASP A C 1
ATOM 2649 O O . ASP A 1 334 ? -22.795 16.782 8.180 1.00 97.88 334 ASP A O 1
ATOM 2653 N N . LEU A 1 335 ? -20.922 17.309 9.265 1.00 97.12 335 LEU A N 1
ATOM 2654 C CA . LEU A 1 335 ? -21.528 17.454 10.588 1.00 97.12 335 LEU A CA 1
AT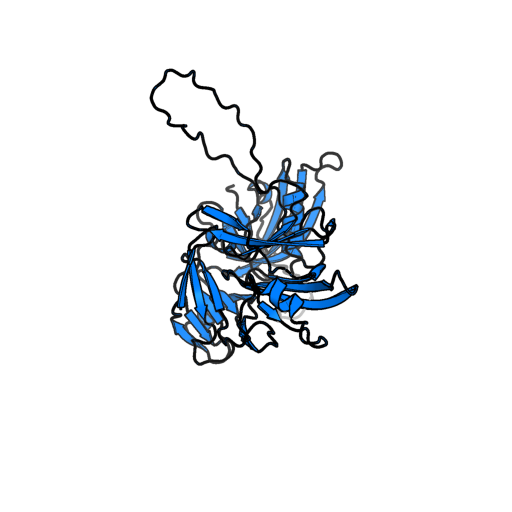OM 2655 C C . LEU A 1 335 ? -22.581 18.568 10.684 1.00 97.12 335 LEU A C 1
ATOM 2657 O O . LEU A 1 335 ? -23.351 18.593 11.645 1.00 97.12 335 LEU A O 1
ATOM 2661 N N . ASN A 1 336 ? -22.620 19.507 9.735 1.00 97.38 336 ASN A N 1
ATOM 2662 C CA . ASN A 1 336 ? -23.617 20.576 9.731 1.00 97.38 336 ASN A CA 1
ATOM 2663 C C . ASN A 1 336 ? -24.897 20.192 8.986 1.00 97.38 336 ASN A C 1
ATOM 2665 O O . ASN A 1 336 ? -25.973 20.657 9.368 1.00 97.38 336 ASN A O 1
ATOM 2669 N N . THR A 1 337 ? -24.788 19.412 7.906 1.00 97.12 337 THR A N 1
ATOM 2670 C CA . THR A 1 337 ? -25.926 19.092 7.025 1.00 97.12 337 THR A CA 1
ATOM 2671 C C . THR A 1 337 ? -26.363 17.632 7.099 1.00 97.12 337 THR A C 1
ATOM 2673 O O . THR A 1 337 ? -27.527 17.345 6.825 1.00 97.12 337 THR A O 1
ATOM 2676 N N . GLY A 1 338 ? -25.473 16.725 7.508 1.00 96.81 338 GLY A N 1
ATOM 2677 C CA . GLY A 1 338 ? -25.652 15.275 7.420 1.00 96.81 338 GLY A CA 1
ATOM 2678 C C . GLY A 1 338 ? -25.467 14.725 6.001 1.00 96.81 338 GLY A C 1
ATOM 2679 O O . GLY A 1 338 ? -25.786 13.562 5.755 1.00 96.81 338 GLY A O 1
ATOM 2680 N N . ASP A 1 339 ? -25.001 15.548 5.054 1.00 97.12 339 ASP A N 1
ATOM 2681 C CA . ASP A 1 339 ? -24.736 15.099 3.688 1.00 97.12 339 ASP A CA 1
ATOM 2682 C C . ASP A 1 339 ? -23.518 14.178 3.659 1.00 97.12 339 ASP A C 1
ATOM 2684 O O . ASP A 1 339 ? -22.542 14.397 4.379 1.00 97.12 339 ASP A O 1
ATOM 2688 N N . ARG A 1 340 ? -23.565 13.171 2.784 1.00 97.12 340 ARG A N 1
ATOM 2689 C CA . ARG A 1 340 ? -22.485 12.198 2.619 1.00 97.12 340 ARG A CA 1
ATOM 2690 C C . ARG A 1 340 ? -21.815 12.301 1.266 1.00 97.12 340 ARG A C 1
ATOM 2692 O O . ARG A 1 340 ? -22.459 12.637 0.269 1.00 97.12 340 ARG A O 1
ATOM 2699 N N . HIS A 1 341 ? -20.524 12.000 1.235 1.00 97.94 341 HIS A N 1
ATOM 2700 C CA . HIS A 1 341 ? -19.732 12.007 0.014 1.00 97.94 341 HIS A CA 1
ATOM 2701 C C . HIS A 1 341 ? -18.696 10.881 0.016 1.00 97.94 341 HIS A C 1
ATOM 2703 O O . HIS A 1 341 ? -18.042 10.647 1.030 1.00 97.94 341 HIS A O 1
ATOM 2709 N N . ASN A 1 342 ? -18.560 10.204 -1.126 1.00 97.50 342 ASN A N 1
ATOM 2710 C CA . ASN A 1 342 ? -17.683 9.051 -1.304 1.00 97.50 342 ASN A CA 1
ATOM 2711 C C . ASN A 1 342 ? -16.469 9.410 -2.152 1.00 97.50 342 ASN A C 1
ATOM 2713 O O . ASN A 1 342 ? -16.606 9.986 -3.234 1.00 97.50 342 ASN A O 1
ATOM 2717 N N . LEU A 1 343 ? -15.299 8.968 -1.703 1.00 98.00 343 LEU A N 1
ATOM 2718 C CA . LEU A 1 343 ? -14.039 9.060 -2.431 1.00 98.00 343 LEU A CA 1
ATOM 2719 C C . LEU A 1 343 ? -13.375 7.688 -2.491 1.00 98.00 343 LEU A C 1
ATOM 2721 O O . LEU A 1 343 ? -13.455 6.907 -1.547 1.00 98.00 343 LEU A O 1
ATOM 2725 N N . ASN A 1 344 ? -12.684 7.405 -3.588 1.00 98.00 344 ASN A N 1
ATOM 2726 C CA . ASN A 1 344 ? -11.711 6.322 -3.611 1.00 98.00 344 ASN A CA 1
ATOM 2727 C C . ASN A 1 344 ? -10.397 6.852 -3.034 1.00 98.00 344 ASN A C 1
ATOM 2729 O O . ASN A 1 344 ? -9.987 7.963 -3.365 1.00 98.00 344 ASN A O 1
ATOM 2733 N N . ALA A 1 345 ? -9.728 6.060 -2.208 1.00 97.94 345 ALA A N 1
ATOM 2734 C CA . ALA A 1 345 ? -8.423 6.356 -1.640 1.00 97.94 345 ALA A CA 1
ATOM 2735 C C . ALA A 1 345 ? -7.423 5.293 -2.088 1.00 97.94 345 ALA A C 1
ATOM 2737 O O . ALA A 1 345 ? -7.638 4.101 -1.875 1.00 97.94 345 ALA A O 1
ATOM 2738 N N . THR A 1 346 ? -6.323 5.727 -2.698 1.00 98.00 346 THR A N 1
ATOM 2739 C CA . THR A 1 346 ? -5.233 4.848 -3.128 1.00 98.00 346 THR A CA 1
ATOM 2740 C C . THR A 1 346 ? -3.953 5.214 -2.398 1.00 98.00 346 THR A C 1
ATOM 2742 O O . THR A 1 346 ? -3.489 6.352 -2.465 1.00 98.00 346 THR A O 1
ATOM 2745 N N . LEU A 1 347 ? -3.364 4.234 -1.718 1.00 97.81 347 LEU A N 1
ATOM 2746 C CA . LEU A 1 347 ? -2.063 4.353 -1.075 1.00 97.81 347 LEU A CA 1
ATOM 2747 C C . LEU A 1 347 ? -1.050 3.554 -1.887 1.00 97.81 347 LEU A C 1
ATOM 2749 O O . LEU A 1 347 ? -1.220 2.349 -2.076 1.00 97.81 347 LEU A O 1
ATOM 2753 N N . VAL A 1 348 ? 0.015 4.208 -2.345 1.00 96.88 348 VAL A N 1
ATOM 2754 C CA . VAL A 1 348 ? 1.064 3.581 -3.158 1.00 96.88 348 VAL A CA 1
ATOM 2755 C C . VAL A 1 348 ? 2.344 3.447 -2.345 1.00 96.88 348 VAL A C 1
ATOM 2757 O O . VAL A 1 348 ? 2.715 4.325 -1.564 1.00 96.88 348 VAL A O 1
ATOM 2760 N N . ARG A 1 349 ? 3.036 2.326 -2.547 1.00 95.88 349 ARG A N 1
ATOM 2761 C CA . ARG A 1 349 ? 4.292 1.994 -1.878 1.00 95.88 349 ARG A CA 1
ATOM 2762 C C . ARG A 1 349 ? 5.287 3.157 -1.902 1.00 95.88 349 ARG A C 1
ATOM 2764 O O . ARG A 1 349 ? 5.669 3.624 -2.974 1.00 95.88 349 ARG A O 1
ATOM 2771 N N . GLY A 1 350 ? 5.759 3.567 -0.725 1.00 94.38 350 GLY A N 1
ATOM 2772 C CA . GLY A 1 350 ? 6.806 4.576 -0.573 1.00 94.38 350 GLY A CA 1
ATOM 2773 C C . GLY A 1 350 ? 6.371 6.031 -0.756 1.00 94.38 350 GLY A C 1
ATOM 2774 O O . GLY A 1 350 ? 7.220 6.916 -0.625 1.00 94.38 350 GLY A O 1
ATOM 2775 N N . LEU A 1 351 ? 5.095 6.303 -1.044 1.00 95.81 351 LEU A N 1
ATOM 2776 C CA . LEU A 1 351 ? 4.570 7.668 -1.116 1.00 95.81 351 LEU A CA 1
ATOM 2777 C C . LEU A 1 351 ? 4.068 8.136 0.255 1.00 95.81 351 LEU A C 1
ATOM 2779 O O . LEU A 1 351 ? 3.675 7.329 1.097 1.00 95.81 351 LEU A O 1
ATOM 2783 N N . ASP A 1 352 ? 4.129 9.441 0.500 1.00 96.81 352 ASP A N 1
ATOM 2784 C CA . ASP A 1 352 ? 3.737 10.097 1.753 1.00 96.81 352 ASP A CA 1
ATOM 2785 C C . ASP A 1 352 ? 2.345 10.745 1.721 1.00 96.81 352 ASP A C 1
ATOM 2787 O O . ASP A 1 352 ? 1.948 11.362 2.715 1.00 96.81 352 ASP A O 1
ATOM 2791 N N . ASP A 1 353 ? 1.614 10.542 0.622 1.00 97.31 353 ASP A N 1
ATOM 2792 C CA . ASP A 1 353 ? 0.289 11.093 0.348 1.00 97.31 353 ASP A CA 1
ATOM 2793 C C . ASP A 1 353 ? -0.676 10.029 -0.197 1.00 97.31 353 ASP A C 1
ATOM 2795 O O . ASP A 1 353 ? -0.272 8.970 -0.686 1.00 97.31 353 ASP A O 1
ATOM 2799 N N . VAL A 1 354 ? -1.973 10.307 -0.058 1.00 97.69 354 VAL A N 1
ATOM 2800 C CA . VAL A 1 354 ? -3.074 9.475 -0.558 1.00 97.69 354 VAL A CA 1
ATOM 2801 C C . VAL A 1 354 ? -3.584 10.070 -1.857 1.00 97.69 354 VAL A C 1
ATOM 2803 O O . VAL A 1 354 ? -3.942 11.247 -1.894 1.00 97.69 354 VAL A O 1
ATOM 2806 N N . VAL A 1 355 ? -3.725 9.255 -2.898 1.00 97.25 355 VAL A N 1
ATOM 2807 C CA . VAL A 1 355 ? -4.431 9.701 -4.100 1.00 97.25 355 VAL A CA 1
ATOM 2808 C C . VAL A 1 355 ? -5.928 9.511 -3.885 1.00 97.25 355 VAL A C 1
ATOM 2810 O O . VAL A 1 355 ? -6.412 8.377 -3.807 1.00 97.25 355 VAL A O 1
ATOM 2813 N N . PHE A 1 356 ? -6.659 10.618 -3.774 1.00 97.75 356 PHE A N 1
ATOM 2814 C CA . PHE A 1 356 ? -8.115 10.605 -3.700 1.00 97.75 356 PHE A CA 1
ATOM 2815 C C . PHE A 1 356 ? -8.715 10.822 -5.084 1.00 97.75 356 PHE A C 1
ATOM 2817 O O . PHE A 1 356 ? -8.353 11.770 -5.775 1.00 97.75 356 PHE A O 1
ATOM 2824 N N . THR A 1 357 ? -9.658 9.974 -5.479 1.00 97.38 357 THR A N 1
ATOM 2825 C CA . THR A 1 357 ? -10.329 10.084 -6.780 1.00 97.38 357 THR A CA 1
ATOM 2826 C C . THR A 1 357 ? -11.839 9.978 -6.640 1.00 97.38 357 THR A C 1
ATOM 2828 O O . THR A 1 357 ? -12.363 9.381 -5.692 1.00 97.38 357 THR A O 1
ATOM 2831 N N . VAL A 1 358 ? -12.557 10.591 -7.578 1.00 97.44 358 VAL A N 1
ATOM 2832 C CA . VAL A 1 358 ? -14.015 10.507 -7.647 1.00 97.44 358 VAL A CA 1
ATOM 2833 C C . VAL A 1 358 ? -14.401 9.115 -8.169 1.00 97.44 358 VAL A C 1
ATOM 2835 O O . VAL A 1 358 ? -13.963 8.727 -9.253 1.00 97.44 358 VAL A O 1
ATOM 2838 N N . PRO A 1 359 ? -15.234 8.341 -7.444 1.00 95.69 359 PRO A N 1
ATOM 2839 C CA . PRO A 1 359 ? -15.719 7.057 -7.940 1.00 95.69 359 PRO A CA 1
ATOM 2840 C C . PRO A 1 359 ? -16.459 7.217 -9.275 1.00 95.69 359 PRO A C 1
ATOM 2842 O O . PRO A 1 359 ? -17.090 8.241 -9.511 1.00 95.69 359 PRO A O 1
ATOM 2845 N N . THR A 1 360 ? -16.487 6.187 -10.128 1.00 91.75 360 THR A N 1
ATOM 2846 C CA . THR A 1 360 ? -17.074 6.266 -11.488 1.00 91.75 360 THR A CA 1
ATOM 2847 C C . THR A 1 360 ? -18.521 6.784 -11.532 1.00 91.75 360 THR A C 1
ATOM 2849 O O . THR A 1 360 ? -18.930 7.392 -12.517 1.00 91.75 360 THR A O 1
ATOM 2852 N N . ASN A 1 361 ? -19.302 6.551 -10.473 1.00 89.25 361 ASN A N 1
ATOM 2853 C CA . ASN A 1 361 ? -20.688 7.023 -10.339 1.00 89.25 361 ASN A CA 1
ATOM 2854 C C . ASN A 1 361 ? -20.846 8.133 -9.281 1.00 89.25 361 ASN A C 1
ATOM 2856 O O . ASN A 1 361 ? -21.960 8.412 -8.837 1.00 89.25 361 ASN A O 1
ATOM 2860 N N . GLY A 1 362 ? -19.733 8.707 -8.830 1.00 92.50 362 GLY A N 1
ATOM 2861 C CA . GLY A 1 362 ? -19.673 9.779 -7.850 1.00 92.50 362 GLY A CA 1
ATOM 2862 C C . GLY A 1 362 ? -19.799 11.162 -8.481 1.00 92.50 362 GLY A C 1
ATOM 2863 O O . GLY A 1 362 ? -19.930 11.332 -9.693 1.00 92.50 362 GLY A O 1
ATOM 2864 N N . SER A 1 363 ? -19.764 12.174 -7.624 1.00 94.56 363 SER A N 1
ATOM 2865 C CA . SER A 1 363 ? -19.670 13.579 -8.008 1.00 94.56 363 SER A CA 1
ATOM 2866 C C . SER A 1 363 ? -18.406 14.186 -7.410 1.00 94.56 363 SER A C 1
ATOM 2868 O O . SER A 1 363 ? -17.873 13.664 -6.434 1.00 94.56 363 SER A O 1
ATOM 2870 N N . SER A 1 364 ? -17.943 15.311 -7.956 1.00 95.12 364 SER A N 1
ATOM 2871 C CA . SER A 1 364 ? -16.843 16.070 -7.352 1.00 95.12 364 SER A CA 1
ATOM 2872 C C . SER A 1 364 ? -17.155 16.391 -5.880 1.00 95.12 364 SER A C 1
ATOM 2874 O O . SER A 1 364 ? -18.278 16.826 -5.590 1.00 95.12 364 SER A O 1
ATOM 2876 N N . PRO A 1 365 ? -16.196 16.215 -4.952 1.00 97.00 365 PRO A N 1
ATOM 2877 C CA . PRO A 1 365 ? -16.407 16.536 -3.549 1.00 97.00 365 PRO A CA 1
ATOM 2878 C C . PRO A 1 365 ? -16.647 18.035 -3.341 1.00 97.00 365 PRO A C 1
ATOM 2880 O O . PRO A 1 365 ? -16.142 18.867 -4.104 1.00 97.00 365 PRO A O 1
ATOM 2883 N N . PRO A 1 366 ? -17.413 18.408 -2.304 1.00 97.50 366 PRO A N 1
ATOM 2884 C CA . PRO A 1 366 ? -17.569 19.801 -1.912 1.00 97.50 366 PRO A CA 1
ATOM 2885 C C . PRO A 1 366 ? -16.248 20.371 -1.382 1.00 97.50 366 PRO A C 1
ATOM 2887 O O . PRO A 1 366 ? -15.440 19.657 -0.787 1.00 97.50 366 PRO A O 1
ATOM 2890 N N . GLN A 1 367 ? -16.062 21.688 -1.520 1.00 97.12 367 GLN A N 1
ATOM 2891 C CA . GLN A 1 367 ? -14.810 22.360 -1.142 1.00 97.12 367 GLN A CA 1
ATOM 2892 C C . GLN A 1 367 ? -14.398 22.096 0.313 1.00 97.12 367 GLN A C 1
ATOM 2894 O O . GLN A 1 367 ? -13.220 21.923 0.583 1.00 97.12 367 GLN A O 1
ATOM 2899 N N . GLY A 1 368 ? -15.352 22.000 1.246 1.00 97.75 368 GLY A N 1
ATOM 2900 C CA . GLY A 1 368 ? -15.037 21.705 2.647 1.00 97.75 368 GLY A CA 1
ATOM 2901 C C . GLY A 1 368 ? -14.380 20.334 2.853 1.00 97.75 368 GLY A C 1
ATOM 2902 O O . GLY A 1 368 ? -13.510 20.208 3.712 1.00 97.75 368 GLY A O 1
ATOM 2903 N N . LEU A 1 369 ? -14.749 19.324 2.058 1.00 98.00 369 LEU A N 1
ATOM 2904 C CA . LEU A 1 369 ? -14.116 18.005 2.107 1.00 98.00 369 LEU A CA 1
ATOM 2905 C C . LEU A 1 369 ? -12.724 18.041 1.461 1.00 98.00 369 LEU A C 1
ATOM 2907 O O . LEU A 1 369 ? -11.785 17.452 1.994 1.00 98.00 369 LEU A O 1
ATOM 2911 N N . ILE A 1 370 ? -12.565 18.797 0.371 1.00 98.06 370 ILE A N 1
ATOM 2912 C CA . ILE A 1 370 ? -11.248 19.047 -0.233 1.00 98.06 370 ILE A CA 1
ATOM 2913 C C . ILE A 1 370 ? -10.332 19.724 0.795 1.00 98.06 370 ILE A C 1
ATOM 2915 O O . ILE A 1 370 ? -9.262 19.210 1.102 1.00 98.06 370 ILE A O 1
ATOM 2919 N N . ASP A 1 371 ? -10.778 20.812 1.422 1.00 97.69 371 ASP A N 1
ATOM 2920 C CA . ASP A 1 371 ? -10.006 21.543 2.432 1.00 97.69 371 ASP A CA 1
ATOM 2921 C C . ASP A 1 371 ? -9.605 20.639 3.612 1.00 97.69 371 ASP A C 1
ATOM 2923 O O . ASP A 1 371 ? -8.502 20.772 4.149 1.00 97.69 371 ASP A O 1
ATOM 2927 N N . ARG A 1 372 ? -10.479 19.696 4.005 1.00 97.62 372 ARG A N 1
ATOM 2928 C CA . ARG A 1 372 ? -10.224 18.707 5.064 1.00 97.62 372 ARG A CA 1
ATOM 2929 C C . ARG A 1 372 ? -9.059 17.779 4.725 1.00 97.62 372 ARG A C 1
ATOM 2931 O O . ARG A 1 372 ? -8.208 17.552 5.588 1.00 97.62 372 ARG A O 1
ATOM 2938 N N . LEU A 1 373 ? -9.053 17.223 3.516 1.00 98.31 373 LEU A N 1
ATOM 2939 C CA . LEU A 1 373 ? -8.145 16.146 3.106 1.00 98.31 373 LEU A CA 1
ATOM 2940 C C . LEU A 1 373 ? -6.874 16.644 2.414 1.00 98.31 373 LEU A C 1
ATOM 2942 O O . LEU A 1 373 ? -5.874 15.934 2.426 1.00 98.31 373 LEU A O 1
ATOM 2946 N N . ASN A 1 374 ? -6.863 17.879 1.905 1.00 97.69 374 ASN A N 1
ATOM 2947 C CA . ASN A 1 374 ? -5.723 18.469 1.200 1.00 97.69 374 ASN A CA 1
ATOM 2948 C C . ASN A 1 374 ? -4.363 18.316 1.916 1.00 97.69 374 ASN A C 1
ATOM 2950 O O . ASN A 1 374 ? -3.363 18.122 1.235 1.00 97.69 374 ASN A O 1
ATOM 2954 N N . PRO A 1 375 ? -4.259 18.353 3.265 1.00 98.06 375 PRO A N 1
ATOM 2955 C CA . PRO A 1 375 ? -2.977 18.145 3.939 1.00 98.06 375 PRO A CA 1
ATOM 2956 C C . PRO A 1 375 ? -2.323 16.776 3.724 1.00 98.06 375 PRO A C 1
ATOM 2958 O O . PRO A 1 375 ? -1.145 16.652 4.055 1.00 98.06 375 PRO A O 1
ATOM 2961 N N . ILE A 1 376 ? -3.066 15.773 3.246 1.00 97.81 376 ILE A N 1
ATOM 2962 C CA . ILE A 1 376 ? -2.614 14.387 3.022 1.00 97.81 376 ILE A CA 1
ATOM 2963 C C . ILE A 1 376 ? -2.925 13.884 1.606 1.00 97.81 376 ILE A C 1
ATOM 2965 O O . ILE A 1 376 ? -2.783 12.691 1.342 1.00 97.81 376 ILE A O 1
ATOM 2969 N N . ALA A 1 377 ? -3.437 14.760 0.741 1.00 97.88 377 ALA A N 1
ATOM 2970 C CA . ALA A 1 377 ? -3.846 14.410 -0.606 1.00 97.88 377 ALA A CA 1
ATOM 2971 C C . ALA A 1 377 ? -2.685 14.607 -1.579 1.00 97.88 377 ALA A C 1
ATOM 2973 O O . ALA A 1 377 ? -2.018 15.642 -1.557 1.00 97.88 377 ALA A O 1
ATOM 2974 N N . ASP A 1 378 ? -2.493 13.620 -2.440 1.00 96.75 378 ASP A N 1
ATOM 2975 C CA . ASP A 1 378 ? -1.616 13.704 -3.597 1.00 96.75 378 ASP A CA 1
ATOM 2976 C C . ASP A 1 378 ? -2.332 14.490 -4.710 1.00 96.75 378 ASP A C 1
ATOM 2978 O O . ASP A 1 378 ? -3.541 14.332 -4.927 1.00 96.75 378 ASP A O 1
ATOM 2982 N N . ASP A 1 379 ? -1.600 15.360 -5.403 1.00 95.75 379 ASP A N 1
ATOM 2983 C CA . ASP A 1 379 ? -2.134 16.226 -6.455 1.00 95.75 379 ASP A CA 1
ATOM 2984 C C . ASP A 1 379 ? -2.068 15.587 -7.856 1.00 95.75 379 ASP A C 1
ATOM 2986 O O . ASP A 1 379 ? -2.404 16.243 -8.848 1.00 95.75 379 ASP A O 1
ATOM 2990 N N . SER A 1 380 ? -1.665 14.314 -7.951 1.00 93.94 380 SER A N 1
ATOM 2991 C CA . SER A 1 380 ? -1.520 13.589 -9.208 1.00 93.94 380 SER A CA 1
ATOM 2992 C C . SER A 1 380 ? -2.839 13.024 -9.736 1.00 93.94 380 SER A C 1
ATOM 2994 O O . SER A 1 380 ? -3.512 12.234 -9.074 1.00 93.94 380 SER A O 1
ATOM 2996 N N . ASP A 1 381 ? -3.190 13.360 -10.976 1.00 92.94 381 ASP A N 1
ATOM 2997 C CA . ASP A 1 381 ? -4.296 12.761 -11.728 1.00 92.94 381 ASP A CA 1
ATOM 2998 C C . ASP A 1 381 ? -3.898 11.465 -12.449 1.00 92.94 381 ASP A C 1
ATOM 3000 O O . ASP A 1 381 ? -4.738 10.813 -13.072 1.00 92.94 381 ASP A O 1
ATOM 3004 N N . ARG A 1 382 ? -2.623 11.058 -12.356 1.00 93.38 382 ARG A N 1
ATOM 3005 C CA . ARG A 1 382 ? -2.127 9.792 -12.903 1.00 93.38 382 ARG A CA 1
ATOM 3006 C C . ARG A 1 382 ? -1.734 8.830 -11.796 1.00 93.38 382 ARG A C 1
ATOM 3008 O O . ARG A 1 382 ? -0.683 8.972 -11.177 1.00 93.38 382 ARG A O 1
ATOM 3015 N N . VAL A 1 383 ? -2.538 7.787 -11.620 1.00 91.62 383 VAL A N 1
ATOM 3016 C CA . VAL A 1 383 ? -2.374 6.799 -10.548 1.00 91.62 383 VAL A CA 1
ATOM 3017 C C . VAL A 1 383 ? -1.727 5.528 -11.080 1.00 91.62 383 VAL A C 1
ATOM 3019 O O . VAL A 1 383 ? -2.157 4.964 -12.090 1.00 91.62 383 VAL A O 1
ATOM 3022 N N . VAL A 1 384 ? -0.692 5.052 -10.388 1.00 92.81 384 VAL A N 1
ATOM 3023 C CA . VAL A 1 384 ? -0.067 3.754 -10.666 1.00 92.81 384 VAL A CA 1
ATOM 3024 C C . VAL A 1 384 ? -0.978 2.643 -10.160 1.00 92.81 384 VAL A C 1
ATOM 3026 O O . VAL A 1 384 ? -1.208 2.513 -8.958 1.00 92.81 384 VAL A O 1
ATOM 3029 N N . GLN A 1 385 ? -1.432 1.784 -11.070 1.00 93.56 385 GLN A N 1
ATOM 3030 C CA . GLN A 1 385 ? -2.184 0.584 -10.733 1.00 93.56 385 GLN A CA 1
ATOM 3031 C C . GLN A 1 385 ? -1.240 -0.578 -10.386 1.00 93.56 385 GLN A C 1
ATOM 3033 O O . GLN A 1 385 ? -1.143 -1.568 -11.116 1.00 93.56 385 GLN A O 1
ATOM 3038 N N . ALA A 1 386 ? -0.473 -0.402 -9.304 1.00 91.81 386 ALA A N 1
ATOM 3039 C CA . ALA A 1 386 ? 0.678 -1.238 -8.981 1.00 91.81 386 ALA A CA 1
ATOM 3040 C C . ALA A 1 386 ? 0.284 -2.663 -8.557 1.00 91.81 386 ALA A C 1
ATOM 3042 O O . ALA A 1 386 ? -0.425 -2.843 -7.569 1.00 91.81 386 ALA A O 1
ATOM 3043 N N . ALA A 1 387 ? 0.834 -3.675 -9.233 1.00 93.94 387 ALA A N 1
ATOM 3044 C CA . ALA A 1 387 ? 0.701 -5.083 -8.848 1.00 93.94 387 ALA A CA 1
ATOM 3045 C C . ALA A 1 387 ? 2.068 -5.783 -8.800 1.00 93.94 387 ALA A C 1
ATOM 3047 O O . ALA A 1 387 ? 2.864 -5.682 -9.739 1.00 93.94 387 ALA A O 1
ATOM 3048 N N . GLY A 1 388 ? 2.347 -6.485 -7.699 1.00 92.81 388 GLY A N 1
ATOM 3049 C CA . GLY A 1 388 ? 3.589 -7.238 -7.512 1.00 92.81 388 GLY A CA 1
ATOM 3050 C C . GLY A 1 388 ? 3.576 -8.567 -8.269 1.00 92.81 388 GLY A C 1
ATOM 3051 O O . GLY A 1 388 ? 2.608 -9.312 -8.196 1.00 92.81 388 GLY A O 1
ATOM 3052 N N . ASP A 1 389 ? 4.663 -8.888 -8.968 1.00 94.88 389 ASP A N 1
ATOM 3053 C CA . ASP A 1 389 ? 4.781 -10.085 -9.812 1.00 94.88 389 ASP A CA 1
ATOM 3054 C C . ASP A 1 389 ? 6.245 -10.576 -9.869 1.00 94.88 389 ASP A C 1
ATOM 3056 O O . ASP A 1 389 ? 7.140 -10.036 -9.205 1.00 94.88 389 ASP A O 1
ATOM 3060 N N . VAL A 1 390 ? 6.512 -11.623 -10.647 1.00 96.44 390 VAL A N 1
ATOM 3061 C CA . VAL A 1 390 ? 7.847 -12.077 -11.039 1.00 96.44 390 VAL A CA 1
ATOM 3062 C C . VAL A 1 390 ? 7.907 -12.324 -12.546 1.00 96.44 390 VAL A C 1
ATOM 3064 O O . VAL A 1 390 ? 7.031 -12.954 -13.128 1.00 96.44 390 VAL A O 1
ATOM 3067 N N . VAL A 1 391 ? 8.985 -11.882 -13.193 1.00 96.75 391 VAL A N 1
ATOM 3068 C CA . VAL A 1 391 ? 9.183 -12.038 -14.647 1.00 96.75 391 VAL A CA 1
ATOM 3069 C C . VAL A 1 391 ? 10.380 -12.943 -14.904 1.00 96.75 391 VAL A C 1
ATOM 3071 O O . VAL A 1 391 ? 11.424 -12.795 -14.265 1.00 96.75 391 VAL A O 1
ATOM 3074 N N . LYS A 1 392 ? 10.276 -13.894 -15.838 1.00 96.38 392 LYS A N 1
ATOM 3075 C CA . LYS A 1 392 ? 11.406 -14.778 -16.167 1.00 96.38 392 LYS A CA 1
ATOM 3076 C C . LYS A 1 392 ? 12.559 -13.972 -16.747 1.00 96.38 392 LYS A C 1
ATOM 3078 O O . LYS A 1 392 ? 12.386 -13.195 -17.678 1.00 96.38 392 LYS A O 1
ATOM 3083 N N . ARG A 1 393 ? 13.783 -14.247 -16.295 1.00 95.88 393 ARG A N 1
ATOM 3084 C CA . ARG A 1 393 ? 14.988 -13.606 -16.852 1.00 95.88 393 ARG A CA 1
ATOM 3085 C C . ARG A 1 393 ? 15.136 -13.852 -18.353 1.00 95.88 393 ARG A C 1
ATOM 3087 O O . ARG A 1 393 ? 15.494 -12.943 -19.081 1.00 95.88 393 ARG A O 1
ATOM 3094 N N . THR A 1 394 ? 14.759 -15.039 -18.830 1.00 94.44 394 THR A N 1
ATOM 3095 C CA . THR A 1 394 ? 14.784 -15.400 -20.259 1.00 94.44 394 THR A CA 1
ATOM 3096 C C . THR A 1 394 ? 13.782 -14.633 -21.126 1.00 94.44 394 THR A C 1
ATOM 3098 O O . THR A 1 394 ? 13.847 -14.725 -22.348 1.00 94.44 394 THR A O 1
ATOM 3101 N N . GLU A 1 395 ? 12.802 -13.953 -20.528 1.00 92.25 395 GLU A N 1
ATOM 3102 C CA . GLU A 1 395 ? 11.883 -13.070 -21.257 1.00 92.25 395 GLU A CA 1
ATOM 3103 C C . GLU A 1 395 ? 12.473 -11.666 -21.423 1.00 92.25 395 GLU A C 1
ATOM 3105 O O . GLU A 1 395 ? 12.210 -11.030 -22.437 1.00 92.25 395 GLU A O 1
ATOM 3110 N N . VAL A 1 396 ? 13.315 -11.241 -20.475 1.00 91.06 396 VAL A N 1
ATOM 3111 C CA . VAL A 1 396 ? 13.975 -9.927 -20.447 1.00 91.06 396 VAL A CA 1
ATOM 3112 C C . VAL A 1 396 ? 15.300 -9.933 -21.215 1.00 91.06 396 VAL A C 1
ATOM 3114 O O . VAL A 1 396 ? 15.580 -9.014 -21.972 1.00 91.06 396 VAL A O 1
ATOM 3117 N N . ASP A 1 397 ? 16.122 -10.969 -21.037 1.00 83.38 397 ASP A N 1
ATOM 3118 C CA . ASP A 1 397 ? 17.477 -11.068 -21.605 1.00 83.38 397 ASP A CA 1
ATOM 3119 C C . ASP A 1 397 ? 17.474 -11.582 -23.069 1.00 83.38 397 ASP A C 1
ATOM 3121 O O . ASP A 1 397 ? 18.357 -12.353 -23.454 1.00 83.38 397 ASP A O 1
ATOM 3125 N N . ARG A 1 398 ? 16.448 -11.237 -23.860 1.00 62.09 398 ARG A N 1
ATOM 3126 C CA . ARG A 1 398 ? 16.265 -11.736 -25.237 1.00 62.09 398 ARG A CA 1
ATOM 3127 C C . ARG A 1 398 ? 17.193 -11.103 -26.266 1.00 62.09 398 ARG A C 1
ATOM 3129 O O . ARG A 1 398 ? 17.492 -9.895 -26.151 1.00 62.09 398 ARG A O 1
#

Secondary structure (DSSP, 8-state):
---EEETTEEE-GGGGTT--------------SS-S----------TT-EEEEEEEESTTHHHHHHHHHHHHH-TT---EEEEESSS--TT-EEEEEEEEEEEES-TT-TTEEEEEEEEEEEE-TTTEEEEEE---EE---TT--B---EEEEETT-EEEEEE-TTT--EEEPPPSEEEE-SSSEEEEEETTSSSSSS-EEEEE--GGGGGGGS-EEEE-TTS-SB----------------S-----S-----B-SEEE-STT---SS-EEEE-SSEEEEEETTTTEEEEEEEETTTTEEEEE---SSSEEEEEEEEEEE-SSEEEEEEEEEETTT--EEEEEEEEETT-SSBEEE--TT--PPPHHHHHHHGGGB--BSEE---EEEEEEHHHH--

Foldseek 3Di:
DFWKDFAPATQDPQQCPPFDQPPDPPPDDPDDPDDDDDDDDDPDDPHDKTKGKDKAADDCRLQSLVLVQQQLVFPQEQWAWIAGLDDGDPPTAIWGWHDKDKDAPDPVDPRIIIMMTIIGGPGHLVFWWWKKFFQKDFFAFLLAAAAFAKAKDFPQWPQKWKADLVPLDIGGFDFPDWDAFLQGIIGMGTPVPDPDGRIMTTTGHPNNPHLRQFKWKWQQLPDDQWDADPDPPPPPPDPDDDPDPPPPDDRPTHTPIHTGRDQPDDHNHWMWIDQRFKIWTHGQVVQAIWIWGQDPVVSDTDTFQFAPFQKTWHDKGWPHGHRFKTKIKTKIARPVPRDIFIWIWMDGHPDQAIATGAPPPGDNDDVRVSSRRNSRYDNHSIYTPIGIDIGTPVSNVD

Radius of gyration: 24.33 Å; chains: 1; bounding box: 56×80×71 Å

Sequence (398 aa):
MPDRLLHALNVPSDAQQESGSTRQRKLSKQGVLQSDVSSTETISSQPGRQTIAGQVRGRLAPLIAAELEELFNASGVDVVPYTLREGDSTTDGYYSPENINEDFADARDDRIQDFDGTLTPKGTRRSHWRAVRTNPQTEDNPFGTASTPEIGLSIRARKVRWFDDVGGAVVDATPQRRVEGEHDYLDIYDASDPAFDRPVLIYDIPYADEYRTDCTIWDTYNRPKIYKESGDVATVGSATVGSATVSGYDIYVASQWQRVYVTDHDWIGDMVLETDRLRLVIDQPEDVLRAYRWSPADGQYTIVQLGNAPWRLWDIDLTHVGLARIEAQIEFEDLNTGDRHNLNATLVRGLDDVVFTVPTNGSSPPQGLIDRLNPIADDSDRVVQAAGDVVKRTEVDR